Protein AF-0000000080796212 (afdb_homodimer)

Sequence (550 aa):
MKRSKSVVKVLVSLFVFLTLFFVEGYALFGLGGNTFKVGATPVPHAEILEFVKDDFKEKTGVELEIVIFTDYVQPNLALEDGSIDANYFQHEPYLETFKRERKLPDLVSVAKIHVEPMGFYLKKELKDLKKGDLIIVPNDVTNEGRSLLLLQEYGVIKLREREDPLVATIKDIVENPYGLVFKELEAPYLPRTYKEDKNVVGAIINTNYAIEAGLNPLEDAVFFEGAQSPYANVIAVKESRVDDELVKALVEVLTTDKVRKFILENYNGAVVPVFMKRSKSVVKVLVSLFVFLTLFFVEGYALFGLGGNTFKVGATPVPHAEILEFVKDDFKEKTGVELEIVIFTDYVQPNLALEDGSIDANYFQHEPYLETFKRERKLPDLVSVAKIHVEPMGFYLKKELKDLKKGDLIIVPNDVTNEGRSLLLLQEYGVIKLREREDPLVATIKDIVENPYGLVFKELEAPYLPRTYKEDKNVVGAIINTNYAIEAGLNPLEDAVFFEGAQSPYANVIAVKESRVDDELVKALVEVLTTDKVRKFILENYNGAVVPVF

Foldseek 3Di:
DDDDPDDDPPPPCPPPPPPPPPPPPPPPPVCPFAEAEEEEAVPPFVVLCVVLQVVLCVVPVHGYHYHHDLADQVRVVCQQVVVHFKYWYFFPVVVVVNCVVVVPPQKDFQDFWWDFKWFKFFQDDPVPQAAAQEEEFADDQQRQLVQVVQCVVVPQWDFADDPDSSRTHPVRTDGHPRNYHYHHDGQLCFCVCCVPPPSHGMYIHTLRSCVVSPHQRVPRGPTIRFRPDNGTIGMMGGNVCSVPPSVVSSNVSSPDPVSQCVCCVVRNRSMHTDD/DDDDDDDDDDPDDDDDPPPPPPPPPPPPPVCPFAEAEEEEAVPPFVVLCVVLQVVLCVVPVHGYHYHHDLADQVRVVCQQVVVHFKYWYFFPVLVVVNCVVVVPPQKDFQDFWWDFKWFKFFQDDPVPQAAAQEEEFADDQQRQLVQVVQCVVVPQFDFADDPDSSRTHPVRTDGHPRNYHYHHDGQLCFCVCCVPPPSHGMYIHTLRSCVVSPHQRVPRGPTIRFRPDNGTIGMMGGNVCSVPPSVVSSNVSSPDPVSQCVCCVVRNRSMHTDD

Radius of gyration: 37.44 Å; Cα contacts (8 Å, |Δi|>4): 1054; chains: 2; bounding box: 54×220×100 Å

Secondary structure (DSSP, 8-state):
----------------------------------EEEEEE-IIIIIHHHHHHHHHHHHHHS-EEEEEE-SSSSHHHHHHHHTS-SEEEEEEHHHHHHHHHHHT-TTEEEEEEEEE---EEEESS-GGG--TT-EEEEE-SHHHHHHHHHHHHHTTS-EE---SSGGG--GGGEEE-TT--EEEEE-GGGHHHHHHH-TTEEEEEE-HHHHHHTT--HHHHEEEE--TT-S-EEEEEEEGGGTT-HHHHHHHHHHSSHHHHHHHHHHHGGGSEE--/----------------------------------EEEEEE-IIIIIHHHHHHHHHHHHHHS-EEEEEE-SSSSHHHHHHHHTS-SEEEEEEHHHHHHHHHHHT-TTEEEEEEEEE---EEEESS-GGG--TT-EEEEE-SHHHHHHHHHHHHHTTS-EE---SSGGG--GGGEEE-TT--EEEEE-GGGHHHHHHH-TTEEEEEE-HHHHHHTT--HHHHEEEE--TT-S-EEEEEEEGGGTT-HHHHHHHHHHSSHHHHHHHHHHHGGGSEE--

Organism: Petrotoga mobilis (strain DSM 10674 / SJ95) (NCBI:txid403833)

Nearest PDB structures (foldseek):
  4ib2-assembly2_B  TM=9.472E-01  e=1.108E-31  Mediterraneibacter gnavus ATCC 29149
  4qhq-assembly1_A  TM=9.470E-01  e=7.308E-30  Burkholderia cenocepacia J2315
  4ef2-assembly2_B  TM=9.179E-01  e=1.004E-29  Enterococcus faecalis V583
  4yah-assembly1_X  TM=9.329E-01  e=1.565E-29  Escherichia coli K-12
  3k2d-assembly2_B  TM=9.414E-01  e=1.227E-26  Vibrio vulnificus

InterPro domains:
  IPR004872 Lipoprotein NlpA family [PF03180] (37-275)
  IPR004872 Lipoprotein NlpA family [PIRSF002854] (32-274)
  IPR004872 Lipoprotein NlpA family [PTHR30429] (34-275)

Solvent-accessible surface area (backbone atoms only — not comparable to full-atom values): 30297 Å² total; per-residue (Å²): 142,80,79,78,86,78,83,84,78,78,78,77,76,78,76,75,78,72,74,72,73,71,70,69,68,67,66,66,65,64,78,68,66,64,60,48,33,33,27,17,27,65,43,60,42,37,53,55,50,59,70,36,33,63,60,42,23,73,72,67,74,32,47,65,41,78,42,80,39,81,58,87,61,58,51,59,53,34,36,73,74,57,77,24,62,27,30,31,76,44,28,51,66,47,52,55,50,47,22,64,76,67,68,42,81,51,59,38,73,80,42,62,51,28,28,53,40,40,25,35,32,54,79,60,56,71,76,70,60,45,71,63,41,28,30,38,34,31,59,51,57,46,58,23,6,48,47,52,48,53,37,30,59,59,61,56,32,36,65,59,90,53,97,57,58,42,67,39,53,84,84,35,55,75,43,50,86,54,38,64,36,79,44,70,36,60,59,75,48,41,50,58,44,44,74,67,38,84,72,37,44,24,32,40,40,57,34,41,49,29,45,69,68,68,45,48,60,52,60,57,27,51,35,56,48,22,73,79,52,90,48,34,24,26,39,34,32,44,56,91,43,70,81,33,66,67,52,50,47,52,53,53,57,61,66,34,70,68,40,44,50,50,43,37,53,74,42,38,57,46,35,31,49,68,112,136,89,64,89,80,78,71,92,70,89,75,85,81,72,82,78,78,74,71,74,70,71,70,68,69,66,66,64,68,63,79,68,67,64,60,49,33,33,26,17,27,64,43,58,40,38,53,55,49,59,70,37,33,63,62,41,24,70,72,67,74,34,47,66,41,78,41,80,38,82,61,87,62,58,49,58,54,33,37,73,73,58,78,24,60,26,31,32,76,44,28,53,67,48,53,54,50,48,22,63,76,69,68,41,80,52,59,38,73,80,44,62,51,27,28,52,40,41,25,35,33,55,81,60,57,71,76,70,61,43,71,64,41,27,32,37,34,31,60,52,59,46,58,24,5,50,47,52,48,52,38,31,60,60,63,56,31,37,65,59,89,54,96,59,59,42,69,40,52,84,85,34,57,74,42,50,87,54,38,62,35,77,45,70,35,60,61,74,49,42,50,58,44,45,74,67,36,85,73,37,44,25,32,41,38,57,34,42,50,29,46,70,68,69,44,48,60,54,60,58,26,52,36,54,49,21,74,80,53,90,46,34,25,26,38,34,32,44,55,92,43,70,80,33,66,68,52,50,47,50,53,54,57,62,65,34,70,69,42,45,50,51,43,38,51,73,44,39,58,46,33,29,47,69,109

Structure (mmCIF, N/CA/C/O backbone):
data_AF-0000000080796212-model_v1
#
loop_
_entity.id
_entity.type
_entity.pdbx_description
1 polymer Lipoprotein
#
loop_
_atom_site.group_PDB
_atom_site.id
_atom_site.type_symbol
_atom_site.label_atom_id
_atom_site.label_alt_id
_atom_site.label_comp_id
_atom_site.label_asym_id
_atom_site.label_entity_id
_atom_site.label_seq_id
_atom_site.pdbx_PDB_ins_code
_atom_site.Cartn_x
_atom_site.Cartn_y
_atom_site.Cartn_z
_atom_site.occupancy
_atom_site.B_iso_or_equiv
_atom_site.auth_seq_id
_atom_site.auth_comp_id
_atom_site.auth_asym_id
_atom_site.auth_atom_id
_atom_site.pdbx_PDB_model_num
ATOM 1 N N . MET A 1 1 ? -21.266 -115.625 -31.312 1 17.05 1 MET A N 1
ATOM 2 C CA . MET A 1 1 ? -19.828 -115.625 -31.562 1 17.05 1 MET A CA 1
ATOM 3 C C . MET A 1 1 ? -19.266 -114.25 -31.562 1 17.05 1 MET A C 1
ATOM 5 O O . MET A 1 1 ? -19.516 -113.438 -32.469 1 17.05 1 MET A O 1
ATOM 9 N N . LYS A 1 2 ? -19.031 -113.75 -30.281 1 19.7 2 LYS A N 1
ATOM 10 C CA . LYS A 1 2 ? -19.047 -112.562 -29.516 1 19.7 2 LYS A CA 1
ATOM 11 C C . LYS A 1 2 ? -17.859 -111.625 -29.891 1 19.7 2 LYS A C 1
ATOM 13 O O . LYS A 1 2 ? -18 -110.438 -29.969 1 19.7 2 LYS A O 1
ATOM 18 N N . ARG A 1 3 ? -16.594 -112.188 -29.797 1 20.98 3 ARG A N 1
ATOM 19 C CA . ARG A 1 3 ? -15.672 -111.438 -28.938 1 20.98 3 ARG A CA 1
ATOM 20 C C . ARG A 1 3 ? -14.719 -110.562 -29.781 1 20.98 3 ARG A C 1
ATOM 22 O O . ARG A 1 3 ? -13.625 -110.25 -29.328 1 20.98 3 ARG A O 1
ATOM 29 N N . SER A 1 4 ? -15.039 -110.25 -31.031 1 19.39 4 SER A N 1
ATOM 30 C CA . SER A 1 4 ? -13.875 -110.062 -31.891 1 19.39 4 SER A CA 1
ATOM 31 C C . SER A 1 4 ? -12.992 -108.938 -31.375 1 19.39 4 SER A C 1
ATOM 33 O O . SER A 1 4 ? -13.445 -108.062 -30.625 1 19.39 4 SER A O 1
ATOM 35 N N . LYS A 1 5 ? -11.641 -108.875 -31.797 1 25.53 5 LYS A N 1
ATOM 36 C CA . LYS A 1 5 ? -10.219 -108.625 -31.641 1 25.53 5 LYS A CA 1
ATOM 37 C C . LYS A 1 5 ? -9.922 -107.125 -31.922 1 25.53 5 LYS A C 1
ATOM 39 O O . LYS A 1 5 ? -8.781 -106.75 -32.188 1 25.53 5 LYS A O 1
ATOM 44 N N . SER A 1 6 ? -11.195 -106.188 -32.031 1 21.25 6 SER A N 1
ATOM 45 C CA . SER A 1 6 ? -10.992 -105 -32.875 1 21.25 6 SER A CA 1
ATOM 46 C C . SER A 1 6 ? -9.781 -104.188 -32.438 1 21.25 6 SER A C 1
ATOM 48 O O . SER A 1 6 ? -9.305 -104.375 -31.297 1 21.25 6 SER A O 1
ATOM 50 N N . VAL A 1 7 ? -9.602 -102.938 -32.938 1 25.44 7 VAL A N 1
ATOM 51 C CA . VAL A 1 7 ? -8.758 -102 -33.656 1 25.44 7 VAL A CA 1
ATOM 52 C C . VAL A 1 7 ? -7.961 -101.125 -32.656 1 25.44 7 VAL A C 1
ATOM 54 O O . VAL A 1 7 ? -8.516 -100.625 -31.672 1 25.44 7 VAL A O 1
ATOM 57 N N . VAL A 1 8 ? -6.637 -101.312 -32.656 1 27.86 8 VAL A N 1
ATOM 58 C CA . VAL A 1 8 ? -5.355 -100.812 -32.188 1 27.86 8 VAL A CA 1
ATOM 59 C C . VAL A 1 8 ? -5.312 -99.312 -32.312 1 27.86 8 VAL A C 1
ATOM 61 O O . VAL A 1 8 ? -5.348 -98.75 -33.406 1 27.86 8 VAL A O 1
ATOM 64 N N . LYS A 1 9 ? -5.973 -98.562 -31.344 1 27.5 9 LYS A N 1
ATOM 65 C CA . LYS A 1 9 ? -6.109 -97.125 -31.281 1 27.5 9 LYS A CA 1
ATOM 66 C C . LYS A 1 9 ? -4.742 -96.438 -31.219 1 27.5 9 LYS A C 1
ATOM 68 O O . LYS A 1 9 ? -3.98 -96.625 -30.281 1 27.5 9 LYS A O 1
ATOM 73 N N . VAL A 1 10 ? -4.105 -96.312 -32.438 1 23.97 10 VAL A N 1
ATOM 74 C CA . VAL A 1 10 ? -2.834 -95.625 -32.562 1 23.97 10 VAL A CA 1
ATOM 75 C C . VAL A 1 10 ? -2.943 -94.25 -31.938 1 23.97 10 VAL A C 1
ATOM 77 O O . VAL A 1 10 ? -3.846 -93.5 -32.281 1 23.97 10 VAL A O 1
ATOM 80 N N . LEU A 1 11 ? -2.27 -93.938 -30.812 1 25.47 11 LEU A N 1
ATOM 81 C CA . LEU A 1 11 ? -2.127 -92.812 -29.875 1 25.47 11 LEU A CA 1
ATOM 82 C C . LEU A 1 11 ? -1.356 -91.688 -30.5 1 25.47 11 LEU A C 1
ATOM 84 O O . LEU A 1 11 ? -0.138 -91.75 -30.672 1 25.47 11 LEU A O 1
ATOM 88 N N . VAL A 1 12 ? -1.719 -91.25 -31.812 1 23.61 12 VAL A N 1
ATOM 89 C CA . VAL A 1 12 ? -0.829 -90.25 -32.375 1 23.61 12 VAL A CA 1
ATOM 90 C C . VAL A 1 12 ? -0.745 -89.062 -31.422 1 23.61 12 VAL A C 1
ATOM 92 O O . VAL A 1 12 ? -1.771 -88.5 -31.047 1 23.61 12 VAL A O 1
ATOM 95 N N . SER A 1 13 ? 0.325 -88.812 -30.672 1 25.67 13 SER A N 1
ATOM 96 C CA . SER A 1 13 ? 0.827 -87.875 -29.688 1 25.67 13 SER A CA 1
ATOM 97 C C . SER A 1 13 ? 1.018 -86.5 -30.328 1 25.67 13 SER A C 1
ATOM 99 O O . SER A 1 13 ? 1.889 -86.312 -31.172 1 25.67 13 SER A O 1
ATOM 101 N N . LEU A 1 14 ? -0.012 -85.875 -31.016 1 26.05 14 LEU A N 1
ATOM 102 C CA . LEU A 1 14 ? 0.255 -84.562 -31.609 1 26.05 14 LEU A CA 1
ATOM 103 C C . LEU A 1 14 ? 0.761 -83.625 -30.547 1 26.05 14 LEU A C 1
ATOM 105 O O . LEU A 1 14 ? 0.054 -83.312 -29.578 1 26.05 14 LEU A O 1
ATOM 109 N N . PHE A 1 15 ? 2.045 -83.562 -30.234 1 28.12 15 PHE A N 1
ATOM 110 C CA . PHE A 1 15 ? 2.754 -82.625 -29.375 1 28.12 15 PHE A CA 1
ATOM 111 C C . PHE A 1 15 ? 2.605 -81.188 -29.875 1 28.12 15 PHE A C 1
ATOM 113 O O . PHE A 1 15 ? 3.051 -80.875 -30.984 1 28.12 15 PHE A O 1
ATOM 120 N N . VAL A 1 16 ? 1.42 -80.625 -29.781 1 28.95 16 VAL A N 1
ATOM 121 C CA . VAL A 1 16 ? 1.229 -79.188 -30.141 1 28.95 16 VAL A CA 1
ATOM 122 C C . VAL A 1 16 ? 2.236 -78.312 -29.391 1 28.95 16 VAL A C 1
ATOM 124 O O . VAL A 1 16 ? 2.293 -78.375 -28.172 1 28.95 16 VAL A O 1
ATOM 127 N N . PHE A 1 17 ? 3.443 -78.125 -30.031 1 30.16 17 PHE A N 1
ATOM 128 C CA . PHE A 1 17 ? 4.441 -77.125 -29.625 1 30.16 17 PHE A CA 1
ATOM 129 C C . PHE A 1 17 ? 3.791 -75.75 -29.344 1 30.16 17 PHE A C 1
ATOM 131 O O . PHE A 1 17 ? 3.287 -75.125 -30.266 1 30.16 17 PHE A O 1
ATOM 138 N N . LEU A 1 18 ? 3.039 -75.688 -28.281 1 28.91 18 LEU A N 1
ATOM 139 C CA . LEU A 1 18 ? 2.523 -74.375 -27.891 1 28.91 18 LEU A CA 1
ATOM 140 C C . LEU A 1 18 ? 3.654 -73.375 -27.734 1 28.91 18 LEU A C 1
ATOM 142 O O . LEU A 1 18 ? 4.52 -73.5 -26.875 1 28.91 18 LEU A O 1
ATOM 146 N N . THR A 1 19 ? 4.215 -72.938 -28.906 1 31.55 19 THR A N 1
ATOM 147 C CA . THR A 1 19 ? 5.137 -71.812 -28.797 1 31.55 19 THR A CA 1
ATOM 148 C C . THR A 1 19 ? 4.516 -70.688 -27.969 1 31.55 19 THR A C 1
ATOM 150 O O . THR A 1 19 ? 3.449 -70.188 -28.312 1 31.55 19 THR A O 1
ATOM 153 N N . LEU A 1 20 ? 4.656 -70.812 -26.719 1 31.59 20 LEU A N 1
ATOM 154 C CA . LEU A 1 20 ? 4.348 -69.688 -25.844 1 31.59 20 LEU A CA 1
ATOM 155 C C . LEU A 1 20 ? 5.047 -68.438 -26.312 1 31.59 20 LEU A C 1
ATOM 157 O O . LEU A 1 20 ? 6.277 -68.312 -26.281 1 31.59 20 LEU A O 1
ATOM 161 N N . PHE A 1 21 ? 4.531 -67.875 -27.453 1 32.91 21 PHE A N 1
ATOM 162 C CA . PHE A 1 21 ? 5 -66.562 -27.688 1 32.91 21 PHE A CA 1
ATOM 163 C C . PHE A 1 21 ? 4.879 -65.688 -26.422 1 32.91 21 PHE A C 1
ATOM 165 O O . PHE A 1 21 ? 3.771 -65.5 -25.938 1 32.91 21 PHE A O 1
ATOM 172 N N . PHE A 1 22 ? 5.855 -65.875 -25.531 1 33.66 22 PHE A N 1
ATOM 173 C CA . PHE A 1 22 ? 6.016 -64.812 -24.531 1 33.66 22 PHE A CA 1
ATOM 174 C C . PHE A 1 22 ? 5.969 -63.438 -25.188 1 33.66 22 PHE A C 1
ATOM 176 O O . PHE A 1 22 ? 6.875 -63.062 -25.922 1 33.66 22 PHE A O 1
ATOM 183 N N . VAL A 1 23 ? 4.797 -63.031 -25.625 1 33.53 23 VAL A N 1
ATOM 184 C CA . VAL A 1 23 ? 4.723 -61.594 -25.859 1 33.53 23 VAL A CA 1
ATOM 185 C C . VAL A 1 23 ? 5.324 -60.875 -24.656 1 33.53 23 VAL A C 1
ATOM 187 O O . VAL A 1 23 ? 4.773 -60.906 -23.562 1 33.53 23 VAL A O 1
ATOM 190 N N . GLU A 1 24 ? 6.672 -60.906 -24.578 1 32.97 24 GLU A N 1
ATOM 191 C CA . GLU A 1 24 ? 7.176 -59.844 -23.734 1 32.97 24 GLU A CA 1
ATOM 192 C C . GLU A 1 24 ? 6.418 -58.531 -23.969 1 32.97 24 GLU A C 1
ATOM 194 O O . GLU A 1 24 ? 6.461 -58 -25.078 1 32.97 24 GLU A O 1
ATOM 199 N N . GLY A 1 25 ? 5.227 -58.5 -23.594 1 32.5 25 GLY A N 1
ATOM 200 C CA . GLY A 1 25 ? 4.746 -57.125 -23.453 1 32.5 25 GLY A CA 1
ATOM 201 C C . GLY A 1 25 ? 5.816 -56.156 -22.984 1 32.5 25 GLY A C 1
ATOM 202 O O . GLY A 1 25 ? 6.293 -56.25 -21.844 1 32.5 25 GLY A O 1
ATOM 203 N N . TYR A 1 26 ? 6.762 -55.875 -23.859 1 31.41 26 TYR A N 1
ATOM 204 C CA . TYR A 1 26 ? 7.371 -54.594 -23.5 1 31.41 26 TYR A CA 1
ATOM 205 C C . TYR A 1 26 ? 6.324 -53.625 -23.016 1 31.41 26 TYR A C 1
ATOM 207 O O . TYR A 1 26 ? 5.418 -53.219 -23.75 1 31.41 26 TYR A O 1
ATOM 215 N N . ALA A 1 27 ? 5.734 -53.875 -21.922 1 33.66 27 ALA A N 1
ATOM 216 C CA . ALA A 1 27 ? 5.246 -52.625 -21.328 1 33.66 27 ALA A CA 1
ATOM 217 C C . ALA A 1 27 ? 6.113 -51.438 -21.75 1 33.66 27 ALA A C 1
ATOM 219 O O . ALA A 1 27 ? 7.281 -51.344 -21.375 1 33.66 27 ALA A O 1
ATOM 220 N N . LEU A 1 28 ? 6.07 -51.156 -23.031 1 31.19 28 LEU A N 1
ATOM 221 C CA . LEU A 1 28 ? 6.449 -49.75 -23.172 1 31.19 28 LEU A CA 1
ATOM 222 C C . LEU A 1 28 ? 6.105 -48.938 -21.922 1 31.19 28 LEU A C 1
ATOM 224 O O . LEU A 1 28 ? 4.93 -48.75 -21.609 1 31.19 28 LEU A O 1
ATOM 228 N N . PHE A 1 29 ? 6.746 -49.25 -20.844 1 34.06 29 PHE A N 1
ATOM 229 C CA . PHE A 1 29 ? 6.84 -48.062 -19.984 1 34.06 29 PHE A CA 1
ATOM 230 C C . PHE A 1 29 ? 6.719 -46.812 -20.812 1 34.06 29 PHE A C 1
ATOM 232 O O . PHE A 1 29 ? 7.543 -46.531 -21.703 1 34.06 29 PHE A O 1
ATOM 239 N N . GLY A 1 30 ? 5.559 -46.625 -21.547 1 34.62 30 GLY A N 1
ATOM 240 C CA . GLY A 1 30 ? 5.414 -45.25 -22.016 1 34.62 30 GLY A CA 1
ATOM 241 C C . GLY A 1 30 ? 6.438 -44.312 -21.406 1 34.62 30 GLY A C 1
ATOM 242 O O . GLY A 1 30 ? 6.648 -44.312 -20.188 1 34.62 30 GLY A O 1
ATOM 243 N N . LEU A 1 31 ? 7.555 -44.156 -21.969 1 35.09 31 LEU A N 1
ATOM 244 C CA . LEU A 1 31 ? 8.406 -43.031 -21.578 1 35.09 31 LEU A CA 1
ATOM 245 C C . LEU A 1 31 ? 7.57 -41.875 -21.016 1 35.09 31 LEU A C 1
ATOM 247 O O . LEU A 1 31 ? 7.211 -40.969 -21.75 1 35.09 31 LEU A O 1
ATOM 251 N N . GLY A 1 32 ? 6.34 -42 -20.672 1 40.31 32 GLY A N 1
ATOM 252 C CA . GLY A 1 32 ? 5.648 -40.969 -19.938 1 40.31 32 GLY A CA 1
ATOM 253 C C . GLY A 1 32 ? 6.586 -40.062 -19.172 1 40.31 32 GLY A C 1
ATOM 254 O O . GLY A 1 32 ? 7.141 -40.438 -18.141 1 40.31 32 GLY A O 1
ATOM 255 N N . GLY A 1 33 ? 7.5 -39.531 -19.828 1 50.12 33 GLY A N 1
ATOM 256 C CA . GLY A 1 33 ? 8.523 -38.625 -19.297 1 50.12 33 GLY A CA 1
ATOM 257 C C . GLY A 1 33 ? 8.109 -37.938 -18.016 1 50.12 33 GLY A C 1
ATOM 258 O O . GLY A 1 33 ? 6.918 -37.719 -17.781 1 50.12 33 GLY A O 1
ATOM 259 N N . ASN A 1 34 ? 8.758 -38.188 -16.859 1 75.19 34 ASN A N 1
ATOM 260 C CA . ASN A 1 34 ? 8.594 -37.688 -15.484 1 75.19 34 ASN A CA 1
ATOM 261 C C . ASN A 1 34 ? 8.258 -36.188 -15.461 1 75.19 34 ASN A C 1
ATOM 263 O O . ASN A 1 34 ? 9.062 -35.375 -15.883 1 75.19 34 ASN A O 1
ATOM 267 N N . THR A 1 35 ? 6.941 -35.938 -15.703 1 94.25 35 THR A N 1
ATOM 268 C CA . THR A 1 35 ? 6.504 -34.531 -15.594 1 94.25 35 THR A CA 1
ATOM 269 C C . THR A 1 35 ? 6.184 -34.188 -14.148 1 94.25 35 THR A C 1
ATOM 271 O O . THR A 1 35 ? 5.801 -35.062 -13.359 1 94.25 35 THR A O 1
ATOM 274 N N . PHE A 1 36 ? 6.562 -33.094 -13.773 1 98.38 36 PHE A N 1
ATOM 275 C CA . PHE A 1 36 ? 6.176 -32.5 -12.516 1 98.38 36 PHE A CA 1
ATOM 276 C C . PHE A 1 36 ? 5.035 -31.5 -12.719 1 98.38 36 PHE A C 1
ATOM 278 O O . PHE A 1 36 ? 5.199 -30.484 -13.406 1 98.38 36 PHE A O 1
ATOM 285 N N . LYS A 1 37 ? 3.822 -31.797 -12.195 1 98.81 37 LYS A N 1
ATOM 286 C CA . LYS A 1 37 ? 2.607 -31.031 -12.461 1 98.81 37 LYS A CA 1
ATOM 287 C C . LYS A 1 37 ? 2.371 -29.984 -11.375 1 98.81 37 LYS A C 1
ATOM 289 O O . LYS A 1 37 ? 2.275 -30.328 -10.195 1 98.81 37 LYS A O 1
ATOM 294 N N . VAL A 1 38 ? 2.256 -28.734 -11.797 1 98.94 38 VAL A N 1
ATOM 295 C CA . VAL A 1 38 ? 1.952 -27.656 -10.859 1 98.94 38 VAL A CA 1
ATOM 296 C C . VAL A 1 38 ? 0.649 -26.969 -11.266 1 98.94 38 VAL A C 1
ATOM 298 O O . VAL A 1 38 ? 0.53 -26.453 -12.383 1 98.94 38 VAL A O 1
ATOM 301 N N . GLY A 1 39 ? -0.377 -27 -10.406 1 98.94 39 GLY A N 1
ATOM 302 C CA . GLY A 1 39 ? -1.603 -26.25 -10.617 1 98.94 39 GLY A CA 1
ATOM 303 C C . GLY A 1 39 ? -1.448 -24.766 -10.32 1 98.94 39 GLY A C 1
ATOM 304 O O . GLY A 1 39 ? -0.832 -24.391 -9.32 1 98.94 39 GLY A O 1
ATOM 305 N N . ALA A 1 40 ? -1.968 -23.906 -11.164 1 98.94 40 ALA A N 1
ATOM 306 C CA . ALA A 1 40 ? -1.782 -22.469 -10.984 1 98.94 40 ALA A CA 1
ATOM 307 C C . ALA A 1 40 ? -2.934 -21.688 -11.602 1 98.94 40 ALA A C 1
ATOM 309 O O . ALA A 1 40 ? -3.551 -22.141 -12.57 1 98.94 40 ALA A O 1
ATOM 310 N N . THR A 1 41 ? -3.264 -20.547 -10.984 1 98.69 41 THR A N 1
ATOM 311 C CA . THR A 1 41 ? -4.098 -19.578 -11.695 1 98.69 41 THR A CA 1
ATOM 312 C C . THR A 1 41 ? -3.307 -18.891 -12.812 1 98.69 41 THR A C 1
ATOM 314 O O . THR A 1 41 ? -2.076 -18.844 -12.766 1 98.69 41 THR A O 1
ATOM 317 N N . PRO A 1 42 ? -3.959 -18.344 -13.812 1 98 42 PRO A N 1
ATOM 318 C CA . PRO A 1 42 ? -3.287 -17.891 -15.023 1 98 42 PRO A CA 1
ATOM 319 C C . PRO A 1 42 ? -2.297 -16.75 -14.758 1 98 42 PRO A C 1
ATOM 321 O O . PRO A 1 42 ? -1.165 -16.797 -15.25 1 98 42 PRO A O 1
ATOM 324 N N . VAL A 1 43 ? -2.729 -15.703 -13.953 1 97.69 43 VAL A N 1
ATOM 325 C CA . VAL A 1 43 ? -1.927 -14.508 -13.711 1 97.69 43 VAL A CA 1
ATOM 326 C C . VAL A 1 43 ? -1.836 -14.234 -12.211 1 97.69 43 VAL A C 1
ATOM 328 O O . VAL A 1 43 ? -2.852 -14.227 -11.516 1 97.69 43 VAL A O 1
ATOM 331 N N . PRO A 1 44 ? -0.66 -14.086 -11.812 1 98.56 44 PRO A N 1
ATOM 332 C CA . PRO A 1 44 ? 0.644 -14.203 -12.469 1 98.56 44 PRO A CA 1
ATOM 333 C C . PRO A 1 44 ? 1.243 -15.602 -12.352 1 98.56 44 PRO A C 1
ATOM 335 O O . PRO A 1 44 ? 2.322 -15.859 -12.891 1 98.56 44 PRO A O 1
ATOM 338 N N . HIS A 1 45 ? 0.576 -16.469 -11.703 1 98.88 45 HIS A N 1
ATOM 339 C CA . HIS A 1 45 ? 1.17 -17.703 -11.219 1 98.88 45 HIS A CA 1
ATOM 340 C C . HIS A 1 45 ? 1.666 -18.562 -12.375 1 98.88 45 HIS A C 1
ATOM 342 O O . HIS A 1 45 ? 2.844 -18.938 -12.422 1 98.88 45 HIS A O 1
ATOM 348 N N . ALA A 1 46 ? 0.81 -18.844 -13.289 1 98.88 46 ALA A N 1
ATOM 349 C CA . ALA A 1 46 ? 1.201 -19.672 -14.43 1 98.88 46 ALA A CA 1
ATOM 350 C C . ALA A 1 46 ? 2.262 -18.969 -15.273 1 98.88 46 ALA A C 1
ATOM 352 O O . ALA A 1 46 ? 3.156 -19.609 -15.82 1 98.88 46 ALA A O 1
ATOM 353 N N . GLU A 1 47 ? 2.127 -17.625 -15.375 1 98.75 47 GLU A N 1
ATOM 354 C CA . GLU A 1 47 ? 3.115 -16.859 -16.141 1 98.75 47 GLU A CA 1
ATOM 355 C C . GLU A 1 47 ? 4.5 -16.969 -15.5 1 98.75 47 GLU A C 1
ATOM 357 O O . GLU A 1 47 ? 5.5 -17.109 -16.203 1 98.75 47 GLU A O 1
ATOM 362 N N . ILE A 1 48 ? 4.574 -16.922 -14.195 1 98.81 48 ILE A N 1
ATOM 363 C CA . ILE A 1 48 ? 5.844 -17.031 -13.484 1 98.81 48 ILE A CA 1
ATOM 364 C C . ILE A 1 48 ? 6.398 -18.453 -13.656 1 98.81 48 ILE A C 1
ATOM 366 O O . ILE A 1 48 ? 7.598 -18.625 -13.891 1 98.81 48 ILE A O 1
ATOM 370 N N . LEU A 1 49 ? 5.508 -19.438 -13.586 1 98.94 49 LEU A N 1
ATOM 371 C CA . LEU A 1 49 ? 5.934 -20.812 -13.789 1 98.94 49 LEU A CA 1
ATOM 372 C C . LEU A 1 49 ? 6.457 -21.016 -15.211 1 98.94 49 LEU A C 1
ATOM 374 O O . LEU A 1 49 ? 7.457 -21.703 -15.414 1 98.94 49 LEU A O 1
ATOM 378 N N . GLU A 1 50 ? 5.762 -20.453 -16.188 1 98.81 50 GLU A N 1
ATOM 379 C CA . GLU A 1 50 ? 6.219 -20.547 -17.562 1 98.81 50 GLU A CA 1
ATOM 380 C C . GLU A 1 50 ? 7.617 -19.969 -17.734 1 98.81 50 GLU A C 1
ATOM 382 O O . GLU A 1 50 ? 8.445 -20.516 -18.453 1 98.81 50 GLU A O 1
ATOM 387 N N . PHE A 1 51 ? 7.852 -18.938 -17.062 1 98.75 51 PHE A N 1
ATOM 388 C CA . PHE A 1 51 ? 9.125 -18.234 -17.141 1 98.75 51 PHE A CA 1
ATOM 389 C C . PHE A 1 51 ? 10.266 -19.109 -16.656 1 98.75 51 PHE A C 1
ATOM 391 O O . PHE A 1 51 ? 11.391 -19.016 -17.141 1 98.75 51 PHE A O 1
ATOM 398 N N . VAL A 1 52 ? 10.031 -20.016 -15.688 1 98.75 52 VAL A N 1
ATOM 399 C CA . VAL A 1 52 ? 11.117 -20.766 -15.086 1 98.75 52 VAL A CA 1
ATOM 400 C C . VAL A 1 52 ? 11.109 -22.203 -15.617 1 98.75 52 VAL A C 1
ATOM 402 O O . VAL A 1 52 ? 11.859 -23.062 -15.148 1 98.75 52 VAL A O 1
ATOM 405 N N . LYS A 1 53 ? 10.227 -22.5 -16.547 1 98.25 53 LYS A N 1
ATOM 406 C CA . LYS A 1 53 ? 10.016 -23.844 -17.062 1 98.25 53 LYS A CA 1
ATOM 407 C C . LYS A 1 53 ? 11.328 -24.453 -17.562 1 98.25 53 LYS A C 1
ATOM 409 O O . LYS A 1 53 ? 11.664 -25.594 -17.234 1 98.25 53 LYS A O 1
ATOM 414 N N . ASP A 1 54 ? 12.102 -23.75 -18.359 1 98.12 54 ASP A N 1
ATOM 415 C CA . ASP A 1 54 ? 13.352 -24.234 -18.922 1 98.12 54 ASP A CA 1
ATOM 416 C C . ASP A 1 54 ? 14.422 -24.406 -17.844 1 98.12 54 ASP A C 1
ATOM 418 O O . ASP A 1 54 ? 15.195 -25.359 -17.875 1 98.12 54 ASP A O 1
ATOM 422 N N . ASP A 1 55 ? 14.5 -23.438 -16.922 1 98.62 55 ASP A N 1
ATOM 423 C CA . ASP A 1 55 ? 15.438 -23.547 -15.812 1 98.62 55 ASP A CA 1
ATOM 424 C C . ASP A 1 55 ? 15.172 -24.812 -15 1 98.62 55 ASP A C 1
ATOM 426 O O . ASP A 1 55 ? 16.109 -25.5 -14.594 1 98.62 55 ASP A O 1
ATOM 430 N N . PHE A 1 56 ? 13.922 -25.125 -14.758 1 98.62 56 PHE A N 1
ATOM 431 C CA . PHE A 1 56 ? 13.539 -26.312 -14.016 1 98.62 56 PHE A CA 1
ATOM 432 C C . PHE A 1 56 ? 13.961 -27.578 -14.758 1 98.62 56 PHE A C 1
ATOM 434 O O . PHE A 1 56 ? 14.547 -28.484 -14.164 1 98.62 56 PHE A O 1
ATOM 441 N N . LYS A 1 57 ? 13.695 -27.625 -16.031 1 98.19 57 LYS A N 1
ATOM 442 C CA . LYS A 1 57 ? 14.062 -28.781 -16.859 1 98.19 57 LYS A CA 1
ATOM 443 C C . LYS A 1 57 ? 15.578 -28.969 -16.891 1 98.19 57 LYS A C 1
ATOM 445 O O . LYS A 1 57 ? 16.062 -30.094 -16.781 1 98.19 57 LYS A O 1
ATOM 450 N N . GLU A 1 58 ? 16.234 -27.906 -17.031 1 98.12 58 GLU A N 1
ATOM 451 C CA . GLU A 1 58 ? 17.688 -27.969 -17.078 1 98.12 58 GLU A CA 1
ATOM 452 C C . GLU A 1 58 ? 18.25 -28.516 -15.758 1 98.12 58 GLU A C 1
ATOM 454 O O . GLU A 1 58 ? 19.188 -29.312 -15.758 1 98.12 58 GLU A O 1
ATOM 459 N N . LYS A 1 59 ? 17.641 -28.109 -14.711 1 97.62 59 LYS A N 1
ATOM 460 C CA . LYS A 1 59 ? 18.125 -28.469 -13.383 1 97.62 59 LYS A CA 1
ATOM 461 C C . LYS A 1 59 ? 17.766 -29.922 -13.055 1 97.62 59 LYS A C 1
ATOM 463 O O . LYS A 1 59 ? 18.531 -30.609 -12.375 1 97.62 59 LYS A O 1
ATOM 468 N N . THR A 1 60 ? 16.656 -30.422 -13.539 1 97.81 60 THR A N 1
ATOM 469 C CA . THR A 1 60 ? 16.141 -31.672 -12.992 1 97.81 60 THR A CA 1
ATOM 470 C C . THR A 1 60 ? 16.047 -32.75 -14.078 1 97.81 60 THR A C 1
ATOM 472 O O . THR A 1 60 ? 15.922 -33.938 -13.781 1 97.81 60 THR A O 1
ATOM 475 N N . GLY A 1 61 ? 16 -32.312 -15.297 1 97.25 61 GLY A N 1
ATOM 476 C CA . GLY A 1 61 ? 15.734 -33.25 -16.391 1 97.25 61 GLY A CA 1
ATOM 477 C C . GLY A 1 61 ? 14.266 -33.594 -16.547 1 97.25 61 GLY A C 1
ATOM 478 O O . GLY A 1 61 ? 13.906 -34.438 -17.375 1 97.25 61 GLY A O 1
ATOM 479 N N . VAL A 1 62 ? 13.461 -33 -15.773 1 97.75 62 VAL A N 1
ATOM 480 C CA . VAL A 1 62 ? 12.039 -33.281 -15.727 1 97.75 62 VAL A CA 1
ATOM 481 C C . VAL A 1 62 ? 11.242 -32.125 -16.297 1 97.75 62 VAL A C 1
ATOM 483 O O . VAL A 1 62 ? 11.539 -30.953 -16.016 1 97.75 62 VAL A O 1
ATOM 486 N N . GLU A 1 63 ? 10.211 -32.406 -17.094 1 97.69 63 GLU A N 1
ATOM 487 C CA . GLU A 1 63 ? 9.359 -31.359 -17.641 1 97.69 63 GLU A CA 1
ATOM 488 C C . GLU A 1 63 ? 8.391 -30.812 -16.594 1 97.69 63 GLU A C 1
ATOM 490 O O . GLU A 1 63 ? 7.809 -31.594 -15.836 1 97.69 63 GLU A O 1
ATOM 495 N N . LEU A 1 64 ? 8.25 -29.5 -16.594 1 98.5 64 LEU A N 1
ATOM 496 C CA . LEU A 1 64 ? 7.238 -28.859 -15.773 1 98.5 64 LEU A CA 1
ATOM 497 C C . LEU A 1 64 ? 5.926 -28.703 -16.531 1 98.5 64 LEU A C 1
ATOM 499 O O . LEU A 1 64 ? 5.863 -28.016 -17.547 1 98.5 64 LEU A O 1
ATOM 503 N N . GLU A 1 65 ? 4.938 -29.375 -16.062 1 98.62 65 GLU A N 1
ATOM 504 C CA . GLU A 1 65 ? 3.6 -29.234 -16.625 1 98.62 65 GLU A CA 1
ATOM 505 C C . GLU A 1 65 ? 2.738 -28.297 -15.789 1 98.62 65 GLU A C 1
ATOM 507 O O . GLU A 1 65 ? 2.512 -28.547 -14.602 1 98.62 65 GLU A O 1
ATOM 512 N N . ILE A 1 66 ? 2.283 -27.25 -16.359 1 98.81 66 ILE A N 1
ATOM 513 C CA . ILE A 1 66 ? 1.452 -26.266 -15.68 1 98.81 66 ILE A CA 1
ATOM 514 C C . ILE A 1 66 ? -0.022 -26.562 -15.938 1 98.81 66 ILE A C 1
ATOM 516 O O . ILE A 1 66 ? -0.465 -26.562 -17.094 1 98.81 66 ILE A O 1
ATOM 520 N N . VAL A 1 67 ? -0.759 -26.828 -14.914 1 98.81 67 VAL A N 1
ATOM 521 C CA . VAL A 1 67 ? -2.193 -27.078 -15 1 98.81 67 VAL A CA 1
ATOM 522 C C . VAL A 1 67 ? -2.965 -25.844 -14.562 1 98.81 67 VAL A C 1
ATOM 524 O O . VAL A 1 67 ? -2.875 -25.422 -13.406 1 98.81 67 VAL A O 1
ATOM 527 N N . ILE A 1 68 ? -3.748 -25.266 -15.484 1 98.81 68 ILE A N 1
ATOM 528 C CA . ILE A 1 68 ? -4.41 -24 -15.227 1 98.81 68 ILE A CA 1
ATOM 529 C C . ILE A 1 68 ? -5.734 -24.234 -14.516 1 98.81 68 ILE A C 1
ATOM 531 O O . ILE A 1 68 ? -6.523 -25.094 -14.922 1 98.81 68 ILE A O 1
ATOM 535 N N . PHE A 1 69 ? -5.914 -23.562 -13.469 1 98.69 69 PHE A N 1
ATOM 536 C CA . PHE A 1 69 ? -7.188 -23.5 -12.758 1 98.69 69 PHE A CA 1
ATOM 537 C C . PHE A 1 69 ? -7.742 -22.078 -12.758 1 98.69 69 PHE A C 1
ATOM 539 O O . PHE A 1 69 ? -6.992 -21.109 -12.617 1 98.69 69 PHE A O 1
ATOM 546 N N . THR A 1 70 ? -9.055 -21.953 -12.812 1 97.38 70 THR A N 1
ATOM 547 C CA . THR A 1 70 ? -9.656 -20.641 -12.891 1 97.38 70 THR A CA 1
ATOM 548 C C . THR A 1 70 ? -10.516 -20.359 -11.664 1 97.38 70 THR A C 1
ATOM 550 O O . THR A 1 70 ? -11.344 -19.438 -11.672 1 97.38 70 THR A O 1
ATOM 553 N N . ASP A 1 71 ? -10.352 -21.234 -10.703 1 97.56 71 ASP A N 1
ATOM 554 C CA . ASP A 1 71 ? -11.008 -21.016 -9.414 1 97.56 71 ASP A CA 1
ATOM 555 C C . ASP A 1 71 ? -10.055 -21.328 -8.258 1 97.56 71 ASP A C 1
ATOM 557 O O . ASP A 1 71 ? -8.945 -21.812 -8.469 1 97.56 71 ASP A O 1
ATOM 561 N N . TYR A 1 72 ? -10.586 -21.047 -7.059 1 98.56 72 TYR A N 1
ATOM 562 C CA . TYR A 1 72 ? -9.703 -21.156 -5.902 1 98.56 72 TYR A CA 1
ATOM 563 C C . TYR A 1 72 ? -9.938 -22.469 -5.168 1 98.56 72 TYR A C 1
ATOM 565 O O . TYR A 1 72 ? -9.242 -22.781 -4.195 1 98.56 72 TYR A O 1
ATOM 573 N N . VAL A 1 73 ? -10.812 -23.281 -5.598 1 98.25 73 VAL A N 1
ATOM 574 C CA . VAL A 1 73 ? -11.203 -24.453 -4.832 1 98.25 73 VAL A CA 1
ATOM 575 C C . VAL A 1 73 ? -10.508 -25.688 -5.395 1 98.25 73 VAL A C 1
ATOM 577 O O . VAL A 1 73 ? -9.859 -26.438 -4.652 1 98.25 73 VAL A O 1
ATOM 580 N N . GLN A 1 74 ? -10.43 -25.781 -6.664 1 98.62 74 GLN A N 1
ATOM 581 C CA . GLN A 1 74 ? -10.016 -27.016 -7.34 1 98.62 74 GLN A CA 1
ATOM 582 C C . GLN A 1 74 ? -8.523 -27.266 -7.164 1 98.62 74 GLN A C 1
ATOM 584 O O . GLN A 1 74 ? -8.094 -28.422 -7.066 1 98.62 74 GLN A O 1
ATOM 589 N N . PRO A 1 75 ? -7.691 -26.234 -7.117 1 98.81 75 PRO A N 1
ATOM 590 C CA . PRO A 1 75 ? -6.254 -26.516 -7.039 1 98.81 75 PRO A CA 1
ATOM 591 C C . PRO A 1 75 ? -5.871 -27.281 -5.781 1 98.81 75 PRO A C 1
ATOM 593 O O . PRO A 1 75 ? -5.062 -28.219 -5.844 1 98.81 75 PRO A O 1
ATOM 596 N N . ASN A 1 76 ? -6.402 -26.953 -4.664 1 98.88 76 ASN A N 1
ATOM 597 C CA . ASN A 1 76 ? -6.078 -27.688 -3.439 1 98.88 76 ASN A CA 1
ATOM 598 C C . ASN A 1 76 ? -6.656 -29.094 -3.451 1 98.88 76 ASN A C 1
ATOM 600 O O . ASN A 1 76 ? -6.031 -30.031 -2.957 1 98.88 76 ASN A O 1
ATOM 604 N N . LEU A 1 77 ? -7.871 -29.234 -3.99 1 98.75 77 LEU A N 1
ATOM 605 C CA . LEU A 1 77 ? -8.461 -30.562 -4.109 1 98.75 77 LEU A CA 1
ATOM 606 C C . LEU A 1 77 ? -7.625 -31.453 -5.035 1 98.75 77 LEU A C 1
ATOM 608 O O . LEU A 1 77 ? -7.402 -32.625 -4.746 1 98.75 77 LEU A O 1
ATOM 612 N N . ALA A 1 78 ? -7.152 -30.844 -6.137 1 98.69 78 ALA A N 1
ATOM 613 C CA . ALA A 1 78 ? -6.316 -31.562 -7.09 1 98.69 78 ALA A CA 1
ATOM 614 C C . ALA A 1 78 ? -4.996 -31.984 -6.457 1 98.69 78 ALA A C 1
ATOM 616 O O . ALA A 1 78 ? -4.469 -33.062 -6.758 1 98.69 78 ALA A O 1
ATOM 617 N N . LEU A 1 79 ? -4.449 -31.125 -5.621 1 98.81 79 LEU A N 1
ATOM 618 C CA . LEU A 1 79 ? -3.23 -31.469 -4.898 1 98.81 79 LEU A CA 1
ATOM 619 C C . LEU A 1 79 ? -3.473 -32.625 -3.947 1 98.81 79 LEU A C 1
ATOM 621 O O . LEU A 1 79 ? -2.676 -33.562 -3.893 1 98.81 79 LEU A O 1
ATOM 625 N N . GLU A 1 80 ? -4.551 -32.562 -3.217 1 98.19 80 GLU A N 1
ATOM 626 C CA . GLU A 1 80 ? -4.895 -33.594 -2.238 1 98.19 80 GLU A CA 1
ATOM 627 C C . GLU A 1 80 ? -5.09 -34.938 -2.908 1 98.19 80 GLU A C 1
ATOM 629 O O . GLU A 1 80 ? -4.641 -35.969 -2.389 1 98.19 80 GLU A O 1
ATOM 634 N N . ASP A 1 81 ? -5.715 -34.969 -4.074 1 97.5 81 ASP A N 1
ATOM 635 C CA . ASP A 1 81 ? -6.039 -36.25 -4.699 1 97.5 81 ASP A CA 1
ATOM 636 C C . ASP A 1 81 ? -4.883 -36.75 -5.562 1 97.5 81 ASP A C 1
ATOM 638 O O . ASP A 1 81 ? -4.953 -37.844 -6.137 1 97.5 81 ASP A O 1
ATOM 642 N N . GLY A 1 82 ? -3.873 -35.938 -5.695 1 96.88 82 GLY A N 1
ATOM 643 C CA . GLY A 1 82 ? -2.658 -36.375 -6.352 1 96.88 82 GLY A CA 1
ATOM 644 C C . GLY A 1 82 ? -2.656 -36.125 -7.848 1 96.88 82 GLY A C 1
ATOM 645 O O . GLY A 1 82 ? -1.725 -36.531 -8.547 1 96.88 82 GLY A O 1
ATOM 646 N N . SER A 1 83 ? -3.654 -35.406 -8.312 1 97.94 83 SER A N 1
ATOM 647 C CA . SER A 1 83 ? -3.719 -35.062 -9.727 1 97.94 83 SER A CA 1
ATOM 648 C C . SER A 1 83 ? -2.627 -34.062 -10.109 1 97.94 83 SER A C 1
ATOM 650 O O . SER A 1 83 ? -2.285 -33.938 -11.281 1 97.94 83 SER A O 1
ATOM 652 N N . ILE A 1 84 ? -2.133 -33.312 -9.18 1 98.69 84 ILE A N 1
ATOM 653 C CA . ILE A 1 84 ? -0.99 -32.406 -9.352 1 98.69 84 ILE A CA 1
ATOM 654 C C . ILE A 1 84 ? 0.002 -32.625 -8.203 1 98.69 84 ILE A C 1
ATOM 656 O O . ILE A 1 84 ? -0.342 -33.219 -7.18 1 98.69 84 ILE A O 1
ATOM 660 N N . ASP A 1 85 ? 1.227 -32.156 -8.469 1 98.62 85 ASP A N 1
ATOM 661 C CA . ASP A 1 85 ? 2.312 -32.406 -7.523 1 98.62 85 ASP A CA 1
ATOM 662 C C . ASP A 1 85 ? 2.49 -31.219 -6.582 1 98.62 85 ASP A C 1
ATOM 664 O O . ASP A 1 85 ? 2.984 -31.375 -5.461 1 98.62 85 ASP A O 1
ATOM 668 N N . ALA A 1 86 ? 2.191 -30.047 -7.02 1 98.94 86 ALA A N 1
ATOM 669 C CA . ALA A 1 86 ? 2.229 -28.781 -6.285 1 98.94 86 ALA A CA 1
ATOM 670 C C . ALA A 1 86 ? 1.182 -27.812 -6.816 1 98.94 86 ALA A C 1
ATOM 672 O O . ALA A 1 86 ? 0.593 -28.031 -7.875 1 98.94 86 ALA A O 1
ATOM 673 N N . ASN A 1 87 ? 0.877 -26.797 -6.043 1 98.94 87 ASN A N 1
ATOM 674 C CA . ASN A 1 87 ? 0.104 -25.719 -6.629 1 98.94 87 ASN A CA 1
ATOM 675 C C . ASN A 1 87 ? 0.647 -24.359 -6.207 1 98.94 87 ASN A C 1
ATOM 677 O O . ASN A 1 87 ? 1.529 -24.266 -5.352 1 98.94 87 ASN A O 1
ATOM 681 N N . TYR A 1 88 ? 0.302 -23.391 -6.965 1 98.94 88 TYR A N 1
ATOM 682 C CA . TYR A 1 88 ? 0.715 -21.984 -6.883 1 98.94 88 TYR A CA 1
ATOM 683 C C . TYR A 1 88 ? -0.412 -21.062 -7.316 1 98.94 88 TYR A C 1
ATOM 685 O O . TYR A 1 88 ? -0.596 -20.812 -8.516 1 98.94 88 TYR A O 1
ATOM 693 N N . PHE A 1 89 ? -1.255 -20.562 -6.242 1 98.88 89 PHE A N 1
ATOM 694 C CA . PHE A 1 89 ? -2.42 -19.766 -6.621 1 98.88 89 PHE A CA 1
ATOM 695 C C . PHE A 1 89 ? -2.955 -19 -5.422 1 98.88 89 PHE A C 1
ATOM 697 O O . PHE A 1 89 ? -3.805 -18.109 -5.578 1 98.88 89 PHE A O 1
ATOM 704 N N . GLN A 1 90 ? -2.475 -19.281 -4.219 1 98.81 90 GLN A N 1
ATOM 705 C CA . GLN A 1 90 ? -3.15 -18.844 -3.002 1 98.81 90 GLN A CA 1
ATOM 706 C C . GLN A 1 90 ? -2.162 -18.25 -2.008 1 98.81 90 GLN A C 1
ATOM 708 O O . GLN A 1 90 ? -0.974 -18.578 -2.031 1 98.81 90 GLN A O 1
ATOM 713 N N . HIS A 1 91 ? -2.725 -17.391 -1.134 1 98.69 91 HIS A N 1
ATOM 714 C CA . HIS A 1 91 ? -1.911 -16.922 -0.018 1 98.69 91 HIS A CA 1
ATOM 715 C C . HIS A 1 91 ? -2.021 -17.859 1.179 1 98.69 91 HIS A C 1
ATOM 717 O O . HIS A 1 91 ? -2.934 -18.688 1.243 1 98.69 91 HIS A O 1
ATOM 723 N N . GLU A 1 92 ? -1.117 -17.766 2.088 1 97.69 92 GLU A N 1
ATOM 724 C CA . GLU A 1 92 ? -0.966 -18.719 3.178 1 97.69 92 GLU A CA 1
ATOM 725 C C . GLU A 1 92 ? -2.227 -18.781 4.035 1 97.69 92 GLU A C 1
ATOM 727 O O . GLU A 1 92 ? -2.713 -19.875 4.352 1 97.69 92 GLU A O 1
ATOM 732 N N . PRO A 1 93 ? -2.883 -17.672 4.41 1 97.75 93 PRO A N 1
ATOM 733 C CA . PRO A 1 93 ? -4.109 -17.781 5.203 1 97.75 93 PRO A CA 1
ATOM 734 C C . PRO A 1 93 ? -5.211 -18.547 4.48 1 97.75 93 PRO A C 1
ATOM 736 O O . PRO A 1 93 ? -5.977 -19.281 5.117 1 97.75 93 PRO A O 1
ATOM 739 N N . TYR A 1 94 ? -5.328 -18.422 3.15 1 98.5 94 TYR A N 1
ATOM 740 C CA . TYR A 1 94 ? -6.324 -19.203 2.418 1 98.5 94 TYR A CA 1
ATOM 741 C C . TYR A 1 94 ? -6.039 -20.703 2.533 1 98.5 94 TYR A C 1
ATOM 743 O O . TYR A 1 94 ? -6.949 -21.484 2.797 1 98.5 94 TYR A O 1
ATOM 751 N N . LEU A 1 95 ? -4.777 -21.031 2.365 1 98.75 95 LEU A N 1
ATOM 752 C CA . LEU A 1 95 ? -4.395 -22.438 2.475 1 98.75 95 LEU A CA 1
ATOM 753 C C . LEU A 1 95 ? -4.777 -23 3.84 1 98.75 95 LEU A C 1
ATOM 755 O O . LEU A 1 95 ? -5.395 -24.062 3.926 1 98.75 95 LEU A O 1
ATOM 759 N N . GLU A 1 96 ? -4.453 -22.266 4.859 1 97.69 96 GLU A N 1
ATOM 760 C CA . GLU A 1 96 ? -4.715 -22.734 6.219 1 97.69 96 GLU A CA 1
ATOM 761 C C . GLU A 1 96 ? -6.215 -22.875 6.477 1 97.69 96 GLU A C 1
ATOM 763 O O . GLU A 1 96 ? -6.66 -23.844 7.086 1 97.69 96 GLU A O 1
ATOM 768 N N . THR A 1 97 ? -6.949 -21.906 6.02 1 97.69 97 THR A N 1
ATOM 769 C CA . THR A 1 97 ? -8.398 -21.938 6.199 1 97.69 97 THR A CA 1
ATOM 770 C C . THR A 1 97 ? -9.008 -23.094 5.398 1 97.69 97 THR A C 1
ATOM 772 O O . THR A 1 97 ? 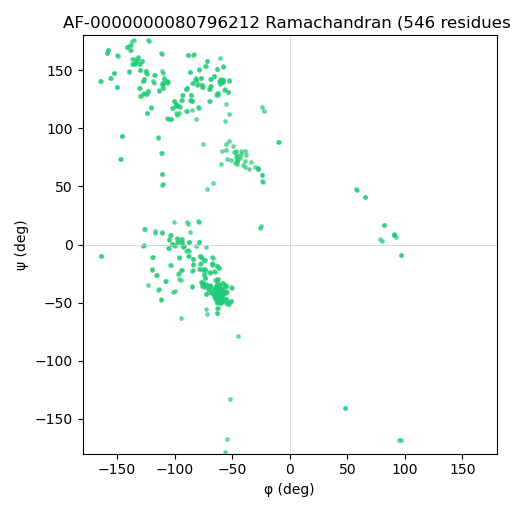-9.891 -23.797 5.895 1 97.69 97 THR A O 1
ATOM 775 N N . PHE A 1 98 ? -8.539 -23.234 4.172 1 97.94 98 PHE A N 1
ATOM 776 C CA . PHE A 1 98 ? -9.031 -24.312 3.322 1 97.94 98 PHE A CA 1
ATOM 777 C C . PHE A 1 98 ? -8.789 -25.672 3.971 1 97.94 98 PHE A C 1
ATOM 779 O O . PHE A 1 98 ? -9.688 -26.516 4.004 1 97.94 98 PHE A O 1
ATOM 786 N N . LYS A 1 99 ? -7.617 -25.859 4.488 1 98.12 99 LYS A N 1
ATOM 787 C CA . LYS A 1 99 ? -7.254 -27.109 5.168 1 98.12 99 LYS A CA 1
ATOM 788 C C . LYS A 1 99 ? -8.203 -27.406 6.32 1 98.12 99 LYS A C 1
ATOM 790 O O . LYS A 1 99 ? -8.672 -28.531 6.473 1 98.12 99 LYS A O 1
ATOM 795 N N . ARG A 1 100 ? -8.398 -26.406 7.078 1 96.62 100 ARG A N 1
ATOM 796 C CA . ARG A 1 100 ? -9.258 -26.562 8.242 1 96.62 100 ARG A CA 1
ATOM 797 C C . ARG A 1 100 ? -10.695 -26.859 7.824 1 96.62 100 ARG A C 1
ATOM 799 O O . ARG A 1 100 ? -11.305 -27.812 8.328 1 96.62 100 ARG A O 1
ATOM 806 N N . GLU A 1 101 ? -11.211 -26.109 6.863 1 96.19 101 GLU A N 1
ATOM 807 C CA . GLU A 1 101 ? -12.609 -26.219 6.453 1 96.19 101 GLU A CA 1
ATOM 808 C C . GLU A 1 101 ? -12.867 -27.547 5.73 1 96.19 101 GLU A C 1
ATOM 810 O O . GLU A 1 101 ? -13.953 -28.109 5.844 1 96.19 101 GLU A O 1
ATOM 815 N N . ARG A 1 102 ? -11.867 -27.969 4.988 1 97.06 102 ARG A N 1
ATOM 816 C CA . ARG A 1 102 ? -12.055 -29.156 4.164 1 97.06 102 ARG A CA 1
ATOM 817 C C . ARG A 1 102 ? -11.406 -30.391 4.805 1 97.06 102 ARG A C 1
ATOM 819 O O . ARG A 1 102 ? -11.406 -31.469 4.227 1 97.06 102 ARG A O 1
ATOM 826 N N . LYS A 1 103 ? -10.781 -30.203 6.004 1 96.5 103 LYS A N 1
ATOM 827 C CA . LYS A 1 103 ? -10.125 -31.281 6.75 1 96.5 103 LYS A CA 1
ATOM 828 C C . LYS A 1 103 ? -9.031 -31.938 5.914 1 96.5 103 LYS A C 1
ATOM 830 O O . LYS A 1 103 ? -9.008 -33.156 5.77 1 96.5 103 LYS A O 1
ATOM 835 N N . LEU A 1 104 ? -8.234 -31.109 5.32 1 97.5 104 LEU A N 1
ATOM 836 C CA . LEU A 1 104 ? -7.074 -31.531 4.539 1 97.5 104 LEU A CA 1
ATOM 837 C C . LEU A 1 104 ? -5.773 -31.141 5.238 1 97.5 104 LEU A C 1
ATOM 839 O O . LEU A 1 104 ? -5.039 -30.281 4.758 1 97.5 104 LEU A O 1
ATOM 843 N N . PRO A 1 105 ? -5.367 -31.875 6.211 1 93.62 105 PRO A N 1
ATOM 844 C CA . PRO A 1 105 ? -4.234 -31.453 7.039 1 93.62 105 PRO A CA 1
ATOM 845 C C . PRO A 1 105 ? -2.889 -31.672 6.352 1 93.62 105 PRO A C 1
ATOM 847 O O . PRO A 1 105 ? -1.876 -31.109 6.777 1 93.62 105 PRO A O 1
ATOM 850 N N . ASP A 1 106 ? -2.84 -32.375 5.246 1 96.81 106 ASP A N 1
ATOM 851 C CA . ASP A 1 106 ? -1.562 -32.812 4.707 1 96.81 106 ASP A CA 1
ATOM 852 C C . ASP A 1 106 ? -1.033 -31.844 3.656 1 96.81 106 ASP A C 1
ATOM 854 O O . ASP A 1 106 ? -0.012 -32.125 3.018 1 96.81 106 ASP A O 1
ATOM 858 N N . LEU A 1 107 ? -1.688 -30.766 3.449 1 98.69 107 LEU A N 1
ATOM 859 C CA . LEU A 1 107 ? -1.177 -29.734 2.557 1 98.69 107 LEU A CA 1
ATOM 860 C C . LEU A 1 107 ? -0.32 -28.734 3.32 1 98.69 107 LEU A C 1
ATOM 862 O O . LEU A 1 107 ? -0.668 -28.328 4.434 1 98.69 107 LEU A O 1
ATOM 866 N N . VAL A 1 108 ? 0.861 -28.391 2.785 1 98.69 108 VAL A N 1
ATOM 867 C CA . VAL A 1 108 ? 1.756 -27.484 3.486 1 98.69 108 VAL A CA 1
ATOM 868 C C . VAL A 1 108 ? 2.387 -26.516 2.492 1 98.69 108 VAL A C 1
ATOM 870 O O . VAL A 1 108 ? 2.512 -26.812 1.306 1 98.69 108 VAL A O 1
ATOM 873 N N . SER A 1 109 ? 2.67 -25.328 2.924 1 98.62 109 SER A N 1
ATOM 874 C CA . SER A 1 109 ? 3.445 -24.359 2.164 1 98.62 109 SER A CA 1
ATOM 875 C C . SER A 1 109 ? 4.941 -24.641 2.26 1 98.62 109 SER A C 1
ATOM 877 O O . SER A 1 109 ? 5.449 -24.953 3.338 1 98.62 109 SER A O 1
ATOM 879 N N . VAL A 1 110 ? 5.676 -24.531 1.138 1 98.81 110 VAL A N 1
ATOM 880 C CA . VAL A 1 110 ? 7.102 -24.844 1.181 1 98.81 110 VAL A CA 1
ATOM 881 C C . VAL A 1 110 ? 7.902 -23.594 0.792 1 98.81 110 VAL A C 1
ATOM 883 O O . VAL A 1 110 ? 9.125 -23.562 0.956 1 98.81 110 VAL A O 1
ATOM 886 N N . ALA A 1 111 ? 7.227 -22.562 0.295 1 98.62 111 ALA A N 1
ATOM 887 C CA . ALA A 1 111 ? 7.902 -21.312 -0.077 1 98.62 111 ALA A CA 1
ATOM 888 C C . ALA A 1 111 ? 6.906 -20.172 -0.245 1 98.62 111 ALA A C 1
ATOM 890 O O . ALA A 1 111 ? 5.797 -20.375 -0.746 1 98.62 111 ALA A O 1
ATOM 891 N N . LYS A 1 112 ? 7.262 -19.016 0.185 1 97.94 112 LYS A N 1
ATOM 892 C CA . LYS A 1 112 ? 6.574 -17.781 -0.13 1 97.94 112 LYS A CA 1
ATOM 893 C C . LYS A 1 112 ? 7.199 -17.094 -1.343 1 97.94 112 LYS A C 1
ATOM 895 O O . LYS A 1 112 ? 8.414 -16.875 -1.379 1 97.94 112 LYS A O 1
ATOM 900 N N . ILE A 1 113 ? 6.359 -16.734 -2.318 1 98.38 113 ILE A N 1
ATOM 901 C CA . ILE A 1 113 ? 6.934 -16.281 -3.58 1 98.38 113 ILE A CA 1
ATOM 902 C C . ILE A 1 113 ? 6.652 -14.797 -3.771 1 98.38 113 ILE A C 1
ATOM 904 O O . ILE A 1 113 ? 7.551 -14.023 -4.113 1 98.38 113 ILE A O 1
ATOM 908 N N . HIS A 1 114 ? 5.434 -14.375 -3.562 1 97.38 114 HIS A N 1
ATOM 909 C CA . HIS A 1 114 ? 5.07 -12.977 -3.783 1 97.38 114 HIS A CA 1
ATOM 910 C C . HIS A 1 114 ? 3.812 -12.602 -3.008 1 97.38 114 HIS A C 1
ATOM 912 O O . HIS A 1 114 ? 3.105 -13.477 -2.508 1 97.38 114 HIS A O 1
ATOM 918 N N . VAL A 1 115 ? 3.615 -11.289 -2.92 1 95.5 115 VAL A N 1
ATOM 919 C CA . VAL A 1 115 ? 2.373 -10.711 -2.418 1 95.5 115 VAL A CA 1
ATOM 920 C C . VAL A 1 115 ? 1.607 -10.055 -3.566 1 95.5 115 VAL A C 1
ATOM 922 O O . VAL A 1 115 ? 2.213 -9.531 -4.508 1 95.5 115 VAL A O 1
ATOM 925 N N . GLU A 1 116 ? 0.308 -10.172 -3.516 1 96.19 116 GLU A N 1
ATOM 926 C CA . GLU A 1 116 ? -0.621 -9.461 -4.391 1 96.19 116 GLU A CA 1
ATOM 927 C C . GLU A 1 116 ? -1.487 -8.484 -3.602 1 96.19 116 GLU A C 1
ATOM 929 O O . GLU A 1 116 ? -2.572 -8.844 -3.141 1 96.19 116 GLU A O 1
ATOM 934 N N . PRO A 1 117 ? -1.001 -7.211 -3.494 1 93.94 117 PRO A N 1
ATOM 935 C CA . PRO A 1 117 ? -1.859 -6.27 -2.773 1 93.94 117 PRO A CA 1
ATOM 936 C C . PRO A 1 117 ? -3.26 -6.168 -3.373 1 93.94 117 PRO A C 1
ATOM 938 O O . PRO A 1 117 ? -3.406 -6.082 -4.594 1 93.94 117 PRO A O 1
ATOM 941 N N . MET A 1 118 ? -4.266 -6.211 -2.533 1 95.44 118 MET A N 1
ATOM 942 C CA . MET A 1 118 ? -5.656 -6.195 -2.979 1 95.44 118 MET A CA 1
ATOM 943 C C . MET A 1 118 ? -6.156 -4.766 -3.154 1 95.44 118 MET A C 1
ATOM 945 O O . MET A 1 118 ? -5.715 -3.857 -2.447 1 95.44 118 MET A O 1
ATOM 949 N N . GLY A 1 119 ? -7.094 -4.602 -4.145 1 95 119 GLY A N 1
ATOM 950 C CA . GLY A 1 119 ? -7.562 -3.262 -4.465 1 95 119 GLY A CA 1
ATOM 951 C C . GLY A 1 119 ? -9.07 -3.117 -4.363 1 95 119 GLY A C 1
ATOM 952 O O . GLY A 1 119 ? -9.805 -4.074 -4.605 1 95 119 GLY A O 1
ATOM 953 N N . PHE A 1 120 ? -9.531 -1.91 -3.963 1 97.62 120 PHE A N 1
ATOM 954 C CA . PHE A 1 120 ? -10.922 -1.471 -4.035 1 97.62 120 PHE A CA 1
ATOM 955 C C . PHE A 1 120 ? -11.156 -0.609 -5.27 1 97.62 120 PHE A C 1
ATOM 957 O O . PHE A 1 120 ? -10.492 0.417 -5.449 1 97.62 120 PHE A O 1
ATOM 964 N N . TYR A 1 121 ? -12.078 -1.049 -6.129 1 97.94 121 TYR A N 1
ATOM 965 C CA . TYR A 1 121 ? -12.375 -0.391 -7.395 1 97.94 121 TYR A CA 1
ATOM 966 C C . TYR A 1 121 ? -13.75 0.27 -7.359 1 97.94 121 TYR A C 1
ATOM 968 O O . TYR A 1 121 ? -14.727 -0.335 -6.906 1 97.94 121 TYR A O 1
ATOM 976 N N . LEU A 1 122 ? -13.812 1.477 -7.828 1 97.62 122 LEU A N 1
ATOM 977 C CA . LEU A 1 122 ? -15.062 2.23 -7.871 1 97.62 122 LEU A CA 1
ATOM 978 C C . LEU A 1 122 ? -15.328 2.762 -9.273 1 97.62 122 LEU A C 1
ATOM 980 O O . LEU A 1 122 ? -14.406 3.209 -9.961 1 97.62 122 LEU A O 1
ATOM 984 N N . LYS A 1 123 ? -16.578 2.732 -9.695 1 97.31 123 LYS A N 1
ATOM 985 C CA . LYS A 1 123 ? -17.016 3.299 -10.969 1 97.31 123 LYS A CA 1
ATOM 986 C C . LYS A 1 123 ? -17.281 4.797 -10.844 1 97.31 123 LYS A C 1
ATOM 988 O O . LYS A 1 123 ? -17.469 5.484 -11.852 1 97.31 123 LYS A O 1
ATOM 993 N N . LYS A 1 124 ? -17.344 5.301 -9.68 1 95.19 124 LYS A N 1
ATOM 994 C CA . LYS A 1 124 ? -17.547 6.719 -9.383 1 95.19 124 LYS A CA 1
ATOM 995 C C . LYS A 1 124 ? -16.641 7.18 -8.242 1 95.19 124 LYS A C 1
ATOM 997 O O . LYS A 1 124 ? -15.977 6.363 -7.605 1 95.19 124 LYS A O 1
ATOM 1002 N N . GLU A 1 125 ? -16.641 8.469 -8.031 1 93.06 125 GLU A N 1
ATOM 1003 C CA . GLU A 1 125 ? -15.828 9.016 -6.941 1 93.06 125 GLU A CA 1
ATOM 1004 C C . GLU A 1 125 ? -16.453 8.711 -5.582 1 93.06 125 GLU A C 1
ATOM 1006 O O . GLU A 1 125 ? -17.672 8.555 -5.473 1 93.06 125 GLU A O 1
ATOM 1011 N N . LEU A 1 126 ? -15.594 8.656 -4.602 1 92.44 126 LEU A N 1
ATOM 1012 C CA . LEU A 1 126 ? -16.047 8.383 -3.242 1 92.44 126 LEU A CA 1
ATOM 1013 C C . LEU A 1 126 ? -17.125 9.375 -2.82 1 92.44 126 LEU A C 1
ATOM 1015 O O . LEU A 1 126 ? -18.125 8.984 -2.211 1 92.44 126 LEU A O 1
ATOM 1019 N N . LYS A 1 127 ? -16.938 10.664 -3.184 1 91.56 127 LYS A N 1
ATOM 1020 C CA . LYS A 1 127 ? -17.859 11.719 -2.771 1 91.56 127 LYS A CA 1
ATOM 1021 C C . LYS A 1 127 ? -19.219 11.547 -3.434 1 91.56 127 LYS A C 1
ATOM 1023 O O . LYS A 1 127 ? -20.203 12.141 -2.998 1 91.56 127 LYS A O 1
ATOM 1028 N N . ASP A 1 128 ? -19.25 10.734 -4.484 1 95.94 128 ASP A N 1
ATOM 1029 C CA . ASP A 1 128 ? -20.484 10.539 -5.238 1 95.94 128 ASP A CA 1
ATOM 1030 C C . ASP A 1 128 ? -21.203 9.266 -4.789 1 95.94 128 ASP A C 1
ATOM 1032 O O . ASP A 1 128 ? -22.266 8.93 -5.316 1 95.94 128 ASP A O 1
ATOM 1036 N N . LEU A 1 129 ? -20.625 8.594 -3.797 1 95.31 129 LEU A N 1
ATOM 1037 C CA . LEU A 1 129 ? -21.297 7.422 -3.256 1 95.31 129 LEU A CA 1
ATOM 1038 C C . LEU A 1 129 ? -22.609 7.809 -2.57 1 95.31 129 LEU A C 1
ATOM 1040 O O . LEU A 1 129 ? -22.688 8.875 -1.956 1 95.31 129 LEU A O 1
ATOM 1044 N N . LYS A 1 130 ? -23.594 6.906 -2.695 1 95.69 130 LYS A N 1
ATOM 1045 C CA . LYS A 1 130 ? -24.906 7.117 -2.115 1 95.69 130 LYS A CA 1
ATOM 1046 C C . LYS A 1 130 ? -25.359 5.898 -1.313 1 95.69 130 LYS A C 1
ATOM 1048 O O . LYS A 1 130 ? -24.875 4.789 -1.546 1 95.69 130 LYS A O 1
ATOM 1053 N N . LYS A 1 131 ? -26.25 6.238 -0.372 1 97.19 131 LYS A N 1
ATOM 1054 C CA . LYS A 1 131 ? -26.859 5.133 0.365 1 97.19 131 LYS A CA 1
ATOM 1055 C C . LYS A 1 131 ? -27.469 4.109 -0.584 1 97.19 131 LYS A C 1
ATOM 1057 O O . LYS A 1 131 ? -28.172 4.473 -1.528 1 97.19 131 LYS A O 1
ATOM 1062 N N . GLY A 1 132 ? -27.141 2.854 -0.334 1 98.19 132 GLY A N 1
ATOM 1063 C CA . GLY A 1 132 ? -27.703 1.786 -1.146 1 98.19 132 GLY A CA 1
ATOM 1064 C C . GLY A 1 132 ? -26.781 1.351 -2.275 1 98.19 132 GLY A C 1
ATOM 1065 O O . GLY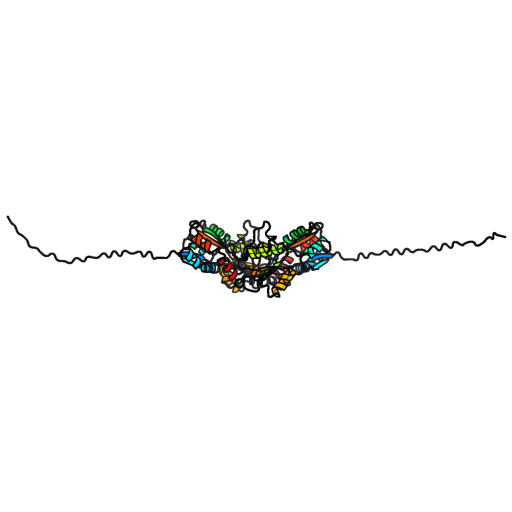 A 1 132 ? -27.047 0.343 -2.936 1 98.19 132 GLY A O 1
ATOM 1066 N N . ASP A 1 133 ? -25.703 2.076 -2.52 1 98.5 133 ASP A N 1
ATOM 1067 C CA . ASP A 1 133 ? -24.75 1.673 -3.545 1 98.5 133 ASP A CA 1
ATOM 1068 C C . ASP A 1 133 ? -24.188 0.282 -3.256 1 98.5 133 ASP A C 1
ATOM 1070 O O . ASP A 1 133 ? -23.859 -0.033 -2.111 1 98.5 133 ASP A O 1
ATOM 1074 N N . LEU A 1 134 ? -24.031 -0.517 -4.301 1 98.88 134 LEU A N 1
ATOM 1075 C CA . LEU A 1 134 ? -23.688 -1.93 -4.164 1 98.88 134 LEU A CA 1
ATOM 1076 C C . LEU A 1 134 ? -22.203 -2.162 -4.418 1 98.88 134 LEU A C 1
ATOM 1078 O O . LEU A 1 134 ? -21.688 -1.79 -5.477 1 98.88 134 LEU A O 1
ATOM 1082 N N . ILE A 1 135 ? -21.594 -2.752 -3.436 1 98.94 135 ILE A N 1
ATOM 1083 C CA . ILE A 1 135 ? -20.188 -3.174 -3.51 1 98.94 135 ILE A CA 1
ATOM 1084 C C . ILE A 1 135 ? -20.109 -4.699 -3.469 1 98.94 135 ILE A C 1
ATOM 1086 O O . ILE A 1 135 ? -20.75 -5.336 -2.625 1 98.94 135 ILE A O 1
ATOM 1090 N N . ILE A 1 136 ? -19.328 -5.285 -4.391 1 98.94 136 ILE A N 1
ATOM 1091 C CA . ILE A 1 136 ? -19.188 -6.738 -4.379 1 98.94 136 ILE A CA 1
ATOM 1092 C C . ILE A 1 136 ? -17.812 -7.125 -3.852 1 98.94 136 ILE A C 1
ATOM 1094 O O . ILE A 1 136 ? -16.828 -6.426 -4.098 1 98.94 136 ILE A O 1
ATOM 1098 N N . VAL A 1 137 ? -17.781 -8.227 -3.033 1 98.88 137 VAL A N 1
ATOM 1099 C CA . VAL A 1 137 ? -16.562 -8.711 -2.377 1 98.88 137 VAL A CA 1
ATOM 1100 C C . VAL A 1 137 ? -16.453 -10.219 -2.557 1 98.88 137 VAL A C 1
ATOM 1102 O O . VAL A 1 137 ? -17.438 -10.891 -2.857 1 98.88 137 VAL A O 1
ATOM 1105 N N . PRO A 1 138 ? -15.234 -10.789 -2.447 1 98.75 138 PRO A N 1
ATOM 1106 C CA . PRO A 1 138 ? -15.094 -12.242 -2.508 1 98.75 138 PRO A CA 1
ATOM 1107 C C . PRO A 1 138 ? -15.914 -12.961 -1.437 1 98.75 138 PRO A C 1
ATOM 1109 O O . PRO A 1 138 ? -16.125 -12.414 -0.35 1 98.75 138 PRO A O 1
ATOM 1112 N N . ASN A 1 139 ? -16.281 -14.195 -1.737 1 98.38 139 ASN A N 1
ATOM 1113 C CA . ASN A 1 139 ? -17.188 -14.875 -0.808 1 98.38 139 ASN A CA 1
ATOM 1114 C C . ASN A 1 139 ? -16.438 -15.93 0.015 1 98.38 139 ASN A C 1
ATOM 1116 O O . ASN A 1 139 ? -17.062 -16.641 0.817 1 98.38 139 ASN A O 1
ATOM 1120 N N . ASP A 1 140 ? -15.133 -16.109 -0.263 1 97.81 140 ASP A N 1
ATOM 1121 C CA . ASP A 1 140 ? -14.422 -17.047 0.601 1 97.81 140 ASP A CA 1
ATOM 1122 C C . ASP A 1 140 ? -13.938 -16.359 1.876 1 97.81 140 ASP A C 1
ATOM 1124 O O . ASP A 1 140 ? -13.773 -15.141 1.901 1 97.81 140 ASP A O 1
ATOM 1128 N N . VAL A 1 141 ? -13.586 -17.062 2.873 1 97.38 141 VAL A N 1
ATOM 1129 C CA . VAL A 1 141 ? -13.414 -16.578 4.242 1 97.38 141 VAL A CA 1
ATOM 1130 C C . VAL A 1 141 ? -12.305 -15.547 4.297 1 97.38 141 VAL A C 1
ATOM 1132 O O . VAL A 1 141 ? -12.539 -14.391 4.656 1 97.38 141 VAL A O 1
ATOM 1135 N N . THR A 1 142 ? -11.086 -15.875 3.91 1 97.94 142 THR A N 1
ATOM 1136 C CA . THR A 1 142 ? -9.922 -15.031 4.152 1 97.94 142 THR A CA 1
ATOM 1137 C C . THR A 1 142 ? -9.922 -13.828 3.207 1 97.94 142 THR A C 1
ATOM 1139 O O . THR A 1 142 ? -9.539 -12.727 3.598 1 97.94 142 THR A O 1
ATOM 1142 N N . ASN A 1 143 ? -10.375 -14.031 1.967 1 98.38 143 ASN A N 1
ATOM 1143 C CA . ASN A 1 143 ? -10.398 -12.914 1.028 1 98.38 143 ASN A CA 1
ATOM 1144 C C . ASN A 1 143 ? -11.539 -11.953 1.327 1 98.38 143 ASN A C 1
ATOM 1146 O O . ASN A 1 143 ? -11.414 -10.742 1.119 1 98.38 143 ASN A O 1
ATOM 1150 N N . GLU A 1 144 ? -12.688 -12.453 1.822 1 98.44 144 GLU A N 1
ATOM 1151 C CA . GLU A 1 144 ? -13.711 -11.531 2.309 1 98.44 144 GLU A CA 1
ATOM 1152 C C . GLU A 1 144 ? -13.203 -10.719 3.496 1 98.44 144 GLU A C 1
ATOM 1154 O O . GLU A 1 144 ? -13.328 -9.492 3.516 1 98.44 144 GLU A O 1
ATOM 1159 N N . GLY A 1 145 ? -12.656 -11.438 4.445 1 97.69 145 GLY A N 1
ATOM 1160 C CA . GLY A 1 145 ? -12.094 -10.758 5.602 1 97.69 145 GLY A CA 1
ATOM 1161 C C . GLY A 1 145 ? -11.102 -9.68 5.234 1 97.69 145 GLY A C 1
ATOM 1162 O O . GLY A 1 145 ? -11.211 -8.539 5.699 1 97.69 145 GLY A O 1
ATOM 1163 N N . ARG A 1 146 ? -10.164 -10.062 4.418 1 96.56 146 ARG A N 1
ATOM 1164 C CA . ARG A 1 146 ? -9.125 -9.141 3.973 1 96.56 146 ARG A CA 1
ATOM 1165 C C . ARG A 1 146 ? -9.727 -7.953 3.232 1 96.56 146 ARG A C 1
ATOM 1167 O O . ARG A 1 146 ? -9.242 -6.824 3.355 1 96.56 146 ARG A O 1
ATOM 1174 N N . SER A 1 147 ? -10.758 -8.172 2.465 1 97.75 147 SER A N 1
ATOM 1175 C CA . SER A 1 147 ? -11.461 -7.125 1.734 1 97.75 147 SER A CA 1
ATOM 1176 C C . SER A 1 147 ? -12.07 -6.102 2.688 1 97.75 147 SER A C 1
ATOM 1178 O O . SER A 1 147 ? -11.891 -4.895 2.512 1 97.75 147 SER A O 1
ATOM 1180 N N . LEU A 1 148 ? -12.734 -6.605 3.668 1 98.19 148 LEU A N 1
ATOM 1181 C CA . LEU A 1 148 ? -13.422 -5.734 4.617 1 98.19 148 LEU A CA 1
ATOM 1182 C C . LEU A 1 148 ? -12.422 -4.984 5.492 1 98.19 148 LEU A C 1
ATOM 1184 O O . LEU A 1 148 ? -12.641 -3.824 5.844 1 98.19 148 LEU A O 1
ATOM 1188 N N . LEU A 1 149 ? -11.344 -5.668 5.812 1 95.69 149 LEU A N 1
ATOM 1189 C CA . LEU A 1 149 ? -10.281 -5.012 6.57 1 95.69 149 LEU A CA 1
ATOM 1190 C C . LEU A 1 149 ? -9.68 -3.855 5.777 1 95.69 149 LEU A C 1
ATOM 1192 O O . LEU A 1 149 ? -9.344 -2.816 6.348 1 95.69 149 LEU A O 1
ATOM 1196 N N . LEU A 1 150 ? -9.523 -4.062 4.465 1 94.69 150 LEU A N 1
ATOM 1197 C CA . LEU A 1 150 ? -9.039 -2.984 3.605 1 94.69 150 LEU A CA 1
ATOM 1198 C C . LEU A 1 150 ? -9.953 -1.767 3.699 1 94.69 150 LEU A C 1
ATOM 1200 O O . LEU A 1 150 ? -9.477 -0.641 3.869 1 94.69 150 LEU A O 1
ATOM 1204 N N . LEU A 1 151 ? -11.25 -1.929 3.617 1 95.88 151 LEU A N 1
ATOM 1205 C CA . LEU A 1 151 ? -12.211 -0.832 3.695 1 95.88 151 LEU A CA 1
ATOM 1206 C C . LEU A 1 151 ? -12.156 -0.163 5.066 1 95.88 151 LEU A C 1
ATOM 1208 O O . LEU A 1 151 ? -12.281 1.06 5.168 1 95.88 151 LEU A O 1
ATOM 1212 N N . GLN A 1 152 ? -11.992 -0.968 6.078 1 94.19 152 GLN A N 1
ATOM 1213 C CA . GLN A 1 152 ? -11.883 -0.41 7.422 1 94.19 152 GLN A CA 1
ATOM 1214 C C . GLN A 1 152 ? -10.625 0.441 7.562 1 94.19 152 GLN A C 1
ATOM 1216 O O . GLN A 1 152 ? -10.656 1.507 8.18 1 94.19 152 GLN A O 1
ATOM 1221 N N . GLU A 1 153 ? -9.586 -0.107 7.035 1 90.44 153 GLU A N 1
ATOM 1222 C CA . GLU A 1 153 ? -8.312 0.603 7.113 1 90.44 153 GLU A CA 1
ATOM 1223 C C . GLU A 1 153 ? -8.43 2.008 6.531 1 90.44 153 GLU A C 1
ATOM 1225 O O . GLU A 1 153 ? -7.801 2.945 7.027 1 90.44 153 GLU A O 1
ATOM 1230 N N . TYR A 1 154 ? -9.18 2.135 5.547 1 90.69 154 TYR A N 1
ATOM 1231 C CA . TYR A 1 154 ? -9.344 3.43 4.891 1 90.69 154 TYR A CA 1
ATOM 1232 C C . TYR A 1 154 ? -10.555 4.172 5.449 1 90.69 154 TYR A C 1
ATOM 1234 O O . TYR A 1 154 ? -10.93 5.227 4.934 1 90.69 154 TYR A O 1
ATOM 1242 N N . GLY A 1 155 ? -11.25 3.645 6.414 1 88.5 155 GLY A N 1
ATOM 1243 C CA . GLY A 1 155 ? -12.297 4.332 7.148 1 88.5 155 GLY A CA 1
ATOM 1244 C C . GLY A 1 155 ? -13.633 4.332 6.43 1 88.5 155 GLY A C 1
ATOM 1245 O O . GLY A 1 155 ? -14.508 5.145 6.727 1 88.5 155 GLY A O 1
ATOM 1246 N N . VAL A 1 156 ? -13.773 3.488 5.496 1 92.75 156 VAL A N 1
ATOM 1247 C CA . VAL A 1 156 ? -15.023 3.398 4.746 1 92.75 156 VAL A CA 1
ATOM 1248 C C . VAL A 1 156 ? -16.078 2.689 5.59 1 92.75 156 VAL A C 1
ATOM 1250 O O . VAL A 1 156 ? -17.266 3.02 5.512 1 92.75 156 VAL A O 1
ATOM 1253 N N . ILE A 1 157 ? -15.578 1.753 6.328 1 95.75 157 ILE A N 1
ATOM 1254 C CA . ILE A 1 157 ? -16.438 1.034 7.266 1 95.75 157 ILE A CA 1
ATOM 1255 C C . ILE A 1 157 ? -15.664 0.757 8.555 1 95.75 157 ILE A C 1
ATOM 1257 O O . ILE A 1 157 ? -14.469 1.033 8.641 1 95.75 157 ILE A O 1
ATOM 1261 N N . LYS A 1 158 ? -16.422 0.294 9.531 1 95.5 158 LYS A N 1
ATOM 1262 C CA . LYS A 1 158 ? -15.828 -0.261 10.742 1 95.5 158 LYS A CA 1
ATOM 1263 C C . LYS A 1 158 ? -16.375 -1.659 11.031 1 95.5 158 LYS A C 1
ATOM 1265 O O . LYS A 1 158 ? -17.562 -1.915 10.859 1 95.5 158 LYS A O 1
ATOM 1270 N N . LEU A 1 159 ? -15.516 -2.49 11.5 1 98 159 LEU A N 1
ATOM 1271 C CA . LEU A 1 159 ? -15.875 -3.877 11.773 1 98 159 LEU A CA 1
ATOM 1272 C C . LEU A 1 159 ? -15.898 -4.148 13.273 1 98 159 LEU A C 1
ATOM 1274 O O . LEU A 1 159 ? -15.141 -3.535 14.031 1 98 159 LEU A O 1
ATOM 1278 N N . ARG A 1 160 ? -16.781 -5.027 13.57 1 97.31 160 ARG A N 1
ATOM 1279 C CA . ARG A 1 160 ? -16.703 -5.59 14.914 1 97.31 160 ARG A CA 1
ATOM 1280 C C . ARG A 1 160 ? -15.359 -6.277 15.148 1 97.31 160 ARG A C 1
ATOM 1282 O O . ARG A 1 160 ? -14.844 -6.969 14.258 1 97.31 160 ARG A O 1
ATOM 1289 N N . GLU A 1 161 ? -14.875 -6.121 16.344 1 94.31 161 GLU A N 1
ATOM 1290 C CA . GLU A 1 161 ? -13.602 -6.766 16.672 1 94.31 161 GLU A CA 1
ATOM 1291 C C . GLU A 1 161 ? -13.75 -8.281 16.734 1 94.31 161 GLU A C 1
ATOM 1293 O O . GLU A 1 161 ? -14.75 -8.789 17.25 1 94.31 161 GLU A O 1
ATOM 1298 N N . ARG A 1 162 ? -12.781 -8.945 16.141 1 93.44 162 ARG A N 1
ATOM 1299 C CA . ARG A 1 162 ? -12.672 -10.398 16.203 1 93.44 162 ARG A CA 1
ATOM 1300 C C . ARG A 1 162 ? -11.273 -10.828 16.609 1 93.44 162 ARG A C 1
ATOM 1302 O O . ARG A 1 162 ? -10.305 -10.094 16.406 1 93.44 162 ARG A O 1
ATOM 1309 N N . GLU A 1 163 ? -11.234 -11.953 17.266 1 91.69 163 GLU A N 1
ATOM 1310 C CA . GLU A 1 163 ? -9.922 -12.523 17.562 1 91.69 163 GLU A CA 1
ATOM 1311 C C . GLU A 1 163 ? -9.086 -12.688 16.297 1 91.69 163 GLU A C 1
ATOM 1313 O O . GLU A 1 163 ? -7.918 -12.297 16.266 1 91.69 163 GLU A O 1
ATOM 1318 N N . ASP A 1 164 ? -9.688 -13.297 15.281 1 93.56 164 ASP A N 1
ATOM 1319 C CA . ASP A 1 164 ? -9.086 -13.359 13.953 1 93.56 164 ASP A CA 1
ATOM 1320 C C . ASP A 1 164 ? -9.805 -12.414 12.984 1 93.56 164 ASP A C 1
ATOM 1322 O O . ASP A 1 164 ? -10.898 -12.711 12.516 1 93.56 164 ASP A O 1
ATOM 1326 N N . PRO A 1 165 ? -9.156 -11.359 12.625 1 94.06 165 PRO A N 1
ATOM 1327 C CA . PRO A 1 165 ? -9.82 -10.375 11.766 1 94.06 165 PRO A CA 1
ATOM 1328 C C . PRO A 1 165 ? -10.109 -10.914 10.367 1 94.06 165 PRO A C 1
ATOM 1330 O O . PRO A 1 165 ? -10.984 -10.398 9.672 1 94.06 165 PRO A O 1
ATOM 1333 N N . LEU A 1 166 ? -9.453 -11.984 10.008 1 95.88 166 LEU A N 1
ATOM 1334 C CA . LEU A 1 166 ? -9.578 -12.492 8.641 1 95.88 166 LEU A CA 1
ATOM 1335 C C . LEU A 1 166 ? -10.883 -13.25 8.461 1 95.88 166 LEU A C 1
ATOM 1337 O O . LEU A 1 166 ? -11.273 -13.562 7.332 1 95.88 166 LEU A O 1
ATOM 1341 N N . VAL A 1 167 ? -11.586 -13.523 9.523 1 96.5 167 VAL A N 1
ATOM 1342 C CA . VAL A 1 167 ? -12.828 -14.266 9.383 1 96.5 167 VAL A CA 1
ATOM 1343 C C . VAL A 1 167 ? -14.016 -13.305 9.367 1 96.5 167 VAL A C 1
ATOM 1345 O O . VAL A 1 167 ? -15.172 -13.727 9.406 1 96.5 167 VAL A O 1
ATOM 1348 N N . ALA A 1 168 ? -13.734 -11.977 9.367 1 97.38 168 ALA A N 1
ATOM 1349 C CA . ALA A 1 168 ? -14.797 -10.977 9.305 1 97.38 168 ALA A CA 1
ATOM 1350 C C . ALA A 1 168 ? -15.664 -11.164 8.062 1 97.38 168 ALA A C 1
ATOM 1352 O O . ALA A 1 168 ? -15.148 -11.469 6.984 1 97.38 168 ALA A O 1
ATOM 1353 N N . THR A 1 169 ? -17 -10.961 8.211 1 98.06 169 THR A N 1
ATOM 1354 C CA . THR A 1 169 ? -17.969 -10.977 7.117 1 98.06 169 THR A CA 1
ATOM 1355 C C . THR A 1 169 ? -18.734 -9.664 7.051 1 98.06 169 THR A C 1
ATOM 1357 O O . THR A 1 169 ? -18.547 -8.789 7.902 1 98.06 169 THR A O 1
ATOM 1360 N N . ILE A 1 170 ? -19.562 -9.531 6.059 1 98.44 170 ILE A N 1
ATOM 1361 C CA . ILE A 1 170 ? -20.359 -8.32 5.887 1 98.44 170 ILE A CA 1
ATOM 1362 C C . ILE A 1 170 ? -21.281 -8.133 7.086 1 98.44 170 ILE A C 1
ATOM 1364 O O . ILE A 1 170 ? -21.703 -7.02 7.379 1 98.44 170 ILE A O 1
ATOM 1368 N N . LYS A 1 171 ? -21.562 -9.188 7.848 1 97.88 171 LYS A N 1
ATOM 1369 C CA . LYS A 1 171 ? -22.406 -9.109 9.031 1 97.88 171 LYS A CA 1
ATOM 1370 C C . LYS A 1 171 ? -21.672 -8.43 10.188 1 97.88 171 LYS A C 1
ATOM 1372 O O . LYS A 1 171 ? -22.297 -8.055 11.188 1 97.88 171 LYS A O 1
ATOM 1377 N N . ASP A 1 172 ? -20.422 -8.281 10.055 1 98.38 172 ASP A N 1
ATOM 1378 C CA . ASP A 1 172 ? -19.609 -7.715 11.133 1 98.38 172 ASP A CA 1
ATOM 1379 C C . ASP A 1 172 ? -19.469 -6.203 10.977 1 98.38 172 ASP A C 1
ATOM 1381 O O . ASP A 1 172 ? -18.797 -5.551 11.781 1 98.38 172 ASP A O 1
ATOM 1385 N N . ILE A 1 173 ? -20.016 -5.633 9.953 1 98.25 173 ILE A N 1
ATOM 1386 C CA . ILE A 1 173 ? -19.953 -4.191 9.742 1 98.25 173 ILE A CA 1
ATOM 1387 C C . ILE A 1 173 ? -20.812 -3.477 10.781 1 98.25 173 ILE A C 1
ATOM 1389 O O . ILE A 1 173 ? -22.031 -3.684 10.844 1 98.25 173 ILE A O 1
ATOM 1393 N N . VAL A 1 174 ? -20.172 -2.541 11.547 1 97.69 174 VAL A N 1
ATOM 1394 C CA . VAL A 1 174 ? -20.891 -1.886 12.641 1 97.69 174 VAL A CA 1
ATOM 1395 C C . VAL A 1 174 ? -21.031 -0.393 12.344 1 97.69 174 VAL A C 1
ATOM 1397 O O . VAL A 1 174 ? -21.875 0.286 12.93 1 97.69 174 VAL A O 1
ATOM 1400 N N . GLU A 1 175 ? -20.141 0.152 11.578 1 95.81 175 GLU A N 1
ATOM 1401 C CA . GLU A 1 175 ? -20.266 1.507 11.047 1 95.81 175 GLU A CA 1
ATOM 1402 C C . GLU A 1 175 ? -20.188 1.517 9.523 1 95.81 175 GLU A C 1
ATOM 1404 O O . GLU A 1 175 ? -19.359 0.829 8.938 1 95.81 175 GLU A O 1
ATOM 1409 N N . ASN A 1 176 ? -21.031 2.156 8.898 1 95.94 176 ASN A N 1
ATOM 1410 C CA . ASN A 1 176 ? -21.172 2.262 7.449 1 95.94 176 ASN A CA 1
ATOM 1411 C C . ASN A 1 176 ? -21.703 3.635 7.039 1 95.94 176 ASN A C 1
ATOM 1413 O O . ASN A 1 176 ? -22.828 3.76 6.57 1 95.94 176 ASN A O 1
ATOM 1417 N N . PRO A 1 177 ? -20.828 4.598 7.152 1 92.69 177 PRO A N 1
ATOM 1418 C CA . PRO A 1 177 ? -21.281 5.98 6.977 1 92.69 177 PRO A CA 1
ATOM 1419 C C . PRO A 1 177 ? -21.781 6.262 5.559 1 92.69 177 PRO A C 1
ATOM 1421 O O . PRO A 1 177 ? -22.594 7.156 5.355 1 92.69 177 PRO A O 1
ATOM 1424 N N . TYR A 1 178 ? -21.359 5.516 4.59 1 93.56 178 TYR A N 1
ATOM 1425 C CA . TYR A 1 178 ? -21.812 5.734 3.219 1 93.56 178 TYR A CA 1
ATOM 1426 C C . TYR A 1 178 ? -23.094 4.961 2.936 1 93.56 178 TYR A C 1
ATOM 1428 O O . TYR A 1 178 ? -23.688 5.105 1.866 1 93.56 178 TYR A O 1
ATOM 1436 N N . GLY A 1 179 ? -23.453 4.094 3.879 1 96.69 179 GLY A N 1
ATOM 1437 C CA . GLY A 1 179 ? -24.656 3.295 3.699 1 96.69 179 GLY A CA 1
ATOM 1438 C C . GLY A 1 179 ? -24.562 2.324 2.537 1 96.69 179 GLY A C 1
ATOM 1439 O O . GLY A 1 179 ? -25.531 2.125 1.807 1 96.69 179 GLY A O 1
ATOM 1440 N N . LEU A 1 180 ? -23.469 1.731 2.412 1 98.25 180 LEU A N 1
ATOM 1441 C CA . LEU A 1 180 ? -23.219 0.831 1.294 1 98.25 180 LEU A CA 1
ATOM 1442 C C . LEU A 1 180 ? -23.875 -0.527 1.524 1 98.25 180 LEU A C 1
ATOM 1444 O O . LEU A 1 180 ? -24.062 -0.942 2.67 1 98.25 180 LEU A O 1
ATOM 1448 N N . VAL A 1 181 ? -24.219 -1.149 0.411 1 98.75 181 VAL A N 1
ATOM 1449 C CA . VAL A 1 181 ? -24.672 -2.533 0.423 1 98.75 181 VAL A CA 1
ATOM 1450 C C . VAL A 1 181 ? -23.594 -3.445 -0.136 1 98.75 181 VAL A C 1
ATOM 1452 O O . VAL A 1 181 ? -22.938 -3.105 -1.123 1 98.75 181 VAL A O 1
ATOM 1455 N N . PHE A 1 182 ? -23.453 -4.594 0.526 1 98.88 182 PHE A N 1
ATOM 1456 C CA . PHE A 1 182 ? -22.391 -5.512 0.123 1 98.88 182 PHE A CA 1
ATOM 1457 C C . PHE A 1 182 ? -22.969 -6.84 -0.343 1 98.88 182 PHE A C 1
ATOM 1459 O O . PHE A 1 182 ? -23.938 -7.344 0.248 1 98.88 182 PHE A O 1
ATOM 1466 N N . LYS A 1 183 ? -22.391 -7.367 -1.4 1 98.81 183 LYS A N 1
ATOM 1467 C CA . LYS A 1 183 ? -22.75 -8.688 -1.922 1 98.81 183 LYS A CA 1
ATOM 1468 C C . LYS A 1 183 ? -21.5 -9.547 -2.141 1 98.81 183 LYS A C 1
ATOM 1470 O O . LYS A 1 183 ? -20.484 -9.07 -2.65 1 98.81 183 LYS A O 1
ATOM 1475 N N . GLU A 1 184 ? -21.609 -10.781 -1.696 1 98.75 184 GLU A N 1
ATOM 1476 C CA . GLU A 1 184 ? -20.516 -11.734 -1.843 1 98.75 184 GLU A CA 1
ATOM 1477 C C . GLU A 1 184 ? -20.609 -12.492 -3.164 1 98.75 184 GLU A C 1
ATOM 1479 O O . GLU A 1 184 ? -21.703 -12.914 -3.564 1 98.75 184 GLU A O 1
ATOM 1484 N N . LEU A 1 185 ? -19.484 -12.609 -3.857 1 98.75 185 LEU A N 1
ATOM 1485 C CA . LEU A 1 185 ? -19.391 -13.383 -5.094 1 98.75 185 LEU A CA 1
ATOM 1486 C C . LEU A 1 185 ? -18.125 -14.227 -5.113 1 98.75 185 LEU A C 1
ATOM 1488 O O . LEU A 1 185 ? -17.156 -13.906 -4.422 1 98.75 185 LEU A O 1
ATOM 1492 N N . GLU A 1 186 ? -18.188 -15.32 -5.914 1 98.31 186 GLU A N 1
ATOM 1493 C CA . GLU A 1 186 ? -16.938 -16.031 -6.172 1 98.31 186 GLU A CA 1
ATOM 1494 C C . GLU A 1 186 ? -15.922 -15.133 -6.871 1 98.31 186 GLU A C 1
ATOM 1496 O O . GLU A 1 186 ? -16.266 -14.383 -7.781 1 98.31 186 GLU A O 1
ATOM 1501 N N . ALA A 1 187 ? -14.688 -15.242 -6.492 1 98.38 187 ALA A N 1
ATOM 1502 C CA . ALA A 1 187 ? -13.625 -14.312 -6.871 1 98.38 187 ALA A CA 1
ATOM 1503 C C . ALA A 1 187 ? -13.516 -14.203 -8.391 1 98.38 187 ALA A C 1
ATOM 1505 O O . ALA A 1 187 ? -13.398 -13.102 -8.93 1 98.38 187 ALA A O 1
ATOM 1506 N N . PRO A 1 188 ? -13.609 -15.32 -9.156 1 98.12 188 PRO A N 1
ATOM 1507 C CA . PRO A 1 188 ? -13.414 -15.203 -10.602 1 98.12 188 PRO A CA 1
ATOM 1508 C C . PRO A 1 188 ? -14.469 -14.32 -11.273 1 98.12 188 PRO A C 1
ATOM 1510 O O . PRO A 1 188 ? -14.25 -13.82 -12.375 1 98.12 188 PRO A O 1
ATOM 1513 N N . TYR A 1 189 ? -15.555 -14.094 -10.617 1 98.31 189 TYR A N 1
ATOM 1514 C CA . TYR A 1 189 ? -16.656 -13.375 -11.234 1 98.31 189 TYR A CA 1
ATOM 1515 C C . TYR A 1 189 ? -16.609 -11.891 -10.875 1 98.31 189 TYR A C 1
ATOM 1517 O O . TYR A 1 189 ? -17.344 -11.086 -11.453 1 98.31 189 TYR A O 1
ATOM 1525 N N . LEU A 1 190 ? -15.828 -11.523 -9.977 1 98.81 190 LEU A N 1
ATOM 1526 C CA . LEU A 1 190 ? -15.836 -10.156 -9.453 1 98.81 190 LEU A CA 1
ATOM 1527 C C . LEU A 1 190 ? -15.469 -9.156 -10.547 1 98.81 190 LEU A C 1
ATOM 1529 O O . LEU A 1 190 ? -16.172 -8.164 -10.742 1 98.81 190 LEU A O 1
ATOM 1533 N N . PRO A 1 191 ? -14.391 -9.414 -11.367 1 98.69 191 PRO A N 1
ATOM 1534 C CA . PRO A 1 191 ? -14.016 -8.383 -12.336 1 98.69 191 PRO A CA 1
ATOM 1535 C C . PRO A 1 191 ? -15.094 -8.148 -13.398 1 98.69 191 PRO A C 1
ATOM 1537 O O . PRO A 1 191 ? -15.445 -7.004 -13.68 1 98.69 191 PRO A O 1
ATOM 1540 N N . ARG A 1 192 ? -15.602 -9.211 -13.93 1 98.12 192 ARG A N 1
ATOM 1541 C CA . ARG A 1 192 ? -16.609 -9.062 -14.977 1 98.12 192 ARG A CA 1
ATOM 1542 C C . ARG A 1 192 ? -17.875 -8.414 -14.43 1 98.12 192 ARG A C 1
ATOM 1544 O O . ARG A 1 192 ? -18.469 -7.551 -15.07 1 98.12 192 ARG A O 1
ATOM 1551 N N . THR A 1 193 ? -18.328 -8.883 -13.25 1 98.75 193 THR A N 1
ATOM 1552 C CA . THR A 1 193 ? -19.516 -8.297 -12.633 1 98.75 193 THR A CA 1
ATOM 1553 C C . THR A 1 193 ? -19.297 -6.809 -12.367 1 98.75 193 THR A C 1
ATOM 1555 O O . THR A 1 193 ? -20.188 -6 -12.633 1 98.75 193 THR A O 1
ATOM 1558 N N . TYR A 1 194 ? -18.172 -6.418 -11.891 1 98.75 194 TYR A N 1
ATOM 1559 C CA . TYR A 1 194 ? -17.828 -5.02 -11.664 1 98.75 194 TYR A CA 1
ATOM 1560 C C . TYR A 1 194 ? -17.906 -4.219 -12.961 1 98.75 194 TYR A C 1
ATOM 1562 O O . TYR A 1 194 ? -18.516 -3.145 -13 1 98.75 194 TYR A O 1
ATOM 1570 N N . LYS A 1 195 ? -17.391 -4.781 -13.984 1 98.06 195 LYS A N 1
ATOM 1571 C CA . LYS A 1 195 ? -17.297 -4.059 -15.25 1 98.06 195 LYS A CA 1
ATOM 1572 C C . LYS A 1 195 ? -18.656 -3.973 -15.938 1 98.06 195 LYS A C 1
ATOM 1574 O O . LYS A 1 195 ? -19.016 -2.932 -16.484 1 98.06 195 LYS A O 1
ATOM 1579 N N . GLU A 1 196 ? -19.469 -5.023 -15.805 1 97.94 196 GLU A N 1
ATOM 1580 C CA . GLU A 1 196 ? -20.609 -5.168 -16.719 1 97.94 196 GLU A CA 1
ATOM 1581 C C . GLU A 1 196 ? -21.922 -4.891 -15.992 1 97.94 196 GLU A C 1
ATOM 1583 O O . GLU A 1 196 ? -22.906 -4.492 -16.625 1 97.94 196 GLU A O 1
ATOM 1588 N N . ASP A 1 197 ? -21.984 -5.195 -14.711 1 98.44 197 ASP A N 1
ATOM 1589 C CA . ASP A 1 197 ? -23.234 -5 -13.984 1 98.44 197 ASP A CA 1
ATOM 1590 C C . ASP A 1 197 ? -23.422 -3.531 -13.609 1 98.44 197 ASP A C 1
ATOM 1592 O O . ASP A 1 197 ? -22.688 -3.002 -12.766 1 98.44 197 ASP A O 1
ATOM 1596 N N . LYS A 1 198 ? -24.422 -2.881 -14.078 1 97.62 198 LYS A N 1
ATOM 1597 C CA . LYS A 1 198 ? -24.641 -1.45 -13.891 1 97.62 198 LYS A CA 1
ATOM 1598 C C . LYS A 1 198 ? -25.078 -1.142 -12.461 1 97.62 198 LYS A C 1
ATOM 1600 O O . LYS A 1 198 ? -24.969 0.001 -12.008 1 97.62 198 LYS A O 1
ATOM 1605 N N . ASN A 1 199 ? -25.578 -2.135 -11.836 1 98.12 199 ASN A N 1
ATOM 1606 C CA . ASN A 1 199 ? -26.016 -1.931 -10.461 1 98.12 199 ASN A CA 1
ATOM 1607 C C . ASN A 1 199 ? -24.844 -1.948 -9.484 1 98.12 199 ASN A C 1
ATOM 1609 O O . ASN A 1 199 ? -24.984 -1.522 -8.336 1 98.12 199 ASN A O 1
ATOM 1613 N N . VAL A 1 200 ? -23.781 -2.5 -9.844 1 98.75 200 VAL A N 1
ATOM 1614 C CA . VAL A 1 200 ? -22.578 -2.572 -9.023 1 98.75 200 VAL A CA 1
ATOM 1615 C C . VAL A 1 200 ? -21.734 -1.316 -9.227 1 98.75 200 VAL A C 1
ATOM 1617 O O . VAL A 1 200 ? -21.359 -0.99 -10.359 1 98.75 200 VAL A O 1
ATOM 1620 N N . VAL A 1 201 ? -21.422 -0.599 -8.109 1 98.56 201 VAL A N 1
ATOM 1621 C CA . VAL A 1 201 ? -20.688 0.653 -8.266 1 98.56 201 VAL A CA 1
ATOM 1622 C C . VAL A 1 201 ? -19.219 0.446 -7.879 1 98.56 201 VAL A C 1
ATOM 1624 O O . VAL A 1 201 ? -18.375 1.292 -8.164 1 98.56 201 VAL A O 1
ATOM 1627 N N . GLY A 1 202 ? -18.984 -0.67 -7.148 1 98.69 202 GLY A N 1
ATOM 1628 C CA . GLY A 1 202 ? -17.609 -0.948 -6.742 1 98.69 202 GLY A CA 1
ATOM 1629 C C . GLY A 1 202 ? -17.375 -2.41 -6.414 1 98.69 202 GLY A C 1
ATOM 1630 O O . GLY A 1 202 ? -18.312 -3.195 -6.328 1 98.69 202 GLY A O 1
ATOM 1631 N N . ALA A 1 203 ? -16.078 -2.773 -6.289 1 98.88 203 ALA A N 1
ATOM 1632 C CA . ALA A 1 203 ? -15.688 -4.148 -5.992 1 98.88 203 ALA A CA 1
ATOM 1633 C C . ALA A 1 203 ? -14.312 -4.195 -5.332 1 98.88 203 ALA A C 1
ATOM 1635 O O . ALA A 1 203 ? -13.445 -3.369 -5.629 1 98.88 203 ALA A O 1
ATOM 1636 N N . ILE A 1 204 ? -14.164 -5.102 -4.406 1 98.75 204 ILE A N 1
ATOM 1637 C CA . ILE A 1 204 ? -12.82 -5.516 -3.992 1 98.75 204 ILE A CA 1
ATOM 1638 C C . ILE A 1 204 ? -12.438 -6.805 -4.711 1 98.75 204 ILE A C 1
ATOM 1640 O O . ILE A 1 204 ? -13.141 -7.812 -4.605 1 98.75 204 ILE A O 1
ATOM 1644 N N . ILE A 1 205 ? -11.367 -6.699 -5.473 1 98.69 205 ILE A N 1
ATOM 1645 C CA . ILE A 1 205 ? -11.016 -7.77 -6.398 1 98.69 205 ILE A CA 1
ATOM 1646 C C . ILE A 1 205 ? -9.594 -8.25 -6.121 1 98.69 205 ILE A C 1
ATOM 1648 O O . ILE A 1 205 ? -8.68 -7.434 -5.988 1 98.69 205 ILE A O 1
ATOM 1652 N N . ASN A 1 206 ? -9.461 -9.539 -5.98 1 98.31 206 ASN A N 1
ATOM 1653 C CA . ASN A 1 206 ? -8.125 -10.109 -5.934 1 98.31 206 ASN A CA 1
ATOM 1654 C C . ASN A 1 206 ? -7.285 -9.672 -7.133 1 98.31 206 ASN A C 1
ATOM 1656 O O . ASN A 1 206 ? -7.777 -9.633 -8.258 1 98.31 206 ASN A O 1
ATOM 1660 N N . THR A 1 207 ? -6.02 -9.414 -6.859 1 97.5 207 THR A N 1
ATOM 1661 C CA . THR A 1 207 ? -5.172 -8.789 -7.871 1 97.5 207 THR A CA 1
ATOM 1662 C C . THR A 1 207 ? -4.988 -9.719 -9.07 1 97.5 207 THR A C 1
ATOM 1664 O O . THR A 1 207 ? -4.961 -9.266 -10.219 1 97.5 207 THR A O 1
ATOM 1667 N N . ASN A 1 208 ? -4.855 -11.07 -8.836 1 98.25 208 ASN A N 1
ATOM 1668 C CA . ASN A 1 208 ? -4.68 -11.984 -9.961 1 98.25 208 ASN A CA 1
ATOM 1669 C C . ASN A 1 208 ? -5.863 -11.914 -10.922 1 98.25 208 ASN A C 1
ATOM 1671 O O . ASN A 1 208 ? -5.68 -11.891 -12.141 1 98.25 208 ASN A O 1
ATOM 1675 N N . TYR A 1 209 ? -7.059 -11.828 -10.398 1 98.38 209 TYR A N 1
ATOM 1676 C CA . TYR A 1 209 ? -8.242 -11.75 -11.25 1 98.38 209 TYR A CA 1
ATOM 1677 C C . TYR A 1 209 ? -8.391 -10.352 -11.844 1 98.38 209 TYR A C 1
ATOM 1679 O O . TYR A 1 209 ? -8.875 -10.203 -12.969 1 98.38 209 TYR A O 1
ATOM 1687 N N . ALA A 1 210 ? -7.984 -9.32 -11.102 1 98.19 210 ALA A N 1
ATOM 1688 C CA . ALA A 1 210 ? -8 -7.965 -11.648 1 98.19 210 ALA A CA 1
ATOM 1689 C C . ALA A 1 210 ? -7.113 -7.859 -12.883 1 98.19 210 ALA A C 1
ATOM 1691 O O . ALA A 1 210 ? -7.562 -7.406 -13.938 1 98.19 210 ALA A O 1
ATOM 1692 N N . ILE A 1 211 ? -5.879 -8.328 -12.781 1 97.31 211 ILE A N 1
ATOM 1693 C CA . ILE A 1 211 ? -4.934 -8.25 -13.891 1 97.31 211 ILE A CA 1
ATOM 1694 C C . ILE A 1 211 ? -5.438 -9.086 -15.062 1 97.31 211 ILE A C 1
ATOM 1696 O O . ILE A 1 211 ? -5.402 -8.648 -16.219 1 97.31 211 ILE A O 1
ATOM 1700 N N . GLU A 1 212 ? -5.883 -10.266 -14.758 1 96.12 212 GLU A N 1
ATOM 1701 C CA . GLU A 1 212 ? -6.395 -11.148 -15.797 1 96.12 212 GLU A CA 1
ATOM 1702 C C . GLU A 1 212 ? -7.523 -10.484 -16.578 1 96.12 212 GLU A C 1
ATOM 1704 O O . GLU A 1 212 ? -7.652 -10.695 -17.797 1 96.12 212 GLU A O 1
ATOM 1709 N N . ALA A 1 213 ? -8.297 -9.703 -15.891 1 97.31 213 ALA A N 1
ATOM 1710 C CA . ALA A 1 213 ? -9.461 -9.062 -16.5 1 97.31 213 ALA A CA 1
ATOM 1711 C C . ALA A 1 213 ? -9.078 -7.73 -17.141 1 97.31 213 ALA A C 1
ATOM 1713 O O . ALA A 1 213 ? -9.945 -6.984 -17.609 1 97.31 213 ALA A O 1
ATOM 1714 N N . GLY A 1 214 ? -7.812 -7.387 -17.094 1 95.69 214 GLY A N 1
ATOM 1715 C CA . GLY A 1 214 ? -7.336 -6.188 -17.766 1 95.69 214 GLY A CA 1
ATOM 1716 C C . GLY A 1 214 ? -7.367 -4.957 -16.875 1 95.69 214 GLY A C 1
ATOM 1717 O O . GLY A 1 214 ? -7.207 -3.834 -17.359 1 95.69 214 GLY A O 1
ATOM 1718 N N . LEU A 1 215 ? -7.641 -5.113 -15.617 1 95.56 215 LEU A N 1
ATOM 1719 C CA . LEU A 1 215 ? -7.527 -4.008 -14.672 1 95.56 215 LEU A CA 1
ATOM 1720 C C . LEU A 1 215 ? -6.082 -3.82 -14.227 1 95.56 215 LEU A C 1
ATOM 1722 O O . LEU A 1 215 ? -5.344 -4.793 -14.07 1 95.56 215 LEU A O 1
ATOM 1726 N N . ASN A 1 216 ? -5.703 -2.582 -14.055 1 92.38 216 ASN A N 1
ATOM 1727 C CA . ASN A 1 216 ? -4.426 -2.236 -13.438 1 92.38 216 ASN A CA 1
ATOM 1728 C C . ASN A 1 216 ? -4.605 -1.779 -11.992 1 92.38 216 ASN A C 1
ATOM 1730 O O . ASN A 1 216 ? -5.043 -0.655 -11.742 1 92.38 216 ASN A O 1
ATOM 1734 N N . PRO A 1 217 ? -4.223 -2.564 -11.055 1 91.12 217 PRO A N 1
ATOM 1735 C CA . PRO A 1 217 ? -4.461 -2.227 -9.656 1 91.12 217 PRO A CA 1
ATOM 1736 C C . PRO A 1 217 ? -3.828 -0.897 -9.25 1 91.12 217 PRO A C 1
ATOM 1738 O O . PRO A 1 217 ? -4.395 -0.163 -8.438 1 91.12 217 PRO A O 1
ATOM 1741 N N . LEU A 1 218 ? -2.725 -0.528 -9.797 1 86.88 218 LEU A N 1
ATOM 1742 C CA . LEU A 1 218 ? -1.99 0.674 -9.422 1 86.88 218 LEU A CA 1
ATOM 1743 C C . LEU A 1 218 ? -2.645 1.92 -10.008 1 86.88 218 LEU A C 1
ATOM 1745 O O . LEU A 1 218 ? -2.363 3.039 -9.57 1 86.88 218 LEU A O 1
ATOM 1749 N N . GLU A 1 219 ? -3.49 1.744 -10.953 1 87.56 219 GLU A N 1
ATOM 1750 C CA . GLU A 1 219 ? -4.102 2.879 -11.641 1 87.56 219 GLU A CA 1
ATOM 1751 C C . GLU A 1 219 ? -5.605 2.941 -11.367 1 87.56 219 GLU A C 1
ATOM 1753 O O . GLU A 1 219 ? -6.168 4.027 -11.219 1 87.56 219 GLU A O 1
ATOM 1758 N N . ASP A 1 220 ? -6.152 1.725 -11.344 1 93.69 220 ASP A N 1
ATOM 1759 C CA . ASP A 1 220 ? -7.609 1.671 -11.383 1 93.69 220 ASP A CA 1
ATOM 1760 C C . ASP A 1 220 ? -8.195 1.596 -9.977 1 93.69 220 ASP A C 1
ATOM 1762 O O . ASP A 1 220 ? -9.383 1.879 -9.781 1 93.69 220 ASP A O 1
ATOM 1766 N N . ALA A 1 221 ? -7.445 1.156 -8.977 1 93.38 221 ALA A N 1
ATOM 1767 C CA . ALA A 1 221 ? -7.973 1.005 -7.617 1 93.38 221 ALA A CA 1
ATOM 1768 C C . ALA A 1 221 ? -7.977 2.34 -6.879 1 93.38 221 ALA A C 1
ATOM 1770 O O . ALA A 1 221 ? -7.043 3.133 -7.012 1 93.38 221 ALA A O 1
ATOM 1771 N N . VAL A 1 222 ? -9.023 2.564 -6.094 1 93.38 222 VAL A N 1
ATOM 1772 C CA . VAL A 1 222 ? -9.117 3.77 -5.277 1 93.38 222 VAL A CA 1
ATOM 1773 C C . VAL A 1 222 ? -8.375 3.559 -3.959 1 93.38 222 VAL A C 1
ATOM 1775 O O . VAL A 1 222 ? -7.836 4.508 -3.385 1 93.38 222 VAL A O 1
ATOM 1778 N N . PHE A 1 223 ? -8.461 2.365 -3.473 1 90.56 223 PHE A N 1
ATOM 1779 C CA . PHE A 1 223 ? -7.676 1.917 -2.326 1 90.56 223 PHE A CA 1
ATOM 1780 C C . PHE A 1 223 ? -6.875 0.668 -2.672 1 90.56 223 PHE A C 1
ATOM 1782 O O . PHE A 1 223 ? -7.312 -0.156 -3.477 1 90.56 223 PHE A O 1
ATOM 1789 N N . PHE A 1 224 ? -5.723 0.585 -1.998 1 88.31 224 PHE A N 1
ATOM 1790 C CA . PHE A 1 224 ? -4.809 -0.514 -2.279 1 88.31 224 PHE A CA 1
ATOM 1791 C C . PHE A 1 224 ? -4.008 -0.883 -1.037 1 88.31 224 PHE A C 1
ATOM 1793 O O . PHE A 1 224 ? -3.58 -0.006 -0.283 1 88.31 224 PHE A O 1
ATOM 1800 N N . GLU A 1 225 ? -3.801 -2.178 -0.651 1 85.81 225 GLU A N 1
ATOM 1801 C CA . GLU A 1 225 ? -3.111 -2.666 0.539 1 85.81 225 GLU A CA 1
ATOM 1802 C C . GLU A 1 225 ? -1.646 -2.242 0.542 1 85.81 225 GLU A C 1
ATOM 1804 O O . GLU A 1 225 ? -1.121 -1.812 1.571 1 85.81 225 GLU A O 1
ATOM 1809 N N . GLY A 1 226 ? -0.862 -2.291 -0.305 1 76.62 226 GLY A N 1
ATOM 1810 C CA . GLY A 1 226 ? 0.564 -2.041 -0.43 1 76.62 226 GLY A CA 1
ATOM 1811 C C . GLY A 1 226 ? 1.406 -3.293 -0.279 1 76.62 226 GLY A C 1
ATOM 1812 O O . GLY A 1 226 ? 0.873 -4.402 -0.209 1 76.62 226 GLY A O 1
ATOM 1813 N N . ALA A 1 227 ? 2.732 -3.131 -0.143 1 75.88 227 ALA A N 1
ATOM 1814 C CA . ALA A 1 227 ? 3.699 -4.219 -0.255 1 75.88 227 ALA A CA 1
ATOM 1815 C C . ALA A 1 227 ? 3.838 -4.969 1.068 1 75.88 227 ALA A C 1
ATOM 1817 O O . ALA A 1 227 ? 4.336 -6.098 1.102 1 75.88 227 ALA A O 1
ATOM 1818 N N . GLN A 1 228 ? 3.404 -4.383 2.125 1 76.25 228 GLN A N 1
ATOM 1819 C CA . GLN A 1 228 ? 3.617 -5 3.43 1 76.25 228 GLN A CA 1
ATOM 1820 C C . GLN A 1 228 ? 2.475 -5.949 3.781 1 76.25 228 GLN A C 1
ATOM 1822 O O . GLN A 1 228 ? 2.352 -6.383 4.926 1 76.25 228 GLN A O 1
ATOM 1827 N N . SER A 1 229 ? 1.785 -6.309 2.846 1 80.06 229 SER A N 1
ATOM 1828 C CA . SER A 1 229 ? 0.675 -7.238 3.033 1 80.06 229 SER A CA 1
ATOM 1829 C C . SER A 1 229 ? 1.164 -8.586 3.549 1 80.06 229 SER A C 1
ATOM 1831 O O . SER A 1 229 ? 2.141 -9.141 3.033 1 80.06 229 SER A O 1
ATOM 1833 N N . PRO A 1 230 ? 0.581 -9.133 4.582 1 86.19 230 PRO A N 1
ATOM 1834 C CA . PRO A 1 230 ? 0.985 -10.43 5.133 1 86.19 230 PRO A CA 1
ATOM 1835 C C . PRO A 1 230 ? 0.432 -11.602 4.328 1 86.19 230 PRO A C 1
ATOM 1837 O O . PRO A 1 230 ? 0.434 -12.742 4.812 1 86.19 230 PRO A O 1
ATOM 1840 N N . TYR A 1 231 ? 0.047 -11.414 3.131 1 94.5 231 TYR A N 1
ATOM 1841 C CA . TYR A 1 231 ? -0.66 -12.422 2.346 1 94.5 231 TYR A CA 1
ATOM 1842 C C . TYR A 1 231 ? 0.215 -12.938 1.211 1 94.5 231 TYR A C 1
ATOM 1844 O O . TYR A 1 231 ? -0.192 -12.922 0.047 1 94.5 231 TYR A O 1
ATOM 1852 N N . ALA A 1 232 ? 1.32 -13.516 1.59 1 96.69 232 ALA A N 1
ATOM 1853 C CA . ALA A 1 232 ? 2.213 -14.07 0.574 1 96.69 232 ALA A CA 1
ATOM 1854 C C . ALA A 1 232 ? 1.599 -15.305 -0.086 1 96.69 232 ALA A C 1
ATOM 1856 O O . ALA A 1 232 ? 1.012 -16.141 0.592 1 96.69 232 ALA A O 1
ATOM 1857 N N . ASN A 1 233 ? 1.7 -15.281 -1.396 1 98.69 233 ASN A N 1
ATOM 1858 C CA . ASN A 1 233 ? 1.336 -16.484 -2.139 1 98.69 233 ASN A CA 1
ATOM 1859 C C . ASN A 1 233 ? 2.43 -17.547 -2.061 1 98.69 233 ASN A C 1
ATOM 1861 O O . ASN A 1 233 ? 3.617 -17.234 -2.131 1 98.69 233 ASN A O 1
ATOM 1865 N N . VAL A 1 234 ? 1.978 -18.812 -1.994 1 98.88 234 VAL A N 1
ATOM 1866 C CA . VAL A 1 234 ? 2.914 -19.859 -1.6 1 98.88 234 VAL A CA 1
ATOM 1867 C C . VAL A 1 234 ? 2.883 -20.984 -2.623 1 98.88 234 VAL A C 1
ATOM 1869 O O . VAL A 1 234 ? 1.933 -21.109 -3.4 1 98.88 234 VAL A O 1
ATOM 1872 N N . ILE A 1 235 ? 3.953 -21.734 -2.639 1 98.94 235 ILE A N 1
ATOM 1873 C CA . ILE A 1 235 ? 3.939 -23.062 -3.225 1 98.94 235 ILE A CA 1
ATOM 1874 C C . ILE A 1 235 ? 3.432 -24.078 -2.197 1 98.94 235 ILE A C 1
ATOM 1876 O O . ILE A 1 235 ? 3.971 -24.172 -1.093 1 98.94 235 ILE A O 1
ATOM 1880 N N . ALA A 1 236 ? 2.393 -24.781 -2.564 1 98.94 236 ALA A N 1
ATOM 1881 C CA . ALA A 1 236 ? 1.835 -25.781 -1.664 1 98.94 236 ALA A CA 1
ATOM 1882 C C . ALA A 1 236 ? 2.076 -27.188 -2.199 1 98.94 236 ALA A C 1
ATOM 1884 O O . ALA A 1 236 ? 1.973 -27.438 -3.404 1 98.94 236 ALA A O 1
ATOM 1885 N N . VAL A 1 237 ? 2.408 -28.094 -1.339 1 98.88 237 VAL A N 1
ATOM 1886 C CA . VAL A 1 237 ? 2.594 -29.5 -1.653 1 98.88 237 VAL A CA 1
ATOM 1887 C C . VAL A 1 237 ? 1.97 -30.359 -0.557 1 98.88 237 VAL A C 1
ATOM 1889 O O . VAL A 1 237 ? 1.539 -29.844 0.477 1 98.88 237 VAL A O 1
ATOM 1892 N N . LYS A 1 238 ? 1.855 -31.641 -0.887 1 98.5 238 LYS A N 1
ATOM 1893 C CA . LYS A 1 238 ? 1.548 -32.594 0.192 1 98.5 238 LYS A CA 1
ATOM 1894 C C . LYS A 1 238 ? 2.727 -32.719 1.15 1 98.5 238 LYS A C 1
ATOM 1896 O O . LYS A 1 238 ? 3.883 -32.719 0.724 1 98.5 238 LYS A O 1
ATOM 1901 N N . GLU A 1 239 ? 2.41 -32.844 2.398 1 98 239 GLU A N 1
ATOM 1902 C CA . GLU A 1 239 ? 3.424 -32.938 3.445 1 98 239 GLU A CA 1
ATOM 1903 C C . GLU A 1 239 ? 4.461 -34 3.115 1 98 239 GLU A C 1
ATOM 1905 O O . GLU A 1 239 ? 5.648 -33.844 3.391 1 98 239 GLU A O 1
ATOM 1910 N N . SER A 1 240 ? 4.059 -35.062 2.52 1 97.69 240 SER A N 1
ATOM 1911 C CA . SER A 1 240 ? 4.934 -36.188 2.191 1 97.69 240 SER A CA 1
ATOM 1912 C C . SER A 1 240 ? 5.953 -35.812 1.128 1 97.69 240 SER A C 1
ATOM 1914 O O . SER A 1 240 ? 6.926 -36.531 0.9 1 97.69 240 SER A O 1
ATOM 1916 N N . ARG A 1 241 ? 5.758 -34.656 0.517 1 97.75 241 ARG A N 1
ATOM 1917 C CA . ARG A 1 241 ? 6.617 -34.281 -0.6 1 97.75 241 ARG A CA 1
ATOM 1918 C C . ARG A 1 241 ? 7.527 -33.125 -0.221 1 97.75 241 ARG A C 1
ATOM 1920 O O . ARG A 1 241 ? 8.203 -32.531 -1.081 1 97.75 241 ARG A O 1
ATOM 1927 N N . VAL A 1 242 ? 7.637 -32.719 1.006 1 98.06 242 VAL A N 1
ATOM 1928 C CA . VAL A 1 242 ? 8.398 -31.531 1.447 1 98.06 242 VAL A CA 1
ATOM 1929 C C . VAL A 1 242 ? 9.875 -31.734 1.137 1 98.06 242 VAL A C 1
ATOM 1931 O O . VAL A 1 242 ? 10.578 -30.781 0.789 1 98.06 242 VAL A O 1
ATOM 1934 N N . ASP A 1 243 ? 10.344 -33 1.132 1 97.31 243 ASP A N 1
ATOM 1935 C CA . ASP A 1 243 ? 11.758 -33.281 0.906 1 97.31 243 ASP A CA 1
ATOM 1936 C C . ASP A 1 243 ? 11.992 -33.812 -0.509 1 97.31 243 ASP A C 1
ATOM 1938 O O . ASP A 1 243 ? 13.086 -34.281 -0.831 1 97.31 243 ASP A O 1
ATOM 1942 N N . ASP A 1 244 ? 10.977 -33.75 -1.259 1 97.38 244 ASP A N 1
ATOM 1943 C CA . ASP A 1 244 ? 11.078 -34.156 -2.656 1 97.38 244 ASP A CA 1
ATOM 1944 C C . ASP A 1 244 ? 12.039 -33.25 -3.422 1 97.38 244 ASP A C 1
ATOM 1946 O O . ASP A 1 244 ? 11.93 -32.031 -3.365 1 97.38 244 ASP A O 1
ATOM 1950 N N . GLU A 1 245 ? 12.977 -33.875 -4.117 1 98.06 245 GLU A N 1
ATOM 1951 C CA . GLU A 1 245 ? 14.023 -33.125 -4.816 1 98.06 245 GLU A CA 1
ATOM 1952 C C . GLU A 1 245 ? 13.43 -32.219 -5.898 1 98.06 245 GLU A C 1
ATOM 1954 O O . GLU A 1 245 ? 13.953 -31.141 -6.172 1 98.06 245 GLU A O 1
ATOM 1959 N N . LEU A 1 246 ? 12.359 -32.656 -6.52 1 98.38 246 LEU A N 1
ATOM 1960 C CA . LEU A 1 246 ? 11.711 -31.828 -7.547 1 98.38 246 LEU A CA 1
ATOM 1961 C C . LEU A 1 246 ? 11.039 -30.609 -6.93 1 98.38 246 LEU A C 1
ATOM 1963 O O . LEU A 1 246 ? 11.023 -29.531 -7.527 1 98.38 246 LEU A O 1
ATOM 1967 N N . VAL A 1 247 ? 10.461 -30.781 -5.742 1 98.75 247 VAL A N 1
ATOM 1968 C CA . VAL A 1 247 ? 9.883 -29.656 -5.012 1 98.75 247 VAL A CA 1
ATOM 1969 C C . VAL A 1 247 ? 10.969 -28.656 -4.648 1 98.75 247 VAL A C 1
ATOM 1971 O O . VAL A 1 247 ? 10.812 -27.453 -4.871 1 98.75 247 VAL A O 1
ATOM 1974 N N . LYS A 1 248 ? 12.047 -29.141 -4.125 1 98.69 248 LYS A N 1
ATOM 1975 C CA . LYS A 1 248 ? 13.172 -28.281 -3.771 1 98.69 248 LYS A CA 1
ATOM 1976 C C . LYS A 1 248 ? 13.695 -27.531 -4.992 1 98.69 248 LYS A C 1
ATOM 1978 O O . LYS A 1 248 ? 13.977 -26.328 -4.914 1 98.69 248 LYS A O 1
ATOM 1983 N N . ALA A 1 249 ? 13.805 -28.219 -6.098 1 98.69 249 ALA A N 1
ATOM 1984 C CA . ALA A 1 249 ? 14.266 -27.609 -7.34 1 98.69 249 ALA A CA 1
ATOM 1985 C C . ALA A 1 249 ? 13.305 -26.516 -7.797 1 98.69 249 ALA A C 1
ATOM 1987 O O . ALA A 1 249 ? 13.742 -25.453 -8.25 1 98.69 249 ALA A O 1
ATOM 1988 N N . LEU A 1 250 ? 11.992 -26.75 -7.691 1 98.88 250 LEU A N 1
ATOM 1989 C CA . LEU A 1 250 ? 11 -25.734 -8.055 1 98.88 250 LEU A CA 1
ATOM 1990 C C . LEU A 1 250 ? 11.188 -24.469 -7.234 1 98.88 250 LEU A C 1
ATOM 1992 O O . LEU A 1 250 ? 11.234 -23.359 -7.785 1 98.88 250 LEU A O 1
ATOM 1996 N N . VAL A 1 251 ? 11.305 -24.656 -5.938 1 98.88 251 VAL A N 1
ATOM 1997 C CA . VAL A 1 251 ? 11.477 -23.516 -5.043 1 98.88 251 VAL A CA 1
ATOM 1998 C C . VAL A 1 251 ? 12.758 -22.766 -5.402 1 98.88 251 VAL A C 1
ATOM 2000 O O . VAL A 1 251 ? 12.773 -21.531 -5.461 1 98.88 251 VAL A O 1
ATOM 2003 N N . GLU A 1 252 ? 13.789 -23.484 -5.707 1 98.69 252 GLU A N 1
ATOM 2004 C CA . GLU A 1 252 ? 15.078 -22.875 -6.02 1 98.69 252 GLU A CA 1
ATOM 2005 C C . GLU A 1 252 ? 15 -22.031 -7.289 1 98.69 252 GLU A C 1
ATOM 2007 O O . GLU A 1 252 ? 15.492 -20.906 -7.328 1 98.69 252 GLU A O 1
ATOM 2012 N N . VAL A 1 253 ? 14.344 -22.531 -8.312 1 98.75 253 VAL A N 1
ATOM 2013 C CA . VAL A 1 253 ? 14.32 -21.797 -9.57 1 98.75 253 VAL A CA 1
ATOM 2014 C C . VAL A 1 253 ? 13.359 -20.609 -9.461 1 98.75 253 VAL A C 1
ATOM 2016 O O . VAL A 1 253 ? 13.508 -19.625 -10.18 1 98.75 253 VAL A O 1
ATOM 2019 N N . LEU A 1 254 ? 12.414 -20.641 -8.539 1 98.81 254 LEU A N 1
ATOM 2020 C CA . LEU A 1 254 ? 11.422 -19.594 -8.391 1 98.81 254 LEU A CA 1
ATOM 2021 C C . LEU A 1 254 ? 11.969 -18.438 -7.543 1 98.81 254 LEU A C 1
ATOM 2023 O O . LEU A 1 254 ? 11.414 -17.344 -7.551 1 98.81 254 LEU A O 1
ATOM 2027 N N . THR A 1 255 ? 12.953 -18.703 -6.754 1 97.69 255 THR A N 1
ATOM 2028 C CA . THR A 1 255 ? 13.422 -17.703 -5.797 1 97.69 255 THR A CA 1
ATOM 2029 C C . THR A 1 255 ? 14.805 -17.188 -6.191 1 97.69 255 THR A C 1
ATOM 2031 O O . THR A 1 255 ? 15.711 -17.141 -5.359 1 97.69 255 THR A O 1
ATOM 2034 N N . THR A 1 256 ? 14.898 -16.766 -7.48 1 96.19 256 THR A N 1
ATOM 2035 C CA . THR A 1 256 ? 16.125 -16.203 -8.031 1 96.19 256 THR A CA 1
ATOM 2036 C C . THR A 1 256 ? 15.945 -14.711 -8.32 1 96.19 256 THR A C 1
ATOM 2038 O O . THR A 1 256 ? 14.82 -14.227 -8.414 1 96.19 256 THR A O 1
ATOM 2041 N N . ASP A 1 257 ? 17.047 -14.047 -8.508 1 92.31 257 ASP A N 1
ATOM 2042 C CA . ASP A 1 257 ? 17.031 -12.641 -8.906 1 92.31 257 ASP A CA 1
ATOM 2043 C C . ASP A 1 257 ? 16.375 -12.477 -10.273 1 92.31 257 ASP A C 1
ATOM 2045 O O . ASP A 1 257 ? 15.711 -11.461 -10.531 1 92.31 257 ASP A O 1
ATOM 2049 N N . LYS A 1 258 ? 16.625 -13.469 -11.039 1 94.62 258 LYS A N 1
ATOM 2050 C CA . LYS A 1 258 ? 16.016 -13.469 -12.375 1 94.62 258 LYS A CA 1
ATOM 2051 C C . LYS A 1 258 ? 14.5 -13.422 -12.289 1 94.62 258 LYS A C 1
ATOM 2053 O O . LYS A 1 258 ? 13.852 -12.656 -13.016 1 94.62 258 LYS A O 1
ATOM 2058 N N . VAL A 1 259 ? 13.945 -14.18 -11.406 1 97.38 259 VAL A N 1
ATOM 2059 C CA . VAL A 1 259 ? 12.492 -14.234 -11.234 1 97.38 259 VAL A CA 1
ATOM 2060 C C . VAL A 1 259 ? 12 -12.953 -10.57 1 97.38 259 VAL A C 1
ATOM 2062 O O . VAL A 1 259 ? 10.961 -12.406 -10.945 1 97.38 259 VAL A O 1
ATOM 2065 N N . ARG A 1 260 ? 12.695 -12.5 -9.594 1 95.25 260 ARG A N 1
ATOM 2066 C CA . ARG A 1 260 ? 12.367 -11.219 -8.977 1 95.25 260 ARG A CA 1
ATOM 2067 C C . ARG A 1 260 ? 12.234 -10.117 -10.023 1 95.25 260 ARG A C 1
ATOM 2069 O O . ARG A 1 260 ? 11.242 -9.383 -10.039 1 95.25 260 ARG A O 1
ATOM 2076 N N . LYS A 1 261 ? 13.203 -10 -10.93 1 93 261 LYS A N 1
ATOM 2077 C CA . LYS A 1 261 ? 13.203 -8.984 -11.977 1 93 261 LYS A CA 1
ATOM 2078 C C . LYS A 1 261 ? 12.016 -9.18 -12.93 1 93 261 LYS A C 1
ATOM 2080 O O . LYS A 1 261 ? 11.367 -8.211 -13.312 1 93 261 LYS A O 1
ATOM 2085 N N . PHE A 1 262 ? 11.828 -10.422 -13.273 1 97 262 PHE A N 1
ATOM 2086 C CA . PHE A 1 262 ? 10.703 -10.719 -14.148 1 97 262 PHE A CA 1
ATOM 2087 C C . PHE A 1 262 ? 9.398 -10.203 -13.547 1 97 262 PHE A C 1
ATOM 2089 O O . PHE A 1 262 ? 8.609 -9.547 -14.234 1 97 262 PHE A O 1
ATOM 2096 N N . ILE A 1 263 ? 9.156 -10.508 -12.195 1 97.12 263 ILE A N 1
ATOM 2097 C CA . ILE A 1 263 ? 7.926 -10.109 -11.523 1 97.12 263 ILE A CA 1
ATOM 2098 C C . ILE A 1 263 ? 7.809 -8.586 -11.516 1 97.12 263 ILE A C 1
ATOM 2100 O O . ILE A 1 263 ? 6.777 -8.031 -11.906 1 97.12 263 ILE A O 1
ATOM 2104 N N . LEU A 1 264 ? 8.82 -7.934 -11.148 1 93.06 264 LEU A N 1
ATOM 2105 C CA . LEU A 1 264 ? 8.781 -6.48 -11.023 1 93.06 264 LEU A CA 1
ATOM 2106 C C . LEU A 1 264 ? 8.586 -5.82 -12.383 1 93.06 264 LEU A C 1
ATOM 2108 O O . LEU A 1 264 ? 7.77 -4.906 -12.516 1 93.06 264 LEU A O 1
ATOM 2112 N N . GLU A 1 265 ? 9.266 -6.309 -13.398 1 93.38 265 GLU A N 1
ATOM 2113 C CA . GLU A 1 265 ? 9.242 -5.68 -14.711 1 93.38 265 GLU A CA 1
ATOM 2114 C C . GLU A 1 265 ? 7.918 -5.941 -15.43 1 93.38 265 GLU A C 1
ATOM 2116 O O . GLU A 1 265 ? 7.504 -5.164 -16.297 1 93.38 265 GLU A O 1
ATOM 2121 N N . ASN A 1 266 ? 7.281 -7.012 -15.078 1 94.69 266 ASN A N 1
ATOM 2122 C CA . ASN A 1 266 ? 6.062 -7.359 -15.797 1 94.69 266 ASN A CA 1
ATOM 2123 C C . ASN A 1 266 ? 4.816 -6.875 -15.062 1 94.69 266 ASN A C 1
ATOM 2125 O O . ASN A 1 266 ? 3.775 -6.641 -15.68 1 94.69 266 ASN A O 1
ATOM 2129 N N . TYR A 1 267 ? 4.918 -6.711 -13.703 1 93.56 267 TYR A N 1
ATOM 2130 C CA . TYR A 1 267 ? 3.701 -6.422 -12.953 1 93.56 267 TYR A CA 1
ATOM 2131 C C . TYR A 1 267 ? 3.873 -5.172 -12.094 1 93.56 267 TYR A C 1
ATOM 2133 O O . TYR A 1 267 ? 2.945 -4.754 -11.398 1 93.56 267 TYR A O 1
ATOM 2141 N N . ASN A 1 268 ? 5 -4.566 -12.117 1 87.69 268 ASN A N 1
ATOM 2142 C CA . ASN A 1 268 ? 5.266 -3.402 -11.281 1 87.69 268 ASN A CA 1
ATOM 2143 C C . ASN A 1 268 ? 4.844 -3.648 -9.828 1 87.69 268 ASN A C 1
ATOM 2145 O O . ASN A 1 268 ? 5.098 -4.723 -9.281 1 87.69 268 ASN A O 1
ATOM 2149 N N . GLY A 1 269 ? 4.316 -2.742 -9.188 1 88.06 269 GLY A N 1
ATOM 2150 C CA . GLY A 1 269 ? 3.965 -2.871 -7.785 1 88.06 269 GLY A CA 1
ATOM 2151 C C . GLY A 1 269 ? 2.68 -3.646 -7.562 1 88.06 269 GLY A C 1
ATOM 2152 O O . GLY A 1 269 ? 2.295 -3.902 -6.418 1 88.06 269 GLY A O 1
ATOM 2153 N N . ALA A 1 270 ? 2.041 -4.164 -8.625 1 91.81 270 ALA A N 1
ATOM 2154 C CA . ALA A 1 270 ? 0.83 -4.961 -8.477 1 91.81 270 ALA A CA 1
ATOM 2155 C C . ALA A 1 270 ? 1.154 -6.352 -7.93 1 91.81 270 ALA A C 1
ATOM 2157 O O . ALA A 1 270 ? 0.287 -7.023 -7.367 1 91.81 270 ALA A O 1
ATOM 2158 N N . VAL A 1 271 ? 2.311 -6.875 -8.195 1 94.94 271 VAL A N 1
ATOM 2159 C CA . VAL A 1 271 ? 2.852 -8.117 -7.648 1 94.94 271 VAL A CA 1
ATOM 2160 C C . VAL A 1 271 ? 4.227 -7.855 -7.043 1 94.94 271 VAL A C 1
ATOM 2162 O O . VAL A 1 271 ? 5.105 -7.285 -7.699 1 94.94 271 VAL A O 1
ATOM 2165 N N . VAL A 1 272 ? 4.402 -8.32 -5.797 1 93.5 272 VAL A N 1
ATOM 2166 C CA . VAL A 1 272 ? 5.621 -7.973 -5.07 1 93.5 272 VAL A CA 1
ATOM 2167 C C . VAL A 1 272 ? 6.336 -9.242 -4.621 1 93.5 272 VAL A C 1
ATOM 2169 O O . VAL A 1 272 ? 5.832 -9.977 -3.77 1 93.5 272 VAL A O 1
ATOM 2172 N N . PRO A 1 273 ? 7.516 -9.469 -5.195 1 94.94 273 PRO A N 1
ATOM 2173 C CA . PRO A 1 273 ? 8.258 -10.633 -4.727 1 94.94 273 PRO A CA 1
ATOM 21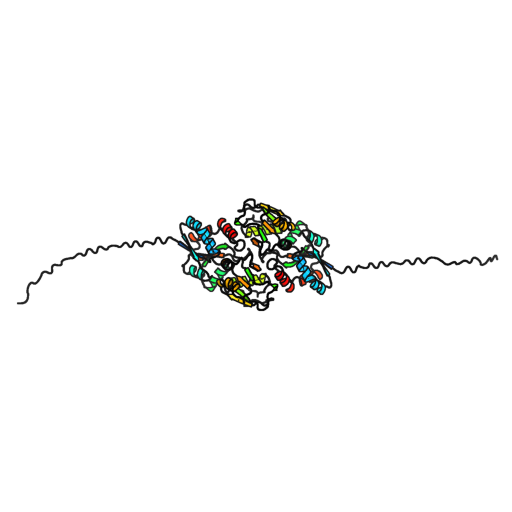74 C C . PRO A 1 273 ? 8.656 -10.531 -3.254 1 94.94 273 PRO A C 1
ATOM 2176 O O . PRO A 1 273 ? 8.922 -9.438 -2.758 1 94.94 273 PRO A O 1
ATOM 2179 N N . VAL A 1 274 ? 8.789 -11.734 -2.551 1 93.12 274 VAL A N 1
ATOM 2180 C CA . VAL A 1 274 ? 9.039 -11.648 -1.116 1 93.12 274 VAL A CA 1
ATOM 2181 C C . VAL A 1 274 ? 10.289 -12.461 -0.761 1 93.12 274 VAL A C 1
ATOM 2183 O O . VAL A 1 274 ? 10.5 -12.805 0.405 1 93.12 274 VAL A O 1
ATOM 2186 N N . PHE A 1 275 ? 11.055 -12.844 -1.722 1 90.81 275 PHE A N 1
ATOM 2187 C CA . PHE A 1 275 ? 12.289 -13.578 -1.483 1 90.81 275 PHE A CA 1
ATOM 2188 C C . PHE A 1 275 ? 13.508 -12.727 -1.846 1 90.81 275 PHE A C 1
ATOM 2190 O O . PHE A 1 275 ? 13.383 -11.742 -2.58 1 90.81 275 PHE A O 1
ATOM 2197 N N . MET B 1 1 ? 5 104.625 66.312 1 25.11 1 MET B N 1
ATOM 2198 C CA . MET B 1 1 ? 3.666 104.125 66.062 1 25.11 1 MET B CA 1
ATOM 2199 C C . MET B 1 1 ? 3.297 104.125 64.625 1 25.11 1 MET B C 1
ATOM 2201 O O . MET B 1 1 ? 2.117 104.125 64.25 1 25.11 1 MET B O 1
ATOM 2205 N N . LYS B 1 2 ? 4.359 103.938 63.719 1 22.8 2 LYS B N 1
ATOM 2206 C CA . LYS B 1 2 ? 4.598 104.125 62.312 1 22.8 2 LYS B CA 1
ATOM 2207 C C . LYS B 1 2 ? 3.928 103.062 61.5 1 22.8 2 LYS B C 1
ATOM 2209 O O . LYS B 1 2 ? 4.367 101.875 61.5 1 22.8 2 LYS B O 1
ATOM 2214 N N . ARG B 1 3 ? 2.584 103.188 61.094 1 20.83 3 ARG B N 1
ATOM 2215 C CA . ARG B 1 3 ? 1.453 102.375 60.594 1 20.83 3 ARG B CA 1
ATOM 2216 C C . ARG B 1 3 ? 1.578 102.125 59.094 1 20.83 3 ARG B C 1
ATOM 2218 O O . ARG B 1 3 ? 0.648 101.625 58.469 1 20.83 3 ARG B O 1
ATOM 2225 N N . SER B 1 4 ? 2.559 102.625 58.469 1 20.39 4 SER B N 1
ATOM 2226 C CA . SER B 1 4 ? 2.168 102.688 57.062 1 20.39 4 SER B CA 1
ATOM 2227 C C . SER B 1 4 ? 1.738 101.375 56.5 1 20.39 4 SER B C 1
ATOM 2229 O O . SER B 1 4 ? 2.42 100.375 56.719 1 20.39 4 SER B O 1
ATOM 2231 N N . LYS B 1 5 ? 0.412 101.375 56 1 21.75 5 LYS B N 1
ATOM 2232 C CA . LYS B 1 5 ? -0.758 100.688 55.438 1 21.75 5 LYS B CA 1
ATOM 2233 C C . LYS B 1 5 ? -0.375 99.875 54.25 1 21.75 5 LYS B C 1
ATOM 2235 O O . LYS B 1 5 ? 0.74 99.938 53.719 1 21.75 5 LYS B O 1
ATOM 2240 N N . SER B 1 6 ? -1.03 99.875 53.094 1 20.75 6 SER B N 1
ATOM 2241 C CA . SER B 1 6 ? -2.084 99.125 52.438 1 20.75 6 SER B CA 1
ATOM 2242 C C . SER B 1 6 ? -1.614 98.562 51.094 1 20.75 6 SER B C 1
ATOM 2244 O O . SER B 1 6 ? -2.18 97.562 50.594 1 20.75 6 SER B O 1
ATOM 2246 N N . VAL B 1 7 ? -0.737 99.25 50.312 1 20.53 7 VAL B N 1
ATOM 2247 C CA . VAL B 1 7 ? -1.301 99.375 48.969 1 20.53 7 VAL B CA 1
ATOM 2248 C C . VAL B 1 7 ? -1.273 98.062 48.25 1 20.53 7 VAL B C 1
ATOM 2250 O O . VAL B 1 7 ? -2.25 97.625 47.625 1 20.53 7 VAL B O 1
ATOM 2253 N N . VAL B 1 8 ? -0.115 97.438 48.031 1 23.67 8 VAL B N 1
ATOM 2254 C CA . VAL B 1 8 ? 0.144 97.188 46.625 1 23.67 8 VAL B CA 1
ATOM 2255 C C . VAL B 1 8 ? -0.595 95.938 46.156 1 23.67 8 VAL B C 1
ATOM 2257 O O . VAL B 1 8 ? -0.412 94.812 46.75 1 23.67 8 VAL B O 1
ATOM 2260 N N . LYS B 1 9 ? -1.648 96.188 45.344 1 23.03 9 LYS B N 1
ATOM 2261 C CA . LYS B 1 9 ? -2.754 95.5 44.688 1 23.03 9 LYS B CA 1
ATOM 2262 C C . LYS B 1 9 ? -2.283 94.188 44.031 1 23.03 9 LYS B C 1
ATOM 2264 O O . LYS B 1 9 ? -2.889 93.125 44.25 1 23.03 9 LYS B O 1
ATOM 2269 N N . VAL B 1 10 ? -1.612 94.25 42.781 1 24.5 10 VAL B N 1
ATOM 2270 C CA . VAL B 1 10 ? -2.301 93.812 41.594 1 24.5 10 VAL B CA 1
ATOM 2271 C C . VAL B 1 10 ? -2.127 92.312 41.469 1 24.5 10 VAL B C 1
ATOM 2273 O O . VAL B 1 10 ? -1.002 91.75 41.5 1 24.5 10 VAL B O 1
ATOM 2276 N N . LEU B 1 11 ? -3.152 91.375 41.531 1 24.09 11 LEU B N 1
ATOM 2277 C CA . LEU B 1 11 ? -3.59 90 41.625 1 24.09 11 LEU B CA 1
ATOM 2278 C C . LEU B 1 11 ? -3.346 89.25 40.312 1 24.09 11 LEU B C 1
ATOM 2280 O O . LEU B 1 11 ? -3.637 88.062 40.219 1 24.09 11 LEU B O 1
ATOM 2284 N N . VAL B 1 12 ? -2.795 89.938 39.156 1 23.2 12 VAL B N 1
ATOM 2285 C CA . VAL B 1 12 ? -3.459 89.438 38 1 23.2 12 VAL B 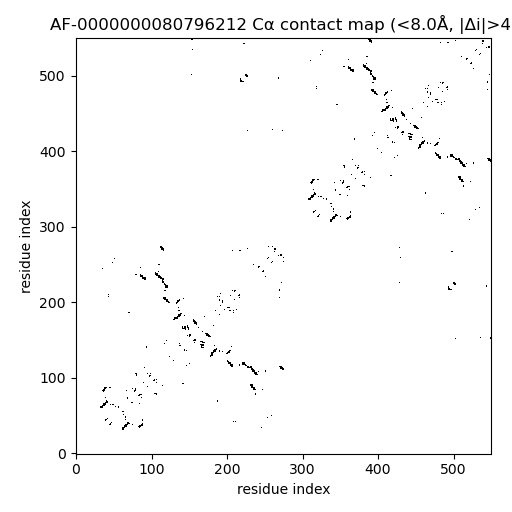CA 1
ATOM 2286 C C . VAL B 1 12 ? -3.273 87.875 37.969 1 23.2 12 VAL B C 1
ATOM 2288 O O . VAL B 1 12 ? -2.346 87.375 38.562 1 23.2 12 VAL B O 1
ATOM 2291 N N . SER B 1 13 ? -3.85 87.188 36.844 1 23.58 13 SER B N 1
ATOM 2292 C CA . SER B 1 13 ? -4.746 86.188 36.25 1 23.58 13 SER B CA 1
ATOM 2293 C C . SER B 1 13 ? -4.012 84.875 35.969 1 23.58 13 SER B C 1
ATOM 2295 O O . SER B 1 13 ? -4.488 83.812 36.344 1 23.58 13 SER B O 1
ATOM 2297 N N . LEU B 1 14 ? -2.967 84.812 35.062 1 26.52 14 LEU B N 1
ATOM 2298 C CA . LEU B 1 14 ? -3.252 83.938 33.906 1 26.52 14 LEU B CA 1
ATOM 2299 C C . LEU B 1 14 ? -2.828 82.5 34.156 1 26.52 14 LEU B C 1
ATOM 2301 O O . LEU B 1 14 ? -3.133 81.625 33.344 1 26.52 14 LEU B O 1
ATOM 2305 N N . PHE B 1 15 ? -2.199 82.062 35.156 1 27.48 15 PHE B N 1
ATOM 2306 C CA . PHE B 1 15 ? -1.353 81 34.719 1 27.48 15 PHE B CA 1
ATOM 2307 C C . PHE B 1 15 ? -2.191 79.875 34.125 1 27.48 15 PHE B C 1
ATOM 2309 O O . PHE B 1 15 ? -3.307 79.625 34.562 1 27.48 15 PHE B O 1
ATOM 2316 N N . VAL B 1 16 ? -1.768 79.25 32.969 1 29.2 16 VAL B N 1
ATOM 2317 C CA . VAL B 1 16 ? -1.938 78.25 31.922 1 29.2 16 VAL B CA 1
ATOM 2318 C C . VAL B 1 16 ? -2.07 76.875 32.562 1 29.2 16 VAL B C 1
ATOM 2320 O O . VAL B 1 16 ? -1.149 76.375 33.25 1 29.2 16 VAL B O 1
ATOM 2323 N N . PHE B 1 17 ? -3.312 76.562 33.031 1 27.72 17 PHE B N 1
ATOM 2324 C CA . PHE B 1 17 ? -3.598 75.188 33.469 1 27.72 17 PHE B CA 1
ATOM 2325 C C . PHE B 1 17 ? -3.127 74.188 32.469 1 27.72 17 PHE B C 1
ATOM 2327 O O . PHE B 1 17 ? -3.668 74.062 31.344 1 27.72 17 PHE B O 1
ATOM 2334 N N . LEU B 1 18 ? -1.808 74 32.312 1 29.67 18 LEU B N 1
ATOM 2335 C CA . LEU B 1 18 ? -1.328 72.875 31.516 1 29.67 18 LEU B CA 1
ATOM 2336 C C . LEU B 1 18 ? -2.096 71.562 31.859 1 29.67 18 LEU B C 1
ATOM 2338 O O . LEU B 1 18 ? -2.018 71.062 32.969 1 29.67 18 LEU B O 1
ATOM 2342 N N . THR B 1 19 ? -3.332 71.5 31.328 1 29.72 19 THR B N 1
ATOM 2343 C CA . THR B 1 19 ? -4.059 70.25 31.406 1 29.72 19 THR B CA 1
ATOM 2344 C C . THR B 1 19 ? -3.172 69.062 30.984 1 29.72 19 THR B C 1
ATOM 2346 O O . THR B 1 19 ? -2.662 69.062 29.859 1 29.72 19 THR B O 1
ATOM 2349 N N . LEU B 1 20 ? -2.365 68.625 31.875 1 31.73 20 LEU B N 1
ATOM 2350 C CA . LEU B 1 20 ? -1.717 67.375 31.641 1 31.73 20 LEU B CA 1
ATOM 2351 C C . LEU B 1 20 ? -2.721 66.312 31.141 1 31.73 20 LEU B C 1
ATOM 2353 O O . LEU B 1 20 ? -3.625 65.938 31.875 1 31.73 20 LEU B O 1
ATOM 2357 N N . PHE B 1 21 ? -3.109 66.5 29.844 1 31.19 21 PHE B N 1
ATOM 2358 C CA . PHE B 1 21 ? -3.811 65.375 29.281 1 31.19 21 PHE B CA 1
ATOM 2359 C C . PHE B 1 21 ? -3.064 64.062 29.594 1 31.19 21 PHE B C 1
ATOM 2361 O O . PHE B 1 21 ? -1.924 63.906 29.156 1 31.19 21 PHE B O 1
ATOM 2368 N N . PHE B 1 22 ? -3.199 63.562 30.781 1 33.75 22 PHE B N 1
ATOM 2369 C CA . PHE B 1 22 ? -2.869 62.156 30.938 1 33.75 22 PHE B CA 1
ATOM 2370 C C . PHE B 1 22 ? -3.443 61.344 29.781 1 33.75 22 PHE B C 1
ATOM 2372 O O . PHE B 1 22 ? -4.66 61.188 29.672 1 33.75 22 PHE B O 1
ATOM 2379 N N . VAL B 1 23 ? -2.793 61.469 28.625 1 32.84 23 VAL B N 1
ATOM 2380 C CA . VAL B 1 23 ? -3.098 60.406 27.672 1 32.84 23 VAL B CA 1
ATOM 2381 C C . VAL B 1 23 ? -3.049 59.062 28.375 1 32.84 23 VAL B C 1
ATOM 2383 O O . VAL B 1 23 ? -1.981 58.625 28.812 1 32.84 23 VAL B O 1
ATOM 2386 N N . GLU B 1 24 ? -4.047 58.812 29.219 1 33.34 24 GLU B N 1
ATOM 2387 C CA . GLU B 1 24 ? -4.176 57.375 29.453 1 33.34 24 GLU B CA 1
ATOM 2388 C C . GLU B 1 24 ? -3.916 56.562 28.172 1 33.34 24 GLU B C 1
ATOM 2390 O O . GLU B 1 24 ? -4.621 56.75 27.172 1 33.34 24 GLU B O 1
ATOM 2395 N N . GLY B 1 25 ? -2.684 56.438 27.844 1 32.47 25 GLY B N 1
ATOM 2396 C CA . GLY B 1 25 ? -2.463 55.344 26.922 1 32.47 25 GLY B CA 1
ATOM 2397 C C . GLY B 1 25 ? -3.367 54.156 27.172 1 32.47 25 GLY B C 1
ATOM 2398 O O . GLY B 1 25 ? -3.209 53.469 28.172 1 32.47 25 GLY B O 1
ATOM 2399 N N . TYR B 1 26 ? -4.672 54.344 26.984 1 31.59 26 TYR B N 1
ATOM 2400 C CA . TYR B 1 26 ? -5.289 53.062 26.75 1 31.59 26 TYR B CA 1
ATOM 2401 C C . TYR B 1 26 ? -4.391 52.188 25.891 1 31.59 26 TYR B C 1
ATOM 2403 O O . TYR B 1 26 ? -4.082 52.5 24.75 1 31.59 26 TYR B O 1
ATOM 2411 N N . ALA B 1 27 ? -3.33 51.719 26.422 1 33.56 27 ALA B N 1
ATOM 2412 C CA . ALA B 1 27 ? -2.926 50.5 25.734 1 33.56 27 ALA B CA 1
ATOM 2413 C C . ALA B 1 27 ? -4.137 49.75 25.172 1 33.56 27 ALA B C 1
ATOM 2415 O O . ALA B 1 27 ? -4.973 49.25 25.938 1 33.56 27 ALA B O 1
ATOM 2416 N N . LEU B 1 28 ? -4.777 50.344 24.219 1 31.31 28 LEU B N 1
ATOM 2417 C CA . LEU B 1 28 ? -5.504 49.375 23.422 1 31.31 28 LEU B CA 1
ATOM 2418 C C . LEU B 1 28 ? -4.809 48 23.469 1 31.31 28 LEU B C 1
ATOM 2420 O O . LEU B 1 28 ? -3.695 47.875 22.953 1 31.31 28 LEU B O 1
ATOM 2424 N N . PHE B 1 29 ? -4.777 47.406 24.609 1 34.34 29 PHE B N 1
ATOM 2425 C CA . PHE B 1 29 ? -4.727 45.969 24.406 1 34.34 29 PHE B CA 1
ATOM 2426 C C . PHE B 1 29 ? -5.309 45.594 23.062 1 34.34 29 PHE B C 1
ATOM 2428 O O . PHE B 1 29 ? -6.488 45.812 22.797 1 34.34 29 PHE B O 1
ATOM 2435 N N . GLY B 1 30 ? -4.715 46.125 21.953 1 34.41 30 GLY B N 1
ATOM 2436 C CA . GLY B 1 30 ? -5.098 45.5 20.703 1 34.41 30 GLY B CA 1
ATOM 2437 C C . GLY B 1 30 ? -5.887 44.219 20.891 1 34.41 30 GLY B C 1
ATOM 2438 O O . GLY B 1 30 ? -5.496 43.344 21.672 1 34.41 30 GLY B O 1
ATOM 2439 N N . LEU B 1 31 ? -7.145 44.281 21 1 34.75 31 LEU B N 1
ATOM 2440 C CA . LEU B 1 31 ? -7.941 43.062 20.859 1 34.75 31 LEU B CA 1
ATOM 2441 C C . LEU B 1 31 ? -7.219 42.031 20.016 1 34.75 31 LEU B C 1
ATOM 2443 O O . LEU B 1 31 ? -7.434 41.938 18.797 1 34.75 31 LEU B O 1
ATOM 2447 N N . GLY B 1 32 ? -5.977 42.062 19.734 1 40.25 32 GLY B N 1
ATOM 2448 C CA . GLY B 1 32 ? -5.254 40.969 19.125 1 40.25 32 GLY B CA 1
ATOM 2449 C C . GLY B 1 32 ? -5.918 39.625 19.375 1 40.25 32 GLY B C 1
ATOM 2450 O O . GLY B 1 32 ? -5.867 39.062 20.484 1 40.25 32 GLY B O 1
ATOM 2451 N N . GLY B 1 33 ? -7.109 39.5 19.047 1 50.06 33 GLY B N 1
ATOM 2452 C CA . GLY B 1 33 ? -7.965 38.312 19.188 1 50.06 33 GLY B CA 1
ATOM 2453 C C . GLY B 1 33 ? -7.195 37.031 19.25 1 50.06 33 GLY B C 1
ATOM 2454 O O . GLY B 1 33 ? -6.09 36.906 18.719 1 50.06 33 GLY B O 1
ATOM 2455 N N . ASN B 1 34 ? -7.25 36.219 20.359 1 75.12 34 ASN B N 1
ATOM 2456 C CA . ASN B 1 34 ? -6.625 34.969 20.734 1 75.12 34 ASN B CA 1
ATOM 2457 C C . ASN B 1 34 ? -6.609 33.969 19.578 1 75.12 34 ASN B C 1
ATOM 2459 O O . ASN B 1 34 ? -7.664 33.531 19.094 1 75.12 34 ASN B O 1
ATOM 2463 N N . THR B 1 35 ? -5.609 34.188 18.672 1 94.25 35 THR B N 1
ATOM 2464 C CA . THR B 1 35 ? -5.453 33.219 17.594 1 94.25 35 THR B CA 1
ATOM 2465 C C . THR B 1 35 ? -4.613 32.031 18.031 1 94.25 35 THR B C 1
ATOM 2467 O O . THR B 1 35 ? -3.768 32.156 18.922 1 94.25 35 THR B O 1
ATOM 2470 N N . PHE B 1 36 ? -5 30.953 17.656 1 98.38 36 PHE B N 1
ATOM 2471 C CA . PHE B 1 36 ? -4.234 29.719 17.797 1 98.38 36 PHE B CA 1
ATOM 2472 C C . PHE B 1 36 ? -3.506 29.391 16.5 1 98.38 36 PHE B C 1
ATOM 2474 O O . PHE B 1 36 ? -4.141 29.125 15.469 1 98.38 36 PHE B O 1
ATOM 2481 N N . LYS B 1 37 ? -2.152 29.484 16.484 1 98.81 37 LYS B N 1
ATOM 2482 C CA . LYS B 1 37 ? -1.342 29.359 15.273 1 98.81 37 LYS B CA 1
ATOM 2483 C C . LYS B 1 37 ? -0.865 27.922 15.07 1 98.81 37 LYS B C 1
ATOM 2485 O O . LYS B 1 37 ? -0.208 27.359 15.945 1 98.81 37 LYS B O 1
ATOM 2490 N N . VAL B 1 38 ? -1.184 27.375 13.898 1 98.94 38 VAL B N 1
ATOM 2491 C CA . VAL B 1 38 ? -0.721 26.031 13.562 1 98.94 38 VAL B CA 1
ATOM 2492 C C . VAL B 1 38 ? 0.123 26.078 12.289 1 98.94 38 VAL B C 1
ATOM 2494 O O . VAL B 1 38 ? -0.349 26.531 11.242 1 98.94 38 VAL B O 1
ATOM 2497 N N . GLY B 1 39 ? 1.414 25.703 12.375 1 98.94 39 GLY B N 1
ATOM 2498 C CA . GLY B 1 39 ? 2.264 25.562 11.203 1 98.94 39 GLY B CA 1
ATOM 2499 C C . GLY B 1 39 ? 1.972 24.297 10.414 1 98.94 39 GLY B C 1
ATOM 2500 O O . GLY B 1 39 ? 1.79 23.219 10.992 1 98.94 39 GLY B O 1
ATOM 2501 N N . ALA B 1 40 ? 1.899 24.391 9.102 1 98.94 40 ALA B N 1
ATOM 2502 C CA . ALA B 1 40 ? 1.537 23.234 8.289 1 98.94 40 ALA B CA 1
ATOM 2503 C C . ALA B 1 40 ? 2.135 23.344 6.887 1 98.94 40 ALA B C 1
ATOM 2505 O O . ALA B 1 40 ? 2.354 24.438 6.379 1 98.94 40 ALA B O 1
ATOM 2506 N N . THR B 1 41 ? 2.471 22.172 6.309 1 98.69 41 THR B N 1
ATOM 2507 C CA . THR B 1 41 ? 2.719 22.156 4.871 1 98.69 41 THR B CA 1
ATOM 2508 C C . THR B 1 41 ? 1.414 22.312 4.094 1 98.69 41 THR B C 1
ATOM 2510 O O . THR B 1 41 ? 0.337 22 4.613 1 98.69 41 THR B O 1
ATOM 2513 N N . PRO B 1 42 ? 1.459 22.75 2.857 1 98.06 42 PRO B N 1
ATOM 2514 C CA . PRO B 1 42 ? 0.256 23.156 2.123 1 98.06 42 PRO B CA 1
ATOM 2515 C C . PRO B 1 42 ? -0.721 22 1.917 1 98.06 42 PRO B C 1
ATOM 2517 O O . PRO B 1 42 ? -1.924 22.156 2.143 1 98.06 42 PRO B O 1
ATOM 2520 N N . VAL B 1 43 ? -0.195 20.781 1.47 1 97.75 43 VAL B N 1
ATOM 2521 C CA . VAL B 1 43 ? -1.03 19.641 1.123 1 97.75 43 VAL B CA 1
ATOM 2522 C C . VAL B 1 43 ? -0.513 18.391 1.83 1 97.75 43 VAL B C 1
ATOM 2524 O O . VAL B 1 43 ? 0.683 18.094 1.784 1 97.75 43 VAL B O 1
ATOM 2527 N N . PRO B 1 44 ? -1.406 17.797 2.471 1 98.56 44 PRO B N 1
ATOM 2528 C CA . PRO B 1 44 ? -2.818 18.078 2.736 1 98.56 44 PRO B CA 1
ATOM 2529 C C . PRO B 1 44 ? -3.031 18.844 4.035 1 98.56 44 PRO B C 1
ATOM 2531 O O . PRO B 1 44 ? -4.164 19.203 4.371 1 98.56 44 PRO B O 1
ATOM 2534 N N . HIS B 1 45 ? -2 19.125 4.723 1 98.88 45 HIS B N 1
ATOM 2535 C CA . HIS B 1 45 ? -2.08 19.531 6.121 1 98.88 45 HIS B CA 1
ATOM 2536 C C . HIS B 1 45 ? -2.852 20.844 6.266 1 98.88 45 HIS B C 1
ATOM 2538 O O . HIS B 1 45 ? -3.844 20.906 6.996 1 98.88 45 HIS B O 1
ATOM 2544 N N . ALA B 1 46 ? -2.434 21.828 5.566 1 98.88 46 ALA B N 1
ATOM 2545 C CA . ALA B 1 46 ? -3.113 23.125 5.648 1 98.88 46 ALA B CA 1
ATOM 2546 C C . ALA B 1 46 ? -4.543 23.031 5.133 1 98.88 46 ALA B C 1
ATOM 2548 O O . ALA B 1 46 ? -5.445 23.688 5.652 1 98.88 46 ALA B O 1
ATOM 2549 N N . GLU B 1 47 ? -4.734 22.188 4.078 1 98.75 47 GLU B N 1
ATOM 2550 C CA . GLU B 1 47 ? -6.078 22 3.541 1 98.75 47 GLU B CA 1
ATOM 2551 C C . GLU B 1 47 ? -7.004 21.375 4.578 1 98.75 47 GLU B C 1
ATOM 2553 O O . GLU B 1 47 ? -8.164 21.766 4.699 1 98.75 47 GLU B O 1
ATOM 2558 N N . ILE B 1 48 ? -6.516 20.422 5.32 1 98.81 48 ILE B N 1
ATOM 2559 C CA . ILE B 1 48 ? -7.305 19.766 6.355 1 98.81 48 ILE B CA 1
ATOM 2560 C C . ILE B 1 48 ? -7.598 20.75 7.48 1 98.81 48 ILE B C 1
ATOM 2562 O O . ILE B 1 48 ? -8.719 20.812 7.988 1 98.81 48 ILE B O 1
ATOM 2566 N N . LEU B 1 49 ? -6.594 21.562 7.828 1 98.94 49 LEU B N 1
ATOM 2567 C CA . LEU B 1 49 ? -6.797 22.578 8.852 1 98.94 49 LEU B CA 1
ATOM 2568 C C . LEU B 1 49 ? -7.832 23.609 8.398 1 98.94 49 LEU B C 1
ATOM 2570 O O . LEU B 1 49 ? -8.672 24.047 9.188 1 98.94 49 LEU B O 1
ATOM 2574 N N . GLU B 1 50 ? -7.738 24.016 7.145 1 98.81 50 GLU B N 1
ATOM 2575 C CA . GLU B 1 50 ? -8.719 24.969 6.605 1 98.81 50 GLU B CA 1
ATOM 2576 C C . GLU B 1 50 ? -10.133 24.406 6.707 1 98.81 50 GLU B C 1
ATOM 2578 O O . GLU B 1 50 ? -11.07 25.125 7.031 1 98.81 50 GLU B O 1
ATOM 2583 N N . PHE B 1 51 ? -10.242 23.172 6.488 1 98.69 51 PHE B N 1
ATOM 2584 C CA . PHE B 1 51 ? -11.547 22.516 6.492 1 98.69 51 PHE B CA 1
ATOM 2585 C C . PHE B 1 51 ? -12.172 22.562 7.879 1 98.69 51 PHE B C 1
ATOM 2587 O O . PHE B 1 51 ? -13.398 22.641 8.016 1 98.69 51 PHE B O 1
ATOM 2594 N N . VAL B 1 52 ? -11.383 22.562 8.953 1 98.75 52 VAL B N 1
ATOM 2595 C CA . VAL B 1 52 ? -11.938 22.469 10.297 1 98.75 52 VAL B CA 1
ATOM 2596 C C . VAL B 1 52 ? -11.883 23.828 10.977 1 98.75 52 VAL B C 1
ATOM 2598 O O . VAL B 1 52 ? -12.18 23.953 12.172 1 98.75 52 VAL B O 1
ATOM 2601 N N . LYS B 1 53 ? -11.453 24.859 10.266 1 98.25 53 LYS B N 1
ATOM 2602 C CA . LYS B 1 53 ? -11.234 26.188 10.828 1 98.25 53 LYS B CA 1
ATOM 2603 C C . LYS B 1 53 ? -12.484 26.703 11.516 1 98.25 53 LYS B C 1
ATOM 2605 O O . LYS B 1 53 ? -12.422 27.203 12.648 1 98.25 53 LYS B O 1
ATOM 2610 N N . ASP B 1 54 ? -13.641 26.609 10.922 1 98.12 54 ASP B N 1
ATOM 2611 C CA . ASP B 1 54 ? -14.898 27.125 11.477 1 98.12 54 ASP B CA 1
ATOM 2612 C C . ASP B 1 54 ? -15.344 26.281 12.664 1 98.12 54 ASP B C 1
ATOM 2614 O O . ASP B 1 54 ? -15.859 26.812 13.648 1 98.12 54 ASP B O 1
ATOM 2618 N N . ASP B 1 55 ? -15.195 24.938 12.547 1 98.62 55 ASP B N 1
ATOM 2619 C CA . ASP B 1 55 ? -15.531 24.078 13.672 1 98.62 55 ASP B CA 1
ATOM 2620 C C . ASP B 1 55 ? -14.711 24.438 14.906 1 98.62 55 ASP B C 1
ATOM 2622 O O . ASP B 1 55 ? -15.227 24.453 16.031 1 98.62 55 ASP B O 1
ATOM 2626 N N . PHE B 1 56 ? -13.445 24.734 14.727 1 98.62 56 PHE B N 1
ATOM 2627 C CA . PHE B 1 56 ? -12.562 25.109 15.828 1 98.62 56 PHE B CA 1
ATOM 2628 C C . PHE B 1 56 ? -13.016 26.422 16.453 1 98.62 56 PHE B C 1
ATOM 2630 O O . PHE B 1 56 ? -13.102 26.531 17.672 1 98.62 56 PHE B O 1
ATOM 2637 N N . LYS B 1 57 ? -13.312 27.391 15.633 1 98.19 57 LYS B N 1
ATOM 2638 C CA . LYS B 1 57 ? -13.781 28.688 16.109 1 98.19 57 LYS B CA 1
ATOM 2639 C C . LYS B 1 57 ? -15.094 28.562 16.875 1 98.19 57 LYS B C 1
ATOM 2641 O O . LYS B 1 57 ? -15.258 29.172 17.938 1 98.19 57 LYS B O 1
ATOM 2646 N N . GLU B 1 58 ? -15.922 27.797 16.344 1 98.12 58 GLU B N 1
ATOM 2647 C CA . GLU B 1 58 ? -17.219 27.594 17 1 98.12 58 GLU B CA 1
ATOM 2648 C C . GLU B 1 58 ? -17.047 26.938 18.375 1 98.12 58 GLU B C 1
ATOM 2650 O O . GLU B 1 58 ? -17.719 27.312 19.328 1 98.12 58 GLU B O 1
ATOM 2655 N N . LYS B 1 59 ? -16.125 26.062 18.438 1 97.56 59 LYS B N 1
ATOM 2656 C CA . LYS B 1 59 ? -15.922 25.297 19.656 1 97.56 59 LYS B CA 1
ATOM 2657 C C . LYS B 1 59 ? -15.195 26.141 20.703 1 97.56 59 LYS B C 1
ATOM 2659 O O . LYS B 1 59 ? -15.445 26 21.906 1 97.56 59 LYS B O 1
ATOM 2664 N N . THR B 1 60 ? -14.328 27.031 20.297 1 97.75 60 THR B N 1
ATOM 2665 C CA . THR B 1 60 ? -13.391 27.625 21.25 1 97.75 60 THR B CA 1
ATOM 2666 C C . THR B 1 60 ? -13.578 29.125 21.328 1 97.75 60 THR B C 1
ATOM 2668 O O . THR B 1 60 ? -13.109 29.766 22.281 1 97.75 60 THR B O 1
ATOM 2671 N N . GLY B 1 61 ? -14.141 29.703 20.312 1 97.19 61 GLY B N 1
ATOM 2672 C CA . GLY B 1 61 ? -14.203 31.156 20.203 1 97.19 61 GLY B CA 1
ATOM 2673 C C . GLY B 1 61 ? -12.906 31.781 19.734 1 97.19 61 GLY B C 1
ATOM 2674 O O . GLY B 1 61 ? -12.789 33 19.656 1 97.19 61 GLY B O 1
ATOM 2675 N N . VAL B 1 62 ? -11.969 30.969 19.406 1 97.75 62 VAL B N 1
ATOM 2676 C CA . VAL B 1 62 ? -10.633 31.406 19.031 1 97.75 62 VAL B CA 1
ATOM 2677 C C . VAL B 1 62 ? -10.398 31.141 17.547 1 97.75 62 VAL B C 1
ATOM 2679 O O . VAL B 1 62 ? -10.766 30.078 17.031 1 97.75 62 VAL B O 1
ATOM 2682 N N . GLU B 1 63 ? -9.789 32.094 16.844 1 97.69 63 GLU B N 1
ATOM 2683 C CA . GLU B 1 63 ? -9.477 31.906 15.438 1 97.69 63 GLU B CA 1
ATOM 2684 C C . GLU B 1 63 ? -8.273 31 15.242 1 97.69 63 GLU B C 1
ATOM 2686 O O . GLU B 1 63 ? -7.277 31.109 15.969 1 97.69 63 GLU B O 1
ATOM 2691 N N . LEU B 1 64 ? -8.398 30.109 14.266 1 98.44 64 LEU B N 1
ATOM 2692 C CA . LEU B 1 64 ? -7.273 29.281 13.844 1 98.44 64 LEU B CA 1
ATOM 2693 C C . LEU B 1 64 ? -6.469 29.953 12.742 1 98.44 64 LEU B C 1
ATOM 2695 O O . LEU B 1 64 ? -6.988 30.188 11.648 1 98.44 64 LEU B O 1
ATOM 2699 N N . GLU B 1 65 ? -5.262 30.281 13.062 1 98.62 65 GLU B N 1
ATOM 2700 C CA . GLU B 1 65 ? -4.355 30.828 12.062 1 98.62 65 GLU B CA 1
ATOM 2701 C C . GLU B 1 65 ? -3.412 29.75 11.523 1 98.62 65 GLU B C 1
ATOM 2703 O O . GLU B 1 65 ? -2.652 29.156 12.281 1 98.62 65 GLU B O 1
ATOM 2708 N N . ILE B 1 66 ? -3.455 29.516 10.266 1 98.81 66 ILE B N 1
ATOM 2709 C CA . ILE B 1 66 ? -2.613 28.516 9.617 1 98.81 66 ILE B CA 1
ATOM 2710 C C . ILE B 1 66 ? -1.369 29.188 9.039 1 98.81 66 ILE B C 1
ATOM 2712 O O . ILE B 1 66 ? -1.472 30.078 8.188 1 98.81 66 ILE B O 1
ATOM 2716 N N . VAL B 1 67 ? -0.224 28.797 9.5 1 98.81 67 VAL B N 1
ATOM 2717 C CA . VAL B 1 67 ? 1.053 29.297 9.008 1 98.81 67 VAL B CA 1
ATOM 2718 C C . VAL B 1 67 ? 1.683 28.281 8.062 1 98.81 67 VAL B C 1
ATOM 2720 O O . VAL B 1 67 ? 2.023 27.172 8.477 1 98.81 67 VAL B O 1
ATOM 2723 N N . ILE B 1 68 ? 1.869 28.672 6.797 1 98.81 68 ILE B N 1
ATOM 2724 C CA . ILE B 1 68 ? 2.318 27.734 5.77 1 98.81 68 ILE B CA 1
ATOM 2725 C C . ILE B 1 68 ? 3.842 27.656 5.781 1 98.81 68 ILE B C 1
ATOM 2727 O O . ILE B 1 68 ? 4.527 28.672 5.801 1 98.81 68 ILE B O 1
ATOM 2731 N N . PHE B 1 69 ? 4.324 26.5 5.836 1 98.62 69 PHE B N 1
ATOM 2732 C CA . PHE B 1 69 ? 5.742 26.203 5.656 1 98.62 69 PHE B CA 1
ATOM 2733 C C . PHE B 1 69 ? 5.961 25.312 4.434 1 98.62 69 PHE B C 1
ATOM 2735 O O . PHE B 1 69 ? 5.172 24.406 4.168 1 98.62 69 PHE B O 1
ATOM 2742 N N . THR B 1 70 ? 7.07 25.516 3.76 1 97.38 70 THR B N 1
ATOM 2743 C CA . THR B 1 70 ? 7.309 24.766 2.531 1 97.38 70 THR B CA 1
ATOM 2744 C C . THR B 1 70 ? 8.539 23.875 2.674 1 97.38 70 THR B C 1
ATOM 2746 O O . THR B 1 70 ? 9.07 23.375 1.68 1 97.38 70 THR B O 1
ATOM 2749 N N . ASP B 1 71 ? 8.992 23.812 3.908 1 97.56 71 ASP B N 1
ATOM 2750 C CA . ASP B 1 71 ? 10.07 22.875 4.215 1 97.56 71 ASP B CA 1
ATOM 2751 C C . ASP B 1 71 ? 9.797 22.109 5.504 1 97.56 71 ASP B C 1
ATOM 2753 O O . ASP B 1 71 ? 8.812 22.391 6.199 1 97.56 71 ASP B O 1
ATOM 2757 N N . TYR B 1 72 ? 10.727 21.172 5.773 1 98.56 72 TYR B N 1
ATOM 2758 C CA . TYR B 1 72 ? 10.469 20.281 6.898 1 98.56 72 TYR B CA 1
ATOM 2759 C C . TYR B 1 72 ? 11.234 20.734 8.133 1 98.56 72 TYR B C 1
ATOM 2761 O O . TYR B 1 72 ? 11.102 20.141 9.211 1 98.56 72 TYR B O 1
ATOM 2769 N N . VAL B 1 73 ? 11.984 21.75 8.055 1 98.31 73 VAL B N 1
ATOM 2770 C CA . VAL B 1 73 ? 12.883 22.109 9.156 1 98.31 73 VAL B CA 1
ATOM 2771 C C . VAL B 1 73 ? 12.258 23.234 9.992 1 98.31 73 VAL B C 1
ATOM 2773 O O . VAL B 1 73 ? 12.148 23.109 11.211 1 98.31 73 VAL B O 1
ATOM 2776 N N . GLN B 1 74 ? 11.656 24.156 9.359 1 98.56 74 GLN B N 1
ATOM 2777 C CA . GLN B 1 74 ? 11.242 25.406 10 1 98.56 74 GLN B CA 1
ATOM 2778 C C . GLN B 1 74 ? 10.047 25.172 10.922 1 98.56 74 GLN B C 1
ATOM 2780 O O . GLN B 1 74 ? 9.922 25.828 11.961 1 98.56 74 GLN B O 1
ATOM 2785 N N . PRO B 1 75 ? 9.125 24.266 10.5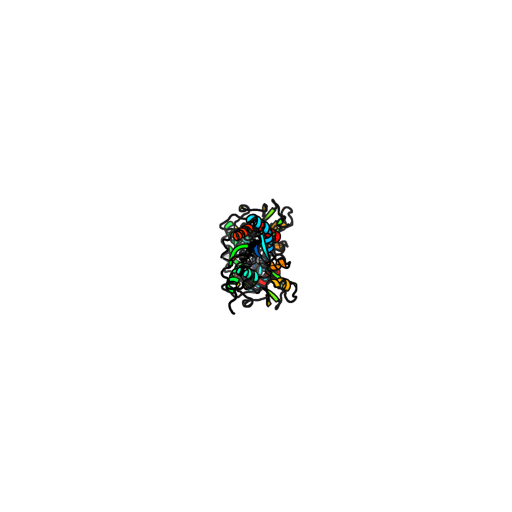94 1 98.81 75 PRO B N 1
ATOM 2786 C CA . PRO B 1 75 ? 7.949 24.141 11.445 1 98.81 75 PRO B CA 1
ATOM 2787 C C . PRO B 1 75 ? 8.297 23.719 12.875 1 98.81 75 PRO B C 1
ATOM 2789 O O . PRO B 1 75 ? 7.734 24.266 13.836 1 98.81 75 PRO B O 1
ATOM 2792 N N . ASN B 1 76 ? 9.195 22.828 13.055 1 98.88 76 ASN B N 1
ATOM 2793 C CA . ASN B 1 76 ? 9.57 22.422 14.406 1 98.88 76 ASN B CA 1
ATOM 2794 C C . ASN B 1 76 ? 10.344 23.516 15.133 1 98.88 76 ASN B C 1
ATOM 2796 O O . ASN B 1 76 ? 10.18 23.703 16.344 1 98.88 76 ASN B O 1
ATOM 2800 N N . LEU B 1 77 ? 11.211 24.219 14.398 1 98.69 77 LEU B N 1
ATOM 2801 C CA . LEU B 1 77 ? 11.93 25.328 15 1 98.69 77 LEU B CA 1
ATOM 2802 C C . LEU B 1 77 ? 10.961 26.438 15.43 1 98.69 77 LEU B C 1
ATOM 2804 O O . LEU B 1 77 ? 11.117 27 16.516 1 98.69 77 LEU B O 1
ATOM 2808 N N . ALA B 1 78 ? 9.953 26.672 14.586 1 98.69 78 ALA B N 1
ATOM 2809 C CA . ALA B 1 78 ? 8.945 27.688 14.898 1 98.69 78 ALA B CA 1
ATOM 2810 C C . ALA B 1 78 ? 8.133 27.281 16.125 1 98.69 78 ALA B C 1
ATOM 2812 O O . ALA B 1 78 ? 7.738 28.141 16.922 1 98.69 78 ALA B O 1
ATOM 2813 N N . LEU B 1 79 ? 7.844 26.016 16.25 1 98.81 79 LEU B N 1
ATOM 2814 C CA . LEU B 1 79 ? 7.141 25.516 17.422 1 98.81 79 LEU B CA 1
ATOM 2815 C C . LEU B 1 79 ? 7.984 25.719 18.672 1 98.81 79 LEU B C 1
ATOM 2817 O O . LEU B 1 79 ? 7.48 26.188 19.703 1 98.81 79 LEU B O 1
ATOM 2821 N N . GLU B 1 80 ? 9.234 25.359 18.594 1 98.12 80 GLU B N 1
ATOM 2822 C CA . GLU B 1 80 ? 10.156 25.469 19.734 1 98.12 80 GLU B CA 1
ATOM 2823 C C . GLU B 1 80 ? 10.297 26.906 20.203 1 98.12 80 GLU B C 1
ATOM 2825 O O . GLU B 1 80 ? 10.328 27.172 21.406 1 98.12 80 GLU B O 1
ATOM 2830 N N . ASP B 1 81 ? 10.359 27.859 19.266 1 97.44 81 ASP B N 1
ATOM 2831 C CA . ASP B 1 81 ? 10.617 29.234 19.656 1 97.44 81 ASP B CA 1
ATOM 2832 C C . ASP B 1 81 ? 9.32 29.969 19.984 1 97.44 81 ASP B C 1
ATOM 2834 O O . ASP B 1 81 ? 9.344 31.141 20.391 1 97.44 81 ASP B O 1
ATOM 2838 N N . GLY B 1 82 ? 8.219 29.297 19.766 1 96.81 82 GLY B N 1
ATOM 2839 C CA . GLY B 1 82 ? 6.949 29.844 20.234 1 96.81 82 GLY B CA 1
ATOM 2840 C C . GLY B 1 82 ? 6.254 30.688 19.188 1 96.81 82 GLY B C 1
ATOM 2841 O O . GLY B 1 82 ? 5.203 31.281 19.469 1 96.81 82 GLY B O 1
ATOM 2842 N N . SER B 1 83 ? 6.793 30.703 17.984 1 97.94 83 SER B N 1
ATOM 2843 C CA . SER B 1 83 ? 6.176 31.453 16.906 1 97.94 83 SER B CA 1
ATOM 2844 C C . SER B 1 83 ? 4.859 30.828 16.469 1 97.94 83 SER B C 1
ATOM 2846 O O . SER B 1 83 ? 4.027 31.484 15.844 1 97.94 83 SER B O 1
ATOM 2848 N N . ILE B 1 84 ? 4.688 29.547 16.703 1 98.69 84 ILE B N 1
ATOM 2849 C CA . ILE B 1 84 ? 3.436 28.828 16.484 1 98.69 84 ILE B CA 1
ATOM 2850 C C . ILE B 1 84 ? 3.094 28 17.703 1 98.69 84 ILE B C 1
ATOM 2852 O O . ILE B 1 84 ? 3.949 27.766 18.562 1 98.69 84 ILE B O 1
ATOM 2856 N N . ASP B 1 85 ? 1.812 27.641 17.766 1 98.62 85 ASP B N 1
ATOM 2857 C CA . ASP B 1 85 ? 1.309 26.938 18.938 1 98.62 85 ASP B CA 1
ATOM 2858 C C . ASP B 1 85 ? 1.33 25.438 18.734 1 98.62 85 ASP B C 1
ATOM 2860 O O . ASP B 1 85 ? 1.408 24.672 19.703 1 98.62 85 ASP B O 1
ATOM 2864 N N . ALA B 1 86 ? 1.176 24.969 17.547 1 98.94 86 ALA B N 1
ATOM 2865 C CA . ALA B 1 86 ? 1.218 23.578 17.109 1 98.94 86 ALA B CA 1
ATOM 2866 C C . ALA B 1 86 ? 1.728 23.469 15.672 1 98.94 86 ALA B C 1
ATOM 2868 O O . ALA B 1 86 ? 1.838 24.484 14.969 1 98.94 86 ALA B O 1
ATOM 2869 N N . ASN B 1 87 ? 2.148 22.297 15.289 1 98.94 87 ASN B N 1
ATOM 2870 C CA . ASN B 1 87 ? 2.373 22.094 13.859 1 98.94 87 ASN B CA 1
ATOM 2871 C C . ASN B 1 87 ? 1.812 20.766 13.391 1 98.94 87 ASN B C 1
ATOM 2873 O O . ASN B 1 87 ? 1.384 19.938 14.203 1 98.94 87 ASN B O 1
ATOM 2877 N N . TYR B 1 88 ? 1.598 20.672 12.141 1 98.94 88 TYR B N 1
ATOM 2878 C CA . TYR B 1 88 ? 1.003 19.578 11.398 1 98.94 88 TYR B CA 1
ATOM 2879 C C . TYR B 1 88 ? 1.634 19.453 10.016 1 98.94 88 TYR B C 1
ATOM 2881 O O . TYR B 1 88 ? 1.23 20.141 9.078 1 98.94 88 TYR B O 1
ATOM 2889 N N . PHE B 1 89 ? 2.748 18.516 9.922 1 98.88 89 PHE B N 1
ATOM 2890 C CA . PHE B 1 89 ? 3.463 18.453 8.648 1 98.88 89 PHE B CA 1
ATOM 2891 C C . PHE B 1 89 ? 4.301 17.188 8.57 1 98.88 89 PHE B C 1
ATOM 2893 O O . PHE B 1 89 ? 4.82 16.844 7.508 1 98.88 89 PHE B O 1
ATOM 2900 N N . GLN B 1 90 ? 4.445 16.453 9.672 1 98.81 90 GLN B N 1
ATOM 2901 C CA . GLN B 1 90 ? 5.484 15.438 9.789 1 98.81 90 GLN B CA 1
ATOM 2902 C C . GLN B 1 90 ? 4.93 14.141 10.367 1 98.81 90 GLN B C 1
ATOM 2904 O O . GLN B 1 90 ? 3.93 14.156 11.086 1 98.81 90 GLN B O 1
ATOM 2909 N N . HIS B 1 91 ? 5.645 13.047 10.031 1 98.69 91 HIS B N 1
ATOM 2910 C CA . HIS B 1 91 ? 5.32 11.797 10.695 1 98.69 91 HIS B CA 1
ATOM 2911 C C . HIS B 1 91 ? 6.113 11.633 11.992 1 98.69 91 HIS B C 1
ATOM 2913 O O . HIS B 1 91 ? 7.102 12.336 12.211 1 98.69 91 HIS B O 1
ATOM 2919 N N . GLU B 1 92 ? 5.68 10.758 12.836 1 97.69 92 GLU B N 1
ATOM 2920 C CA . GLU B 1 92 ? 6.195 10.641 14.195 1 97.69 92 GLU B CA 1
ATOM 2921 C C . GLU B 1 92 ? 7.688 10.328 14.188 1 97.69 92 GLU B C 1
ATOM 2923 O O . GLU B 1 92 ? 8.461 10.953 14.914 1 97.69 92 GLU B O 1
ATOM 2928 N N . PRO B 1 93 ? 8.211 9.422 13.344 1 97.69 93 PRO B N 1
ATOM 2929 C CA . PRO B 1 93 ? 9.656 9.18 13.352 1 97.69 93 PRO B CA 1
ATOM 2930 C C . PRO B 1 93 ? 10.469 10.422 13 1 97.69 93 PRO B C 1
ATOM 2932 O O . PRO B 1 93 ? 11.555 10.633 13.539 1 97.69 93 PRO B O 1
ATOM 2935 N N . TYR B 1 94 ? 9.977 11.289 12.094 1 98.5 94 TYR B N 1
ATOM 2936 C CA . TYR B 1 94 ? 10.688 12.523 11.781 1 98.5 94 TYR B CA 1
ATOM 2937 C C . TYR B 1 94 ? 10.766 13.43 13.008 1 98.5 94 TYR B C 1
ATOM 2939 O O . TYR B 1 94 ? 11.836 13.969 13.32 1 98.5 94 TYR B O 1
ATOM 2947 N N . LEU B 1 95 ? 9.648 13.531 13.695 1 98.75 95 LEU B N 1
ATOM 2948 C CA . LEU B 1 95 ? 9.625 14.352 14.898 1 98.75 95 LEU B CA 1
ATOM 2949 C C . LEU B 1 95 ? 10.664 13.867 15.906 1 98.75 95 LEU B C 1
ATOM 2951 O O . LEU B 1 95 ? 11.445 14.664 16.438 1 98.75 95 LEU B O 1
ATOM 2955 N N . GLU B 1 96 ? 10.68 12.586 16.125 1 97.69 96 GLU B N 1
ATOM 2956 C CA . GLU B 1 96 ? 11.578 12.016 17.109 1 97.69 96 GLU B CA 1
ATOM 2957 C C . GLU B 1 96 ? 13.039 12.211 16.703 1 97.69 96 GLU B C 1
ATOM 2959 O O . GLU B 1 96 ? 13.883 12.539 17.547 1 97.69 96 GLU B O 1
ATOM 2964 N N . THR B 1 97 ? 13.297 12 15.469 1 97.69 97 THR B N 1
ATOM 2965 C CA . THR B 1 97 ? 14.656 12.172 14.969 1 97.69 97 THR B CA 1
ATOM 2966 C C . THR B 1 97 ? 15.078 13.641 15.047 1 97.69 97 THR B C 1
ATOM 2968 O O . THR B 1 97 ? 16.203 13.953 15.445 1 97.69 97 THR B O 1
ATOM 2971 N N . PHE B 1 98 ? 14.164 14.508 14.648 1 97.94 98 PHE B N 1
ATOM 2972 C CA . PHE B 1 98 ? 14.438 15.938 14.695 1 97.94 98 PHE B CA 1
ATOM 2973 C C . PHE B 1 98 ? 14.758 16.391 16.125 1 97.94 98 PHE B C 1
ATOM 2975 O O . PHE B 1 98 ? 15.727 17.109 16.344 1 97.94 98 PHE B O 1
ATOM 2982 N N . LYS B 1 99 ? 13.984 15.938 17.047 1 98.06 99 LYS B N 1
ATOM 2983 C CA . LYS B 1 99 ? 14.195 16.266 18.453 1 98.06 99 LYS B CA 1
ATOM 2984 C C . LYS B 1 99 ? 15.586 15.844 18.922 1 98.06 99 LYS B C 1
ATOM 2986 O O . LYS B 1 99 ? 16.281 16.609 19.594 1 98.06 99 LYS B O 1
ATOM 2991 N N . ARG B 1 100 ? 15.891 14.656 18.578 1 96.62 100 ARG B N 1
ATOM 2992 C CA . ARG B 1 100 ? 17.188 14.125 18.984 1 96.62 100 ARG B CA 1
ATOM 2993 C C . ARG B 1 100 ? 18.328 14.898 18.344 1 96.62 100 ARG B C 1
ATOM 2995 O O . ARG B 1 100 ? 19.266 15.312 19.016 1 96.62 100 ARG B O 1
ATOM 3002 N N . GLU B 1 101 ? 18.234 15.148 17.047 1 96.12 101 GLU B N 1
ATOM 3003 C CA . GLU B 1 101 ? 19.312 15.773 16.281 1 96.12 101 GLU B CA 1
ATOM 3004 C C . GLU B 1 101 ? 19.484 17.234 16.672 1 96.12 101 GLU B C 1
ATOM 3006 O O . GLU B 1 101 ? 20.594 17.766 16.672 1 96.12 101 GLU B O 1
ATOM 3011 N N . ARG B 1 102 ? 18.344 17.859 16.969 1 97 102 ARG B N 1
ATOM 3012 C CA . ARG B 1 102 ? 18.391 19.297 17.234 1 97 102 ARG B CA 1
ATOM 3013 C C . ARG B 1 102 ? 18.328 19.562 18.734 1 97 102 ARG B C 1
ATOM 3015 O O . ARG B 1 102 ? 18.281 20.734 19.156 1 97 102 ARG B O 1
ATOM 3022 N N . LYS B 1 103 ? 18.25 18.5 19.578 1 96.5 103 LYS B N 1
ATOM 3023 C CA . LYS B 1 103 ? 18.188 18.594 21.031 1 96.5 103 LYS B CA 1
ATOM 3024 C C . LYS B 1 103 ? 16.984 19.438 21.484 1 96.5 103 LYS B C 1
ATOM 3026 O O . LYS B 1 103 ? 17.141 20.375 22.25 1 96.5 103 LYS B O 1
ATOM 3031 N N . LEU B 1 104 ? 15.883 19.109 20.906 1 97.44 104 LEU B N 1
ATOM 3032 C CA . LEU B 1 104 ? 14.602 19.734 21.25 1 97.44 104 LEU B CA 1
ATOM 3033 C C . LEU B 1 104 ? 13.68 18.734 21.938 1 97.44 104 LEU B C 1
ATOM 3035 O O . LEU B 1 104 ? 12.656 18.344 21.391 1 97.44 104 LEU B O 1
ATOM 3039 N N . PRO B 1 105 ? 13.883 18.469 23.188 1 93.5 105 PRO B N 1
ATOM 3040 C CA . PRO B 1 105 ? 13.156 17.391 23.859 1 93.5 105 PRO B CA 1
ATOM 3041 C C . PRO B 1 105 ? 11.711 17.766 24.188 1 93.5 105 PRO B C 1
ATOM 3043 O O . PRO B 1 105 ? 10.898 16.891 24.469 1 93.5 105 PRO B O 1
ATOM 3046 N N . ASP B 1 106 ? 11.336 19.031 24.078 1 96.75 106 ASP B N 1
ATOM 3047 C CA . ASP B 1 106 ? 10.062 19.469 24.625 1 96.75 106 ASP B CA 1
ATOM 3048 C C . ASP B 1 106 ? 8.961 19.422 23.578 1 96.75 106 ASP B C 1
ATOM 3050 O O . ASP B 1 106 ? 7.832 19.859 23.828 1 96.75 106 ASP B O 1
ATOM 3054 N N . LEU B 1 107 ? 9.242 18.938 22.422 1 98.69 107 LEU B N 1
ATOM 3055 C CA . LEU B 1 107 ? 8.203 18.75 21.406 1 98.69 107 LEU B CA 1
ATOM 3056 C C . LEU B 1 107 ? 7.586 17.359 21.531 1 98.69 107 LEU B C 1
ATOM 3058 O O . LEU B 1 107 ? 8.297 16.375 21.75 1 98.69 107 LEU B O 1
ATOM 3062 N N . VAL B 1 108 ? 6.25 17.281 21.484 1 98.69 108 VAL B N 1
ATOM 3063 C CA . VAL B 1 108 ? 5.59 15.984 21.641 1 98.69 108 VAL B CA 1
ATOM 3064 C C . VAL B 1 108 ? 4.422 15.883 20.656 1 98.69 108 VAL B C 1
ATOM 3066 O O . VAL B 1 108 ? 3.859 16.891 20.25 1 98.69 108 VAL B O 1
ATOM 3069 N N . SER B 1 109 ? 4.133 14.703 20.219 1 98.62 109 SER B N 1
ATOM 3070 C CA . SER B 1 109 ? 2.938 14.406 19.438 1 98.62 109 SER B CA 1
ATOM 3071 C C . SER B 1 109 ? 1.714 14.258 20.328 1 98.62 109 SER B C 1
ATOM 3073 O O . SER B 1 109 ? 1.788 13.625 21.391 1 98.62 109 SER B O 1
ATOM 3075 N N . VAL B 1 110 ? 0.563 14.828 19.922 1 98.81 110 VAL B N 1
ATOM 3076 C CA . VAL B 1 110 ? -0.621 14.734 20.766 1 98.81 110 VAL B CA 1
ATOM 3077 C C . VAL B 1 110 ? -1.729 13.992 20.031 1 98.81 110 VAL B C 1
ATOM 3079 O O . VAL B 1 110 ? -2.744 13.617 20.625 1 98.81 110 VAL B O 1
ATOM 3082 N N . ALA B 1 111 ? -1.548 13.75 18.734 1 98.62 111 ALA B N 1
ATOM 3083 C CA . ALA B 1 111 ? -2.541 13.016 17.953 1 98.62 111 ALA B CA 1
ATOM 3084 C C . ALA B 1 111 ? -1.95 12.539 16.625 1 98.62 111 ALA B C 1
ATOM 3086 O O . ALA B 1 111 ? -1.155 13.242 16 1 98.62 111 ALA B O 1
ATOM 3087 N N . LYS B 1 112 ? -2.295 11.367 16.219 1 97.94 112 LYS B N 1
ATOM 3088 C CA . LYS B 1 112 ? -2.061 10.852 14.867 1 97.94 112 LYS B CA 1
ATOM 3089 C C . LYS B 1 112 ? -3.266 11.109 13.969 1 97.94 112 LYS B C 1
ATOM 3091 O O . LYS B 1 112 ? -4.395 10.758 14.32 1 97.94 112 LYS B O 1
ATOM 3096 N N . ILE B 1 113 ? -3.004 11.703 12.797 1 98.31 113 ILE B N 1
ATOM 3097 C CA . ILE B 1 113 ? -4.141 12.156 12.008 1 98.31 113 ILE B CA 1
ATOM 3098 C C . ILE B 1 113 ? -4.262 11.312 10.742 1 98.31 113 ILE B C 1
ATOM 3100 O O . ILE B 1 113 ? -5.352 10.852 10.398 1 98.31 113 ILE B O 1
ATOM 3104 N N . HIS B 1 114 ? -3.184 11.102 10.039 1 97.38 114 HIS B N 1
ATOM 3105 C CA . HIS B 1 114 ? -3.229 10.352 8.781 1 97.38 114 HIS B CA 1
ATOM 3106 C C . HIS B 1 114 ? -1.854 9.797 8.422 1 97.38 114 HIS B C 1
ATOM 3108 O O . HIS B 1 114 ? -0.845 10.195 9.016 1 97.38 114 HIS B O 1
ATOM 3114 N N . VAL B 1 115 ? -1.887 8.852 7.477 1 95.5 115 VAL B N 1
ATOM 3115 C CA . VAL B 1 115 ? -0.686 8.336 6.832 1 95.5 115 VAL B CA 1
ATOM 3116 C C . VAL B 1 115 ? -0.63 8.82 5.383 1 95.5 115 VAL B C 1
ATOM 3118 O O . VAL B 1 115 ? -1.668 9.008 4.742 1 95.5 115 VAL B O 1
ATOM 3121 N N . GLU B 1 116 ? 0.56 9.117 4.938 1 96.19 116 GLU B N 1
ATOM 3122 C CA . GLU B 1 116 ? 0.868 9.406 3.543 1 96.19 116 GLU B CA 1
ATOM 3123 C C . GLU B 1 116 ? 1.787 8.344 2.945 1 96.19 116 GLU B C 1
ATOM 3125 O O . GLU B 1 116 ? 3.012 8.477 2.996 1 96.19 116 GLU B O 1
ATOM 3130 N N . PRO B 1 117 ? 1.167 7.301 2.32 1 93.94 117 PRO B N 1
ATOM 3131 C CA . PRO B 1 117 ? 2.055 6.309 1.709 1 93.94 117 PRO B CA 1
ATOM 3132 C C . PRO B 1 117 ? 3.016 6.922 0.692 1 93.94 117 PRO B C 1
ATOM 3134 O O . PRO B 1 117 ? 2.604 7.734 -0.138 1 93.94 117 PRO B O 1
ATOM 3137 N N . MET B 1 118 ? 4.27 6.566 0.775 1 95.5 118 MET B N 1
ATOM 3138 C CA . MET B 1 118 ? 5.305 7.129 -0.086 1 95.5 118 MET B CA 1
ATOM 3139 C C . MET B 1 118 ? 5.398 6.359 -1.399 1 95.5 118 MET B C 1
ATOM 3141 O O . MET B 1 118 ? 5.141 5.156 -1.438 1 95.5 118 MET B O 1
ATOM 3145 N N . GLY B 1 119 ? 5.773 7.102 -2.486 1 95 119 GLY B N 1
ATOM 3146 C CA . GLY B 1 119 ? 5.793 6.484 -3.803 1 95 119 GLY B CA 1
ATOM 3147 C C . GLY B 1 119 ? 7.137 6.598 -4.496 1 95 119 GLY B C 1
ATOM 3148 O O . GLY B 1 119 ? 7.867 7.57 -4.289 1 95 119 GLY B O 1
ATOM 3149 N N . PHE B 1 120 ? 7.488 5.578 -5.309 1 97.75 120 PHE B N 1
ATOM 3150 C CA . PHE B 1 120 ? 8.602 5.586 -6.254 1 97.75 120 PHE B CA 1
ATOM 3151 C C . PHE B 1 120 ? 8.102 5.895 -7.664 1 97.75 120 PHE B C 1
ATOM 3153 O O . PHE B 1 120 ? 7.254 5.176 -8.195 1 97.75 120 PHE B O 1
ATOM 3160 N N . TYR B 1 121 ? 8.633 6.973 -8.242 1 97.94 121 TYR B N 1
ATOM 3161 C CA . TYR B 1 121 ? 8.227 7.453 -9.555 1 97.94 121 TYR B CA 1
ATOM 3162 C C . TYR B 1 121 ? 9.328 7.234 -10.586 1 97.94 121 TYR B C 1
ATOM 3164 O O . TYR B 1 121 ? 10.492 7.531 -10.328 1 97.94 121 TYR B O 1
ATOM 3172 N N . LEU B 1 122 ? 8.953 6.742 -11.727 1 97.62 122 LEU B N 1
ATOM 3173 C CA . LEU B 1 122 ? 9.891 6.484 -12.812 1 97.62 122 LEU B CA 1
ATOM 3174 C C . LEU B 1 122 ? 9.422 7.141 -14.102 1 97.62 122 LEU B C 1
ATOM 3176 O O . LEU B 1 122 ? 8.227 7.133 -14.414 1 97.62 122 LEU B O 1
ATOM 3180 N N . LYS B 1 123 ? 10.359 7.688 -14.859 1 97.31 123 LYS B N 1
ATOM 3181 C CA . LYS B 1 123 ? 10.078 8.258 -16.172 1 97.31 123 LYS B CA 1
ATOM 3182 C C . LYS B 1 123 ? 10.086 7.184 -17.25 1 97.31 123 LYS B C 1
ATOM 3184 O O . LYS B 1 123 ? 9.688 7.441 -18.391 1 97.31 123 LYS B O 1
ATOM 3189 N N . LYS B 1 124 ? 10.547 6.035 -16.953 1 95.12 124 LYS B N 1
ATOM 3190 C CA . LYS B 1 124 ? 10.586 4.891 -17.859 1 95.12 124 LYS B CA 1
ATOM 3191 C C . LYS B 1 124 ? 10.195 3.605 -17.141 1 95.12 124 LYS B C 1
ATOM 3193 O O . LYS B 1 124 ? 10.023 3.602 -15.914 1 95.12 124 LYS B O 1
ATOM 3198 N N . GLU B 1 125 ? 10.031 2.564 -17.922 1 93 125 GLU B N 1
ATOM 3199 C CA . GLU B 1 125 ? 9.688 1.275 -17.328 1 93 125 GLU B CA 1
ATOM 3200 C C . GLU B 1 125 ? 10.875 0.659 -16.609 1 93 125 GLU B C 1
ATOM 3202 O O . GLU B 1 125 ? 12.031 0.923 -16.953 1 93 125 GLU B O 1
ATOM 3207 N N . LEU B 1 126 ? 10.555 -0.151 -15.641 1 92.38 126 LEU B N 1
ATOM 3208 C CA . LEU B 1 126 ? 11.594 -0.816 -14.859 1 92.38 126 LEU B CA 1
ATOM 3209 C C . LEU B 1 126 ? 12.539 -1.592 -15.766 1 92.38 126 LEU B C 1
ATOM 3211 O O . LEU B 1 126 ? 13.758 -1.56 -15.578 1 92.38 126 LEU B O 1
ATOM 3215 N N . LYS B 1 127 ? 11.977 -2.262 -16.797 1 91.62 127 LYS B N 1
ATOM 3216 C CA . LYS B 1 127 ? 12.766 -3.104 -17.688 1 91.62 127 LYS B CA 1
ATOM 3217 C C . LYS B 1 127 ? 13.719 -2.264 -18.531 1 91.62 127 LYS B C 1
ATOM 3219 O O . LYS B 1 127 ? 14.664 -2.793 -19.125 1 91.62 127 LYS B O 1
ATOM 3224 N N . ASP B 1 128 ? 13.445 -0.974 -18.594 1 95.88 128 ASP B N 1
ATOM 3225 C CA . ASP B 1 128 ? 14.25 -0.081 -19.406 1 95.88 128 ASP B CA 1
ATOM 3226 C C . ASP B 1 128 ? 15.312 0.626 -18.578 1 95.88 128 ASP B C 1
ATOM 3228 O O . ASP B 1 128 ? 16.094 1.431 -19.109 1 95.88 128 ASP B O 1
ATOM 3232 N N . LEU B 1 129 ? 15.359 0.297 -17.297 1 95.31 129 LEU B N 1
ATOM 3233 C CA . LEU B 1 129 ? 16.406 0.866 -16.469 1 95.31 129 LEU B CA 1
ATOM 3234 C C . LEU B 1 129 ? 17.781 0.371 -16.891 1 95.31 129 LEU B C 1
ATOM 3236 O O . LEU B 1 129 ? 17.922 -0.777 -17.328 1 95.31 129 LEU B O 1
ATOM 3240 N N . LYS B 1 130 ? 18.766 1.278 -16.766 1 95.75 130 LYS B N 1
ATOM 3241 C CA . LYS B 1 130 ? 20.141 0.984 -17.141 1 95.75 130 LYS B CA 1
ATOM 3242 C C . LYS B 1 130 ? 21.109 1.354 -16.031 1 95.75 130 LYS B C 1
ATOM 3244 O O . LYS B 1 130 ? 20.797 2.193 -15.18 1 95.75 130 LYS B O 1
ATOM 3249 N N . LYS B 1 131 ? 22.234 0.637 -16.109 1 97.19 131 LYS B N 1
ATOM 3250 C CA . LYS B 1 131 ? 23.297 1.006 -15.172 1 97.19 131 LYS B CA 1
ATOM 3251 C C . LYS B 1 131 ? 23.625 2.494 -15.266 1 97.19 131 LYS B C 1
ATOM 3253 O O . LYS B 1 131 ? 23.766 3.033 -16.375 1 97.19 131 LYS B O 1
ATOM 3258 N N . GLY B 1 132 ? 23.672 3.127 -14.109 1 98.19 132 GLY B N 1
ATOM 3259 C CA . GLY B 1 132 ? 24.016 4.539 -14.07 1 98.19 132 GLY B CA 1
ATOM 3260 C C . GLY B 1 132 ? 22.812 5.449 -14.023 1 98.19 132 GLY B C 1
ATOM 3261 O O . GLY B 1 132 ? 22.938 6.656 -13.812 1 98.19 132 GLY B O 1
ATOM 3262 N N . ASP B 1 133 ? 21.609 4.898 -14.211 1 98.5 133 ASP B N 1
ATOM 3263 C CA . ASP B 1 133 ? 20.391 5.707 -14.109 1 98.5 133 ASP B CA 1
ATOM 3264 C C . ASP B 1 133 ? 20.297 6.359 -12.727 1 98.5 133 ASP B C 1
ATOM 3266 O O . ASP B 1 133 ? 20.547 5.719 -11.711 1 98.5 133 ASP B O 1
ATOM 3270 N N . LEU B 1 134 ? 19.859 7.605 -12.703 1 98.88 134 LEU B N 1
ATOM 3271 C CA . LEU B 1 134 ? 19.891 8.422 -11.5 1 98.88 134 LEU B CA 1
ATOM 3272 C C . LEU B 1 134 ? 18.516 8.477 -10.844 1 98.88 134 LEU B C 1
ATOM 3274 O O . LEU B 1 134 ? 17.531 8.852 -11.484 1 98.88 134 LEU B O 1
ATOM 3278 N N . ILE B 1 135 ? 18.5 8.086 -9.602 1 98.88 135 ILE B N 1
ATOM 3279 C CA . ILE B 1 135 ? 17.312 8.164 -8.75 1 98.88 135 ILE B CA 1
ATOM 3280 C C . ILE B 1 135 ? 17.562 9.18 -7.633 1 98.88 135 ILE B C 1
ATOM 3282 O O . ILE B 1 135 ? 18.594 9.156 -6.977 1 98.88 135 ILE B O 1
ATOM 3286 N N . ILE B 1 136 ? 16.578 10.078 -7.41 1 98.94 136 ILE B N 1
ATOM 3287 C CA . ILE B 1 136 ? 16.734 11.047 -6.336 1 98.94 136 ILE B CA 1
ATOM 3288 C C . ILE B 1 136 ? 15.82 10.688 -5.168 1 98.94 136 ILE B C 1
ATOM 3290 O O . ILE B 1 136 ? 14.719 10.188 -5.371 1 98.94 136 ILE B O 1
ATOM 3294 N N . VAL B 1 137 ? 16.359 10.867 -3.924 1 98.88 137 VAL B N 1
ATOM 3295 C CA . VAL B 1 137 ? 15.664 10.523 -2.686 1 98.88 137 VAL B CA 1
ATOM 3296 C C . VAL B 1 137 ? 15.773 11.672 -1.689 1 98.88 137 VAL B C 1
ATOM 3298 O O . VAL B 1 137 ? 16.641 12.539 -1.825 1 98.88 137 VAL B O 1
ATOM 3301 N N . PRO B 1 138 ? 14.859 11.766 -0.702 1 98.75 138 PRO B N 1
ATOM 3302 C CA . PRO B 1 138 ? 14.992 12.789 0.333 1 98.75 138 PRO B CA 1
ATOM 3303 C C . PRO B 1 138 ? 16.312 12.695 1.095 1 98.75 138 PRO B C 1
ATOM 3305 O O . PRO B 1 138 ? 16.859 11.602 1.256 1 98.75 138 PRO B O 1
ATOM 3308 N N . ASN B 1 139 ? 16.75 13.836 1.616 1 98.38 139 ASN B N 1
ATOM 3309 C CA . ASN B 1 139 ? 18.062 13.828 2.236 1 98.38 139 ASN B CA 1
ATOM 3310 C C . ASN B 1 139 ? 17.969 13.844 3.76 1 98.38 139 ASN B C 1
ATOM 3312 O O . ASN B 1 139 ? 18.984 13.891 4.449 1 98.38 139 ASN B O 1
ATOM 3316 N N . ASP B 1 140 ? 16.719 13.922 4.293 1 97.75 140 ASP B N 1
ATOM 3317 C CA . ASP B 1 140 ? 16.641 13.828 5.75 1 97.75 140 ASP B CA 1
ATOM 3318 C C . ASP B 1 140 ? 16.641 12.375 6.211 1 97.75 140 ASP B C 1
ATOM 3320 O O . ASP B 1 140 ? 16.266 11.477 5.449 1 97.75 140 ASP B O 1
ATOM 3324 N N . VAL B 1 141 ? 16.891 12.102 7.426 1 97.44 141 VAL B N 1
ATOM 3325 C CA . VAL B 1 141 ? 17.25 10.789 7.953 1 97.44 141 VAL B CA 1
ATOM 3326 C C . VAL B 1 141 ? 16.094 9.812 7.742 1 97.44 141 VAL B C 1
ATOM 3328 O O . VAL B 1 141 ? 16.234 8.805 7.047 1 97.44 141 VAL B O 1
ATOM 3331 N N . THR B 1 142 ? 14.906 10.078 8.273 1 97.94 142 THR B N 1
ATOM 3332 C CA . THR B 1 142 ? 13.828 9.102 8.32 1 97.94 142 THR B CA 1
ATOM 3333 C C . THR B 1 142 ? 13.188 8.93 6.949 1 97.94 142 THR B C 1
ATOM 3335 O O . THR B 1 142 ? 12.812 7.82 6.57 1 97.94 142 THR B O 1
ATOM 3338 N N . ASN B 1 143 ? 13.094 10.008 6.184 1 98.38 143 ASN B N 1
ATOM 3339 C CA . ASN B 1 143 ? 12.492 9.891 4.855 1 98.38 143 ASN B CA 1
ATOM 3340 C C . ASN B 1 143 ? 13.453 9.227 3.867 1 98.38 143 ASN B C 1
ATOM 3342 O O . ASN B 1 143 ? 13.016 8.516 2.963 1 98.38 143 ASN B O 1
ATOM 3346 N N . GLU B 1 144 ? 14.766 9.453 4.012 1 98.44 144 GLU B N 1
ATOM 3347 C CA . GLU B 1 144 ? 15.703 8.672 3.207 1 98.44 144 GLU B CA 1
ATOM 3348 C C . GLU B 1 144 ? 15.617 7.191 3.545 1 98.44 144 GLU B C 1
ATOM 3350 O O . GLU B 1 144 ? 15.492 6.352 2.648 1 98.44 144 GLU B O 1
ATOM 3355 N N . GLY B 1 145 ? 15.68 6.926 4.824 1 97.69 145 GLY B N 1
ATOM 3356 C CA . GLY B 1 145 ? 15.555 5.543 5.254 1 97.69 145 GLY B CA 1
ATOM 3357 C C . GLY B 1 145 ? 14.312 4.859 4.723 1 97.69 145 GLY B C 1
ATOM 3358 O O . GLY B 1 145 ? 14.391 3.773 4.148 1 97.69 145 GLY B O 1
ATOM 3359 N N . ARG B 1 146 ? 13.203 5.512 4.922 1 96.56 146 ARG B N 1
ATOM 3360 C CA . ARG B 1 146 ? 11.922 4.992 4.473 1 96.56 146 ARG B CA 1
ATOM 3361 C C . ARG B 1 146 ? 11.914 4.793 2.959 1 96.56 146 ARG B C 1
ATOM 3363 O O . ARG B 1 146 ? 11.32 3.836 2.457 1 96.56 146 ARG B O 1
ATOM 3370 N N . SER B 1 147 ? 12.523 5.68 2.23 1 97.69 147 SER B N 1
ATOM 3371 C CA . SER B 1 147 ? 12.625 5.594 0.778 1 97.69 147 SER B CA 1
ATOM 3372 C C . SER B 1 147 ? 13.383 4.336 0.353 1 97.69 147 SER B C 1
ATOM 3374 O O . SER B 1 147 ? 12.914 3.588 -0.508 1 97.69 147 SER B O 1
ATOM 3376 N N . LEU B 1 148 ? 14.492 4.137 0.981 1 98.19 148 LEU B N 1
ATOM 3377 C CA . LEU B 1 148 ? 15.344 3.004 0.625 1 98.19 148 LEU B CA 1
ATOM 3378 C C . LEU B 1 148 ? 14.695 1.688 1.035 1 98.19 148 LEU B C 1
ATOM 3380 O O . LEU B 1 148 ? 14.82 0.682 0.332 1 98.19 148 LEU B O 1
ATOM 3384 N N . LEU B 1 149 ? 14.016 1.725 2.158 1 95.75 149 LEU B N 1
ATOM 3385 C CA . LEU B 1 149 ? 13.289 0.537 2.59 1 95.75 149 LEU B CA 1
ATOM 3386 C C . LEU B 1 149 ? 12.195 0.177 1.587 1 95.75 149 LEU B C 1
ATOM 3388 O O . LEU B 1 149 ? 11.945 -1.004 1.335 1 95.75 149 LEU B O 1
ATOM 3392 N N . LEU B 1 150 ? 11.523 1.193 1.042 1 94.69 150 LEU B N 1
ATOM 3393 C CA . LEU B 1 150 ? 10.523 0.952 0.006 1 94.69 150 LEU B CA 1
ATOM 3394 C C . LEU B 1 150 ? 11.141 0.219 -1.181 1 94.69 150 LEU B C 1
ATOM 3396 O O . LEU B 1 150 ? 10.578 -0.77 -1.662 1 94.69 150 LEU B O 1
ATOM 3400 N N . LEU B 1 151 ? 12.281 0.651 -1.673 1 95.94 151 LEU B N 1
ATOM 3401 C CA . LEU B 1 151 ? 12.953 0.02 -2.805 1 95.94 151 LEU B CA 1
ATOM 3402 C C . LEU B 1 151 ? 13.367 -1.405 -2.463 1 95.94 151 LEU B C 1
ATOM 3404 O O . LEU B 1 151 ? 13.289 -2.301 -3.307 1 95.94 151 LEU B O 1
ATOM 3408 N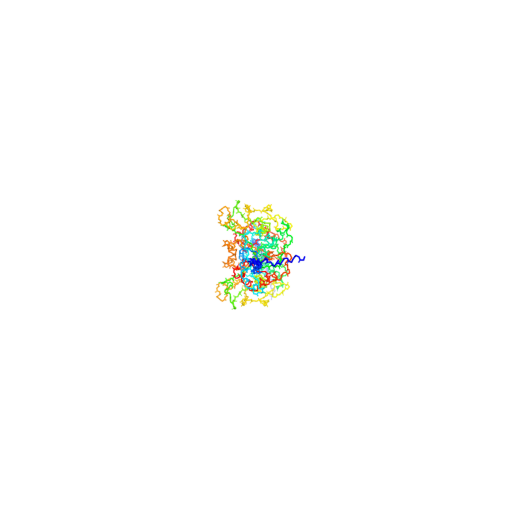 N . GLN B 1 152 ? 13.812 -1.586 -1.246 1 94.19 152 GLN B N 1
ATOM 3409 C CA . GLN B 1 152 ? 14.188 -2.93 -0.818 1 94.19 152 GLN B CA 1
ATOM 3410 C C . GLN B 1 152 ? 12.977 -3.857 -0.79 1 94.19 152 GLN B C 1
ATOM 3412 O O . GLN B 1 152 ? 13.07 -5.02 -1.191 1 94.19 152 GLN B O 1
ATOM 3417 N N . GLU B 1 153 ? 11.938 -3.311 -0.26 1 90.44 153 GLU B N 1
ATOM 3418 C CA . GLU B 1 153 ? 10.711 -4.102 -0.162 1 90.44 153 GLU B CA 1
ATOM 3419 C C . GLU B 1 153 ? 10.297 -4.645 -1.526 1 90.44 153 GLU B C 1
ATOM 3421 O O . GLU B 1 153 ? 9.781 -5.762 -1.626 1 90.44 153 GLU B O 1
ATOM 3426 N N . TYR B 1 154 ? 10.516 -3.898 -2.508 1 90.75 154 TYR B N 1
ATOM 3427 C CA . TYR B 1 154 ? 10.133 -4.305 -3.855 1 90.75 154 TYR B CA 1
ATOM 3428 C C . TYR B 1 154 ? 11.297 -4.973 -4.578 1 90.75 154 TYR B C 1
ATOM 3430 O O . TYR B 1 154 ? 11.203 -5.27 -5.77 1 90.75 154 TYR B O 1
ATOM 3438 N N . GLY B 1 155 ? 12.43 -5.148 -3.951 1 88.56 155 GLY B N 1
ATOM 3439 C CA . GLY B 1 155 ? 13.539 -5.938 -4.465 1 88.56 155 GLY B CA 1
ATOM 3440 C C . GLY B 1 155 ? 14.406 -5.176 -5.449 1 88.56 155 GLY B C 1
ATOM 3441 O O . GLY B 1 155 ? 15.148 -5.781 -6.227 1 88.56 155 GLY B O 1
ATOM 3442 N N . VAL B 1 156 ? 14.281 -3.918 -5.457 1 92.75 156 VAL B N 1
ATOM 3443 C CA . VAL B 1 156 ? 15.078 -3.096 -6.359 1 92.75 156 VAL B CA 1
ATOM 3444 C C . VAL B 1 156 ? 16.516 -2.992 -5.844 1 92.75 156 VAL B C 1
ATOM 3446 O O . VAL B 1 156 ? 17.453 -2.941 -6.629 1 92.75 156 VAL B O 1
ATOM 3449 N N . ILE B 1 157 ? 16.562 -2.953 -4.543 1 95.75 157 ILE B N 1
ATOM 3450 C CA . ILE B 1 157 ? 17.859 -2.949 -3.871 1 95.75 157 ILE B CA 1
ATOM 3451 C C . ILE B 1 157 ? 17.797 -3.799 -2.605 1 95.75 157 ILE B C 1
ATOM 3453 O O . ILE B 1 157 ? 16.719 -4.281 -2.232 1 95.75 157 ILE B O 1
ATOM 3457 N N . LYS B 1 158 ? 18.969 -4.023 -2.055 1 95.5 158 LYS B N 1
ATOM 3458 C CA . LYS B 1 158 ? 19.062 -4.598 -0.716 1 95.5 158 LYS B CA 1
ATOM 3459 C C . LYS B 1 158 ? 19.938 -3.725 0.189 1 95.5 158 LYS B C 1
ATOM 3461 O O . LYS B 1 158 ? 20.953 -3.201 -0.244 1 95.5 158 LYS B O 1
ATOM 3466 N N . LEU B 1 159 ? 19.547 -3.633 1.403 1 98 159 LEU B N 1
ATOM 3467 C CA . LEU B 1 159 ? 20.25 -2.795 2.367 1 98 159 LEU B CA 1
ATOM 3468 C C . LEU B 1 159 ? 20.953 -3.646 3.41 1 98 159 LEU B C 1
ATOM 3470 O O . LEU B 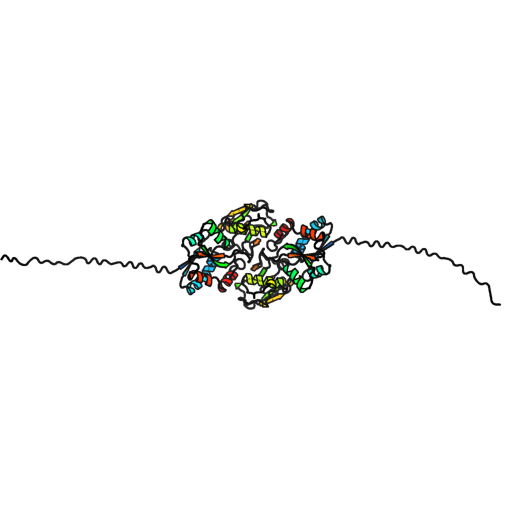1 159 ? 20.5 -4.746 3.74 1 98 159 LEU B O 1
ATOM 3474 N N . ARG B 1 160 ? 22.016 -3.072 3.828 1 97.25 160 ARG B N 1
ATOM 3475 C CA . ARG B 1 160 ? 22.641 -3.637 5.023 1 97.25 160 ARG B CA 1
ATOM 3476 C C . ARG B 1 160 ? 21.688 -3.582 6.211 1 97.25 160 ARG B C 1
ATOM 3478 O O . ARG B 1 160 ? 20.984 -2.59 6.402 1 97.25 160 ARG B O 1
ATOM 3485 N N . GLU B 1 161 ? 21.75 -4.625 6.984 1 94.19 161 GLU B N 1
ATOM 3486 C CA . GLU B 1 161 ? 20.891 -4.652 8.164 1 94.19 161 GLU B CA 1
ATOM 3487 C C . GLU B 1 161 ? 21.328 -3.621 9.195 1 94.19 161 GLU B C 1
ATOM 3489 O O . GLU B 1 161 ? 22.531 -3.443 9.43 1 94.19 161 GLU B O 1
ATOM 3494 N N . ARG B 1 162 ? 20.359 -2.926 9.75 1 93.31 162 ARG B N 1
ATOM 3495 C CA . ARG B 1 162 ? 20.562 -1.978 10.844 1 93.31 162 ARG B CA 1
ATOM 3496 C C . ARG B 1 162 ? 19.578 -2.234 11.984 1 93.31 162 ARG B C 1
ATOM 3498 O O . ARG B 1 162 ? 18.5 -2.777 11.758 1 93.31 162 ARG B O 1
ATOM 3505 N N . GLU B 1 163 ? 20.031 -1.914 13.148 1 91.75 163 GLU B N 1
ATOM 3506 C CA . GLU B 1 163 ? 19.109 -1.981 14.281 1 91.75 163 GLU B CA 1
ATOM 3507 C C . GLU B 1 163 ? 17.859 -1.143 14.031 1 91.75 163 GLU B C 1
ATOM 3509 O O . GLU B 1 163 ? 16.75 -1.615 14.234 1 91.75 163 GLU B O 1
ATOM 3514 N N . ASP B 1 164 ? 18.078 0.105 13.625 1 93.62 164 ASP B N 1
ATOM 3515 C CA . ASP B 1 164 ? 17 0.96 13.156 1 93.62 164 ASP B CA 1
ATOM 3516 C C . ASP B 1 164 ? 17.031 1.115 11.641 1 93.62 164 ASP B C 1
ATOM 3518 O O . ASP B 1 164 ? 17.859 1.861 11.109 1 93.62 164 ASP B O 1
ATOM 3522 N N . PRO B 1 165 ? 16.109 0.522 10.969 1 94 165 PRO B N 1
ATOM 3523 C CA . PRO B 1 165 ? 16.141 0.568 9.508 1 94 165 PRO B CA 1
ATOM 3524 C C . PRO B 1 165 ? 15.883 1.971 8.953 1 94 165 PRO B C 1
ATOM 3526 O O . PRO B 1 165 ? 16.266 2.266 7.82 1 94 165 PRO B O 1
ATOM 3529 N N . LEU B 1 166 ? 15.359 2.828 9.781 1 95.81 166 LEU B N 1
ATOM 3530 C CA . LEU B 1 166 ? 14.977 4.148 9.297 1 95.81 166 LEU B CA 1
ATOM 3531 C C . LEU B 1 166 ? 16.188 5.055 9.156 1 95.81 166 LEU B C 1
ATOM 3533 O O . LEU B 1 166 ? 16.109 6.129 8.555 1 95.81 166 LEU B O 1
ATOM 3537 N N . VAL B 1 167 ? 17.328 4.633 9.648 1 96.5 167 VAL B N 1
ATOM 3538 C CA . VAL B 1 167 ? 18.516 5.484 9.555 1 96.5 167 VAL B CA 1
ATOM 3539 C C . VAL B 1 167 ? 19.359 5.051 8.367 1 96.5 167 VAL B C 1
ATOM 3541 O O . VAL B 1 167 ? 20.484 5.543 8.188 1 96.5 167 VAL B O 1
ATOM 3544 N N . ALA B 1 168 ? 18.859 4.086 7.566 1 97.38 168 ALA B N 1
ATOM 3545 C CA . ALA B 1 168 ? 19.578 3.637 6.379 1 97.38 168 ALA B CA 1
ATOM 3546 C C . ALA B 1 168 ? 19.844 4.797 5.422 1 97.38 168 ALA B C 1
ATOM 3548 O O . ALA B 1 168 ? 18.984 5.664 5.238 1 97.38 168 ALA B O 1
ATOM 3549 N N . THR B 1 169 ? 21.047 4.809 4.789 1 98.06 169 THR B N 1
ATOM 3550 C CA . THR B 1 169 ? 21.438 5.766 3.754 1 98.06 169 THR B CA 1
ATOM 3551 C C . THR B 1 169 ? 21.828 5.047 2.469 1 98.06 169 THR B C 1
ATOM 3553 O O . THR B 1 169 ? 21.875 3.814 2.428 1 98.06 169 THR B O 1
ATOM 3556 N N . ILE B 1 170 ? 22.094 5.805 1.452 1 98.44 170 ILE B N 1
ATOM 3557 C CA . ILE B 1 170 ? 22.5 5.238 0.168 1 98.44 170 ILE B CA 1
ATOM 3558 C C . ILE B 1 170 ? 23.797 4.453 0.33 1 98.44 170 ILE B C 1
ATOM 3560 O O . ILE B 1 170 ? 24.094 3.557 -0.464 1 98.44 170 ILE B O 1
ATOM 3564 N N . LYS B 1 171 ? 24.562 4.695 1.382 1 97.81 171 LYS B N 1
ATOM 3565 C CA . LYS B 1 171 ? 25.812 3.98 1.646 1 97.81 171 LYS B CA 1
ATOM 3566 C C . LYS B 1 171 ? 25.531 2.566 2.146 1 97.81 171 LYS B C 1
ATOM 3568 O O . LYS B 1 171 ? 26.438 1.729 2.188 1 97.81 171 LYS B O 1
ATOM 3573 N N . ASP B 1 172 ? 24.344 2.312 2.508 1 98.38 172 ASP B N 1
ATOM 3574 C CA . ASP B 1 172 ? 23.984 1.019 3.08 1 98.38 172 ASP B CA 1
ATOM 3575 C C . ASP B 1 172 ? 23.5 0.055 1.999 1 98.38 172 ASP B C 1
ATOM 3577 O O . ASP B 1 172 ? 23.125 -1.082 2.295 1 98.38 172 ASP B O 1
ATOM 3581 N N . ILE B 1 173 ? 23.438 0.479 0.775 1 98.25 173 ILE B N 1
ATOM 3582 C CA . ILE B 1 173 ? 23.031 -0.384 -0.323 1 98.25 173 ILE B CA 1
ATOM 3583 C C . ILE B 1 173 ? 24.094 -1.44 -0.587 1 98.25 173 ILE B C 1
ATOM 3585 O O . ILE B 1 173 ? 25.234 -1.109 -0.925 1 98.25 173 ILE B O 1
ATOM 3589 N N . VAL B 1 174 ? 23.688 -2.738 -0.528 1 97.75 174 VAL B N 1
ATOM 3590 C CA . VAL B 1 174 ? 24.672 -3.814 -0.665 1 97.75 174 VAL B CA 1
ATOM 3591 C C . VAL B 1 174 ? 24.375 -4.617 -1.931 1 97.75 174 VAL B C 1
ATOM 3593 O O . VAL B 1 174 ? 25.25 -5.328 -2.436 1 97.75 174 VAL B O 1
ATOM 3596 N N . GLU B 1 175 ? 23.156 -4.629 -2.365 1 95.81 175 GLU B N 1
ATOM 3597 C CA . GLU B 1 175 ? 22.781 -5.176 -3.67 1 95.81 175 GLU B CA 1
ATOM 3598 C C . GLU B 1 175 ? 22.062 -4.137 -4.52 1 95.81 175 GLU B C 1
ATOM 3600 O O . GLU B 1 175 ? 21.203 -3.414 -4.02 1 95.81 175 GLU B O 1
ATOM 3605 N N . ASN B 1 176 ? 22.422 -3.992 -5.684 1 95.94 176 ASN B N 1
ATOM 3606 C CA . ASN B 1 176 ? 21.906 -3.031 -6.652 1 95.94 176 ASN B CA 1
ATOM 3607 C C . ASN B 1 176 ? 21.922 -3.598 -8.07 1 95.94 176 ASN B C 1
ATOM 3609 O O . ASN B 1 176 ? 22.703 -3.141 -8.914 1 95.94 176 ASN B O 1
ATOM 3613 N N . PRO B 1 177 ? 21.016 -4.5 -8.305 1 92.75 177 PRO B N 1
ATOM 3614 C CA . PRO B 1 177 ? 21.078 -5.25 -9.562 1 92.75 177 PRO B CA 1
ATOM 3615 C C . PRO B 1 177 ? 20.844 -4.363 -10.781 1 92.75 177 PRO B C 1
ATOM 3617 O O . PRO B 1 177 ? 21.312 -4.688 -11.883 1 92.75 177 PRO B O 1
ATOM 3620 N N . TYR B 1 178 ? 20.203 -3.258 -10.648 1 93.56 178 TYR B N 1
ATOM 3621 C CA . TYR B 1 178 ? 19.969 -2.369 -11.773 1 93.56 178 TYR B CA 1
ATOM 3622 C C . TYR B 1 178 ? 21.125 -1.393 -11.953 1 93.56 178 TYR B C 1
ATOM 3624 O O . TYR B 1 178 ? 21.156 -0.634 -12.93 1 93.56 178 TYR B O 1
ATOM 3632 N N . GLY B 1 179 ? 22.016 -1.376 -10.961 1 96.69 179 GLY B N 1
ATOM 3633 C CA . GLY B 1 179 ? 23.156 -0.467 -11.031 1 96.69 179 GLY B CA 1
ATOM 3634 C C . GLY B 1 179 ? 22.75 0.995 -10.984 1 96.69 179 GLY B C 1
ATOM 3635 O O . GLY B 1 179 ? 23.328 1.826 -11.688 1 96.69 179 GLY B O 1
ATOM 3636 N N . LEU B 1 180 ? 21.844 1.275 -10.18 1 98.19 180 LEU B N 1
ATOM 3637 C CA . LEU B 1 180 ? 21.297 2.627 -10.086 1 98.19 180 LEU B CA 1
ATOM 3638 C C . LEU B 1 180 ? 22.234 3.533 -9.289 1 98.19 180 LEU B C 1
ATOM 3640 O O . LEU B 1 180 ? 22.984 3.061 -8.43 1 98.19 180 LEU B O 1
ATOM 3644 N N . VAL B 1 181 ? 22.188 4.809 -9.641 1 98.69 181 VAL B N 1
ATOM 3645 C CA . VAL B 1 181 ? 22.859 5.848 -8.875 1 98.69 181 VAL B CA 1
ATOM 3646 C C . VAL B 1 181 ? 21.828 6.66 -8.086 1 98.69 181 VAL B C 1
ATOM 3648 O O . VAL B 1 181 ? 20.766 6.98 -8.609 1 98.69 181 VAL B O 1
ATOM 3651 N N . PHE B 1 182 ? 22.219 6.973 -6.855 1 98.88 182 PHE B N 1
ATOM 3652 C CA . PHE B 1 182 ? 21.281 7.688 -5.992 1 98.88 182 PHE B CA 1
ATOM 3653 C C . PHE B 1 182 ? 21.844 9.039 -5.59 1 98.88 182 PHE B C 1
ATOM 3655 O O . PHE B 1 182 ? 23.047 9.164 -5.312 1 98.88 182 PHE B O 1
ATOM 3662 N N . LYS B 1 183 ? 20.969 10.031 -5.566 1 98.81 183 LYS B N 1
ATOM 3663 C CA . LYS B 1 183 ? 21.312 11.375 -5.105 1 98.81 183 LYS B CA 1
ATOM 3664 C C . LYS B 1 183 ? 20.297 11.891 -4.098 1 98.81 183 LYS B C 1
ATOM 3666 O O . LYS B 1 183 ? 19.094 11.719 -4.285 1 98.81 183 LYS B O 1
ATOM 3671 N N . GLU B 1 184 ? 20.797 12.453 -3.035 1 98.75 184 GLU B N 1
ATOM 3672 C CA . GLU B 1 184 ? 19.953 13.008 -1.983 1 98.75 184 GLU B CA 1
ATOM 3673 C C . GLU B 1 184 ? 19.625 14.469 -2.262 1 98.75 184 GLU B C 1
ATOM 3675 O O . GLU B 1 184 ? 20.484 15.242 -2.67 1 98.75 184 GLU B O 1
ATOM 3680 N N . LEU B 1 185 ? 18.344 14.828 -2.086 1 98.75 185 LEU B N 1
ATOM 3681 C CA . LEU B 1 185 ? 17.875 16.203 -2.219 1 98.75 185 LEU B CA 1
ATOM 3682 C C . LEU B 1 185 ? 16.906 16.562 -1.094 1 98.75 185 LEU B C 1
ATOM 3684 O O . LEU B 1 185 ? 16.297 15.68 -0.49 1 98.75 185 LEU B O 1
ATOM 3688 N N . GLU B 1 186 ? 16.828 17.875 -0.825 1 98.31 186 GLU B N 1
ATOM 3689 C CA . GLU B 1 186 ? 15.75 18.312 0.059 1 98.31 186 GLU B CA 1
ATOM 3690 C C . GLU B 1 186 ? 14.383 17.984 -0.528 1 98.31 186 GLU B C 1
ATOM 3692 O O . GLU B 1 186 ? 14.156 18.156 -1.727 1 98.31 186 GLU B O 1
ATOM 3697 N N . ALA B 1 187 ? 13.492 17.562 0.305 1 98.38 187 ALA B N 1
ATOM 3698 C CA . ALA B 1 187 ? 12.211 16.969 -0.1 1 98.38 187 ALA B CA 1
ATOM 3699 C C . ALA B 1 187 ? 11.438 17.922 -1.006 1 98.38 187 ALA B C 1
ATOM 3701 O O . ALA B 1 187 ? 10.891 17.516 -2.027 1 98.38 187 ALA B O 1
ATOM 3702 N N . PRO B 1 188 ? 11.406 19.25 -0.709 1 98.12 188 PRO B N 1
ATOM 3703 C CA . PRO B 1 188 ? 10.578 20.141 -1.536 1 98.12 188 PRO B CA 1
ATOM 3704 C C . PRO B 1 188 ? 11.047 20.188 -2.988 1 98.12 188 PRO B C 1
ATOM 3706 O O . PRO B 1 188 ? 10.281 20.578 -3.875 1 98.12 188 PRO B O 1
ATOM 3709 N N . TYR B 1 189 ? 12.242 19.781 -3.238 1 98.31 189 TYR B N 1
ATOM 3710 C CA . TYR B 1 189 ? 12.812 19.922 -4.574 1 98.31 189 TYR B CA 1
ATOM 3711 C C . TYR B 1 189 ? 12.648 18.641 -5.379 1 98.31 189 TYR B C 1
ATOM 3713 O O . TYR B 1 189 ? 12.898 18.625 -6.586 1 98.31 189 TYR B O 1
ATOM 3721 N N . LEU B 1 190 ? 12.273 17.609 -4.785 1 98.81 190 LEU B N 1
ATOM 3722 C CA . LEU B 1 190 ? 12.25 16.297 -5.438 1 98.81 190 LEU B CA 1
ATOM 3723 C C . LEU B 1 190 ? 11.266 16.297 -6.602 1 98.81 190 LEU B C 1
ATOM 3725 O O . LEU B 1 190 ? 11.617 15.883 -7.711 1 98.81 190 LEU B O 1
ATOM 3729 N N . PRO B 1 191 ? 10.008 16.844 -6.426 1 98.69 191 PRO B N 1
ATOM 3730 C CA . PRO B 1 191 ? 9.062 16.75 -7.539 1 98.69 191 PRO B CA 1
ATOM 3731 C C . PRO B 1 191 ? 9.508 17.516 -8.773 1 98.69 191 PRO B C 1
ATOM 3733 O O . PRO B 1 191 ? 9.477 17 -9.891 1 98.69 191 PRO B O 1
ATOM 3736 N N . ARG B 1 192 ? 9.922 18.734 -8.562 1 98.12 192 ARG B N 1
ATOM 3737 C CA . ARG B 1 192 ? 10.336 19.547 -9.703 1 98.12 192 ARG B CA 1
ATOM 3738 C C . ARG B 1 192 ? 11.562 18.953 -10.383 1 98.12 192 ARG B C 1
ATOM 3740 O O . ARG B 1 192 ? 11.641 18.922 -11.609 1 98.12 192 ARG B O 1
ATOM 3747 N N . THR B 1 193 ? 12.57 18.531 -9.57 1 98.75 193 THR B N 1
ATOM 3748 C CA . THR B 1 193 ? 13.773 17.922 -10.133 1 98.75 193 THR B CA 1
ATOM 3749 C C . THR B 1 193 ? 13.422 16.672 -10.93 1 98.75 193 THR B C 1
ATOM 3751 O O . THR B 1 193 ? 13.938 16.469 -12.023 1 98.75 193 THR B O 1
ATOM 3754 N N . TYR B 1 194 ? 12.547 15.859 -10.438 1 98.75 194 TYR B N 1
ATOM 3755 C CA . TYR B 1 194 ? 12.078 14.664 -11.133 1 98.75 194 TYR B CA 1
ATOM 3756 C C . TYR B 1 194 ? 11.438 15.031 -12.469 1 98.75 194 TYR B C 1
ATOM 3758 O O . TYR B 1 194 ? 11.742 14.422 -13.5 1 98.75 194 TYR B O 1
ATOM 3766 N N . LYS B 1 195 ? 10.648 16.031 -12.453 1 98.06 195 LYS B N 1
ATOM 3767 C CA . LYS B 1 195 ? 9.883 16.406 -13.641 1 98.06 195 LYS B CA 1
ATOM 3768 C C . LYS B 1 195 ? 10.773 17.078 -14.68 1 98.06 195 LYS B C 1
ATOM 3770 O O . LYS B 1 195 ? 10.648 16.797 -15.875 1 98.06 195 LYS B O 1
ATOM 3775 N N . GLU B 1 196 ? 11.734 17.859 -14.219 1 97.94 196 GLU B N 1
ATOM 3776 C CA . GLU B 1 196 ? 12.375 18.812 -15.133 1 97.94 196 GLU B CA 1
ATOM 3777 C C . GLU B 1 196 ? 13.797 18.359 -15.477 1 97.94 196 GLU B C 1
ATOM 3779 O O . GLU B 1 196 ? 14.312 18.703 -16.547 1 97.94 196 GLU B O 1
ATOM 3784 N N . ASP B 1 197 ? 14.453 17.688 -14.555 1 98.38 197 ASP B N 1
ATOM 3785 C CA . ASP B 1 197 ? 15.836 17.297 -14.82 1 98.38 197 ASP B CA 1
ATOM 3786 C C . ASP B 1 197 ? 15.883 16.047 -15.703 1 98.38 197 ASP B C 1
ATOM 3788 O O . ASP B 1 197 ? 15.508 14.953 -15.281 1 98.38 197 ASP B O 1
ATOM 3792 N N . LYS B 1 198 ? 16.438 16.109 -16.859 1 97.56 198 LYS B N 1
ATOM 3793 C CA . LYS B 1 198 ? 16.453 15.039 -17.844 1 97.56 198 LYS B CA 1
ATOM 3794 C C . LYS B 1 198 ? 17.391 13.914 -17.422 1 97.56 198 LYS B C 1
ATOM 3796 O O . LYS B 1 198 ? 17.281 12.789 -17.922 1 97.56 198 LYS B O 1
ATOM 3801 N N . ASN B 1 199 ? 18.297 14.266 -16.594 1 98.06 199 ASN B N 1
ATOM 3802 C CA . ASN B 1 199 ? 19.234 13.25 -16.125 1 98.06 199 ASN B CA 1
ATOM 3803 C C . ASN B 1 199 ? 18.625 12.359 -15.047 1 98.06 199 ASN B C 1
ATOM 3805 O O . ASN B 1 199 ? 19.156 11.297 -14.742 1 98.06 199 ASN B O 1
ATOM 3809 N N . VAL B 1 200 ? 17.641 12.789 -14.414 1 98.75 200 VAL B N 1
ATOM 3810 C CA . VAL B 1 200 ? 16.938 12.039 -13.367 1 98.75 200 VAL B CA 1
ATOM 3811 C C . VAL B 1 200 ? 15.875 11.148 -14 1 98.75 200 VAL B C 1
ATOM 3813 O O . VAL B 1 200 ? 14.992 11.633 -14.711 1 98.75 200 VAL B O 1
ATOM 3816 N N . VAL B 1 201 ? 15.945 9.812 -13.711 1 98.56 201 VAL B N 1
ATOM 3817 C CA . VAL B 1 201 ? 14.992 8.906 -14.359 1 98.56 201 VAL B CA 1
ATOM 3818 C C . VAL B 1 201 ? 13.906 8.508 -13.359 1 98.56 201 VAL B C 1
ATOM 3820 O O . VAL B 1 201 ? 12.875 7.961 -13.742 1 98.56 201 VAL B O 1
ATOM 3823 N N . GLY B 1 202 ? 14.219 8.719 -12.062 1 98.69 202 GLY B N 1
ATOM 3824 C CA . GLY B 1 202 ? 13.234 8.375 -11.047 1 98.69 202 GLY B CA 1
ATOM 3825 C C . GLY B 1 202 ? 13.445 9.109 -9.734 1 98.69 202 GLY B C 1
ATOM 3826 O O . GLY B 1 202 ? 14.469 9.773 -9.547 1 98.69 202 GLY B O 1
ATOM 3827 N N . ALA B 1 203 ? 12.438 9.039 -8.859 1 98.88 203 ALA B N 1
ATOM 3828 C CA . ALA B 1 203 ? 12.477 9.711 -7.562 1 98.88 203 ALA B CA 1
ATOM 3829 C C . ALA B 1 203 ? 11.555 9.023 -6.559 1 98.88 203 ALA B C 1
ATOM 3831 O O . ALA B 1 203 ? 10.5 8.508 -6.93 1 98.88 203 ALA B O 1
ATOM 3832 N N . ILE B 1 204 ? 11.984 8.977 -5.332 1 98.75 204 ILE B N 1
ATOM 3833 C CA . ILE B 1 204 ? 11.062 8.719 -4.23 1 98.75 204 ILE B CA 1
ATOM 3834 C C . ILE B 1 204 ? 10.656 10.039 -3.58 1 98.75 204 ILE B C 1
ATOM 3836 O O . ILE B 1 204 ? 11.508 10.797 -3.119 1 98.75 204 ILE B O 1
ATOM 3840 N N . ILE B 1 205 ? 9.375 10.297 -3.621 1 98.69 205 ILE B N 1
ATOM 3841 C CA . ILE B 1 205 ? 8.867 11.617 -3.258 1 98.69 205 ILE B CA 1
ATOM 3842 C C . ILE B 1 205 ? 7.82 11.484 -2.154 1 98.69 205 ILE B C 1
ATOM 3844 O O . ILE B 1 205 ? 6.918 10.648 -2.248 1 98.69 205 ILE B O 1
ATOM 3848 N N . ASN B 1 206 ? 8.008 12.25 -1.131 1 98.25 206 ASN B N 1
ATOM 3849 C CA . ASN B 1 206 ? 6.953 12.359 -0.129 1 98.25 206 ASN B CA 1
ATOM 3850 C C . ASN B 1 206 ? 5.613 12.719 -0.762 1 98.25 206 ASN B C 1
ATOM 3852 O O . ASN B 1 206 ? 5.551 13.578 -1.647 1 98.25 206 ASN B O 1
ATOM 3856 N N . THR B 1 207 ? 4.566 12.117 -0.224 1 97.56 207 THR B N 1
ATOM 3857 C CA . THR B 1 207 ? 3.266 12.227 -0.872 1 97.56 207 THR B CA 1
ATOM 3858 C C . THR B 1 207 ? 2.762 13.664 -0.834 1 97.56 207 THR B C 1
ATOM 3860 O O . THR B 1 207 ? 2.156 14.141 -1.798 1 97.56 207 THR B O 1
ATOM 3863 N N . ASN B 1 208 ? 2.986 14.414 0.281 1 98.25 208 ASN B N 1
ATOM 3864 C CA . ASN B 1 208 ? 2.521 15.797 0.344 1 98.25 208 ASN B CA 1
ATOM 3865 C C . ASN B 1 208 ? 3.139 16.641 -0.763 1 98.25 208 ASN B C 1
ATOM 3867 O O . ASN B 1 208 ? 2.445 17.438 -1.405 1 98.25 208 ASN B O 1
ATOM 3871 N N . TYR B 1 209 ? 4.414 16.453 -1.031 1 98.38 209 TYR B N 1
ATOM 3872 C CA . TYR B 1 209 ? 5.078 17.219 -2.084 1 98.38 209 TYR B CA 1
ATOM 3873 C C . TYR B 1 209 ? 4.688 16.688 -3.463 1 98.38 209 TYR B C 1
ATOM 3875 O O . TYR B 1 209 ? 4.59 17.469 -4.418 1 98.38 209 TYR B O 1
ATOM 3883 N N . ALA B 1 210 ? 4.445 15.383 -3.58 1 98.19 210 ALA B N 1
ATOM 3884 C CA . ALA B 1 210 ? 3.971 14.82 -4.844 1 98.19 210 ALA B CA 1
ATOM 3885 C C . ALA B 1 210 ? 2.635 15.438 -5.25 1 98.19 210 ALA B C 1
ATOM 3887 O O . ALA B 1 210 ? 2.49 15.945 -6.363 1 98.19 210 ALA B O 1
ATOM 3888 N N . ILE B 1 211 ? 1.684 15.461 -4.34 1 97.31 211 ILE B N 1
ATOM 3889 C CA . ILE B 1 211 ? 0.357 15.992 -4.625 1 97.31 211 ILE B CA 1
ATOM 3890 C C . ILE B 1 211 ? 0.459 17.484 -4.934 1 97.31 211 ILE B C 1
ATOM 3892 O O . ILE B 1 211 ? -0.152 17.969 -5.887 1 97.31 211 ILE B O 1
ATOM 3896 N N . GLU B 1 212 ? 1.208 18.188 -4.121 1 96.12 212 GLU B N 1
ATOM 3897 C CA . GLU B 1 212 ? 1.379 19.609 -4.324 1 96.12 212 GLU B CA 1
ATOM 3898 C C . GLU B 1 212 ? 1.909 19.906 -5.727 1 96.12 212 GLU B C 1
ATOM 3900 O O . GLU B 1 212 ? 1.543 20.922 -6.332 1 96.12 212 GLU B O 1
ATOM 3905 N N . ALA B 1 213 ? 2.748 19.031 -6.211 1 97.38 213 ALA B N 1
ATOM 3906 C CA . ALA B 1 213 ? 3.385 19.234 -7.508 1 97.38 213 ALA B CA 1
ATOM 3907 C C . ALA B 1 213 ? 2.52 18.688 -8.633 1 97.38 213 ALA B C 1
ATOM 3909 O O . ALA B 1 213 ? 2.941 18.656 -9.797 1 97.38 213 ALA B O 1
ATOM 3910 N N . GLY B 1 214 ? 1.362 18.172 -8.297 1 95.69 214 GLY B N 1
ATOM 3911 C CA . GLY B 1 214 ? 0.425 17.719 -9.312 1 95.69 214 GLY B CA 1
ATOM 3912 C C . GLY B 1 214 ? 0.6 16.266 -9.68 1 95.69 214 GLY B C 1
ATOM 3913 O O . GLY B 1 214 ? 0.039 15.789 -10.672 1 95.69 214 GLY B O 1
ATOM 3914 N N . LEU B 1 215 ? 1.413 15.531 -8.961 1 95.69 215 LEU B N 1
ATOM 3915 C CA . LEU B 1 215 ? 1.51 14.086 -9.141 1 95.69 215 LEU B CA 1
ATOM 3916 C C . LEU B 1 215 ? 0.387 13.375 -8.391 1 95.69 215 LEU B C 1
ATOM 3918 O O . LEU B 1 215 ? -0.014 13.805 -7.309 1 95.69 215 LEU B O 1
ATOM 3922 N N . ASN B 1 216 ? -0.11 12.336 -8.992 1 92.38 216 ASN B N 1
ATOM 3923 C CA . ASN B 1 216 ? -1.04 11.43 -8.328 1 92.38 216 ASN B CA 1
ATOM 3924 C C . ASN B 1 216 ? -0.348 10.141 -7.891 1 92.38 216 ASN B C 1
ATOM 3926 O O . ASN B 1 216 ? -0.066 9.273 -8.711 1 92.38 216 ASN B O 1
ATOM 3930 N N . PRO B 1 217 ? -0.128 9.953 -6.645 1 91.25 217 PRO B N 1
ATOM 3931 C CA . PRO B 1 217 ? 0.622 8.789 -6.168 1 91.25 217 PRO B CA 1
ATOM 3932 C C . PRO B 1 217 ? -0.015 7.469 -6.59 1 91.25 217 PRO B C 1
ATOM 3934 O O . PRO B 1 217 ? 0.695 6.5 -6.875 1 91.25 217 PRO B O 1
ATOM 3937 N N . LEU B 1 218 ? -1.293 7.391 -6.688 1 86.94 218 LEU B N 1
ATOM 3938 C CA . LEU B 1 218 ? -2.004 6.152 -6.984 1 86.94 218 LEU B CA 1
ATOM 3939 C C . LEU B 1 218 ? -1.917 5.82 -8.469 1 86.94 218 LEU B C 1
ATOM 3941 O O . LEU B 1 218 ? -2.188 4.688 -8.875 1 86.94 218 LEU B O 1
ATOM 3945 N N . GLU B 1 219 ? -1.56 6.766 -9.258 1 87.62 219 GLU B N 1
ATOM 3946 C CA . GLU B 1 219 ? -1.528 6.566 -10.703 1 87.62 219 GLU B CA 1
ATOM 3947 C C . GLU B 1 219 ? -0.099 6.621 -11.234 1 87.62 219 GLU B C 1
ATOM 3949 O O . GLU B 1 219 ? 0.26 5.863 -12.141 1 87.62 219 GLU B O 1
ATOM 3954 N N . ASP B 1 220 ? 0.63 7.543 -10.617 1 93.62 220 ASP B N 1
ATOM 3955 C CA . ASP B 1 220 ? 1.909 7.887 -11.234 1 93.62 220 ASP B CA 1
ATOM 3956 C C . ASP B 1 220 ? 3.047 7.07 -10.625 1 93.62 220 ASP B C 1
ATOM 3958 O O . ASP B 1 220 ? 4.121 6.961 -11.219 1 93.62 220 ASP B O 1
ATOM 3962 N N . ALA B 1 221 ? 2.896 6.539 -9.422 1 93.44 221 ALA B N 1
ATOM 3963 C CA . ALA B 1 221 ? 3.973 5.801 -8.758 1 93.44 221 ALA B CA 1
ATOM 3964 C C . ALA B 1 221 ? 4.043 4.363 -9.266 1 93.44 221 ALA B C 1
ATOM 3966 O O . ALA B 1 221 ? 3.008 3.729 -9.492 1 93.44 221 ALA B O 1
ATOM 3967 N N . VAL B 1 222 ? 5.266 3.865 -9.422 1 93.19 222 VAL B N 1
ATOM 3968 C CA . VAL B 1 222 ? 5.473 2.479 -9.828 1 93.19 222 VAL B CA 1
ATOM 3969 C C . VAL B 1 222 ? 5.422 1.567 -8.602 1 93.19 222 VAL B C 1
ATOM 3971 O O . VAL B 1 222 ? 5.016 0.408 -8.703 1 93.19 222 VAL B O 1
ATOM 3974 N N . PHE B 1 223 ? 5.93 2.068 -7.531 1 90.62 223 PHE B N 1
ATOM 3975 C CA . PHE B 1 223 ? 5.82 1.431 -6.227 1 90.62 223 PHE B CA 1
ATOM 3976 C C . PHE B 1 223 ? 5.199 2.383 -5.207 1 90.62 223 PHE B C 1
ATOM 3978 O O . PHE B 1 223 ? 5.398 3.598 -5.289 1 90.62 223 PHE B O 1
ATOM 3985 N N . PHE B 1 224 ? 4.5 1.755 -4.27 1 88.25 224 PHE B N 1
ATOM 3986 C CA . PHE B 1 224 ? 3.781 2.539 -3.271 1 88.25 224 PHE B CA 1
ATOM 3987 C C . PHE B 1 224 ? 3.68 1.779 -1.956 1 88.25 224 PHE B C 1
ATOM 3989 O O . PHE B 1 224 ? 3.457 0.567 -1.948 1 88.25 224 PHE B O 1
ATOM 3996 N N . GLU B 1 225 ? 3.918 2.371 -0.748 1 85.94 225 GLU B N 1
ATOM 3997 C CA . GLU B 1 225 ? 3.912 1.748 0.573 1 85.94 225 GLU B CA 1
ATOM 3998 C C . GLU B 1 225 ? 2.539 1.171 0.905 1 85.94 225 GLU B C 1
ATOM 4000 O O . GLU B 1 225 ? 2.436 0.05 1.406 1 85.94 225 GLU B O 1
ATOM 4005 N N . GLY B 1 226 ? 1.496 1.644 0.814 1 76.62 226 GLY B N 1
ATOM 4006 C CA . GLY B 1 226 ? 0.133 1.287 1.176 1 76.62 226 GLY B CA 1
ATOM 4007 C C . GLY B 1 226 ? -0.311 1.889 2.496 1 76.62 226 GLY B C 1
ATOM 4008 O O . GLY B 1 226 ? 0.399 2.711 3.078 1 76.62 226 GLY B O 1
ATOM 4009 N N . ALA B 1 227 ? -1.447 1.437 3.035 1 75.69 227 ALA B N 1
ATOM 4010 C CA . ALA B 1 227 ? -2.146 2.086 4.141 1 75.69 227 ALA B CA 1
ATOM 4011 C C . ALA B 1 227 ? -1.562 1.659 5.484 1 75.69 227 ALA B C 1
ATOM 4013 O O . ALA B 1 227 ? -1.776 2.324 6.504 1 75.69 227 ALA B O 1
ATOM 4014 N N . GLN B 1 228 ? -0.834 0.603 5.488 1 76.06 228 GLN B N 1
ATOM 4015 C CA . GLN B 1 228 ? -0.348 0.088 6.762 1 76.06 228 GLN B CA 1
ATOM 4016 C C . GLN B 1 228 ? 0.993 0.716 7.133 1 76.06 228 GLN B C 1
ATOM 4018 O O . GLN B 1 228 ? 1.677 0.24 8.039 1 76.06 228 GLN B O 1
ATOM 4023 N N . SER B 1 229 ? 1.269 1.75 6.57 1 79.88 229 SER B N 1
ATOM 4024 C CA . SER B 1 229 ? 2.506 2.471 6.844 1 79.88 229 SER B CA 1
ATOM 4025 C C . SER B 1 229 ? 2.555 2.957 8.289 1 79.88 229 SER B C 1
ATOM 4027 O O . SER B 1 229 ? 1.581 3.518 8.797 1 79.88 229 SER B O 1
ATOM 4029 N N . PRO B 1 230 ? 3.611 2.723 9.008 1 85.94 230 PRO B N 1
ATOM 4030 C CA . PRO B 1 230 ? 3.74 3.166 10.398 1 85.94 230 PRO B CA 1
ATOM 4031 C C . PRO B 1 230 ? 4.109 4.641 10.516 1 85.94 230 PRO B C 1
ATOM 4033 O O . PRO B 1 230 ? 4.535 5.094 11.578 1 85.94 230 PRO B O 1
ATOM 4036 N N . TYR B 1 231 ? 3.9 5.414 9.523 1 94.44 231 TYR B N 1
ATOM 4037 C CA . TYR B 1 231 ? 4.375 6.793 9.469 1 94.44 231 TYR B CA 1
ATOM 4038 C C . TYR B 1 231 ? 3.213 7.773 9.547 1 94.44 231 TYR B C 1
ATOM 4040 O O . TYR B 1 231 ? 3.062 8.641 8.68 1 94.44 231 TYR B O 1
ATOM 4048 N N . ALA B 1 232 ? 2.502 7.699 10.648 1 96.62 232 ALA B N 1
ATOM 4049 C CA . ALA B 1 232 ? 1.381 8.617 10.828 1 96.62 232 ALA B CA 1
ATOM 4050 C C . ALA B 1 232 ? 1.872 10.047 11.039 1 96.62 232 ALA B C 1
ATOM 4052 O O . ALA B 1 232 ? 2.84 10.273 11.766 1 96.62 232 ALA B O 1
ATOM 4053 N N . ASN B 1 233 ? 1.224 10.938 10.312 1 98.69 233 ASN B N 1
ATOM 4054 C CA . ASN B 1 233 ? 1.453 12.352 10.562 1 98.69 233 ASN B CA 1
ATOM 4055 C C . ASN B 1 233 ? 0.721 12.828 11.82 1 98.69 233 ASN B C 1
ATOM 4057 O O . ASN B 1 233 ? -0.419 12.43 12.062 1 98.69 233 ASN B O 1
ATOM 4061 N N . VAL B 1 234 ? 1.387 13.742 12.539 1 98.88 234 VAL B N 1
ATOM 4062 C CA . VAL B 1 234 ? 0.929 14.016 13.898 1 98.88 234 VAL B CA 1
ATOM 4063 C C . VAL B 1 234 ? 0.733 15.516 14.086 1 98.88 234 VAL B C 1
ATOM 4065 O O . VAL B 1 234 ? 1.256 16.312 13.312 1 98.88 234 VAL B O 1
ATOM 4068 N N . ILE B 1 235 ? -0.076 15.836 15.062 1 98.94 235 ILE B N 1
ATOM 4069 C CA . ILE B 1 235 ? -0.062 17.172 15.648 1 98.94 235 ILE B CA 1
ATOM 4070 C C . ILE B 1 235 ? 1.021 17.25 16.719 1 98.94 235 ILE B C 1
ATOM 4072 O O . ILE B 1 235 ? 1.038 16.453 17.656 1 98.94 235 ILE B O 1
ATOM 4076 N N . ALA B 1 236 ? 1.917 18.188 16.547 1 98.94 236 ALA B N 1
ATOM 4077 C CA . ALA B 1 236 ? 2.988 18.375 17.516 1 98.94 236 ALA B CA 1
ATOM 4078 C C . ALA B 1 236 ? 2.814 19.672 18.297 1 98.94 236 ALA B C 1
ATOM 4080 O O . ALA B 1 236 ? 2.43 20.703 17.719 1 98.94 236 ALA B O 1
ATOM 4081 N N . VAL B 1 237 ? 3.059 19.641 19.562 1 98.88 237 VAL B N 1
ATOM 4082 C CA . VAL B 1 237 ? 3.027 20.812 20.438 1 98.88 237 VAL B CA 1
ATOM 4083 C C . VAL B 1 237 ? 4.211 20.75 21.406 1 98.88 237 VAL B C 1
ATOM 4085 O O . VAL B 1 237 ? 4.938 19.766 21.453 1 98.88 237 VAL B O 1
ATOM 4088 N N . LYS B 1 238 ? 4.41 21.906 22.062 1 98.5 238 LYS B N 1
ATOM 4089 C CA . LYS B 1 238 ? 5.324 21.859 23.188 1 98.5 238 LYS B CA 1
ATOM 4090 C C . LYS B 1 238 ? 4.727 21.062 24.344 1 98.5 238 LYS B C 1
ATOM 4092 O O . LYS B 1 238 ? 3.525 21.141 24.609 1 98.5 238 LYS B O 1
ATOM 4097 N N . GLU B 1 239 ? 5.562 20.328 25 1 98 239 GLU B N 1
ATOM 4098 C CA . GLU B 1 239 ? 5.137 19.469 26.109 1 98 239 GLU B CA 1
ATOM 4099 C C . GLU B 1 239 ? 4.285 20.25 27.109 1 98 239 GLU B C 1
ATOM 4101 O O . GLU B 1 239 ? 3.324 19.719 27.656 1 98 239 GLU B O 1
ATOM 4106 N N . SER B 1 240 ? 4.59 21.484 27.359 1 97.62 240 SER B N 1
ATOM 4107 C CA . SER B 1 240 ? 3.895 22.328 28.328 1 97.62 240 SER B CA 1
ATOM 4108 C C . SER B 1 240 ? 2.461 22.609 27.891 1 97.62 240 SER B C 1
ATOM 4110 O O . SER B 1 240 ? 1.645 23.078 28.672 1 97.62 240 SER B O 1
ATOM 4112 N N . ARG B 1 241 ? 2.146 22.266 26.641 1 97.69 241 ARG B N 1
ATOM 4113 C CA . ARG B 1 241 ? 0.834 22.609 26.109 1 97.69 241 ARG B CA 1
ATOM 4114 C C . ARG B 1 241 ? -0.028 21.375 25.906 1 97.69 241 ARG B C 1
ATOM 4116 O O . ARG B 1 241 ? -1.1 21.453 25.297 1 97.69 241 ARG B O 1
ATOM 4123 N N . VAL B 1 242 ? 0.326 20.219 26.359 1 98 242 VAL B N 1
ATOM 4124 C CA . VAL B 1 242 ? -0.376 18.953 26.125 1 98 242 VAL B CA 1
ATOM 4125 C C . VAL B 1 242 ? -1.779 19.031 26.734 1 98 242 VAL B C 1
ATOM 4127 O O . VAL B 1 242 ? -2.729 18.484 26.172 1 98 242 VAL B O 1
ATOM 4130 N N . ASP B 1 243 ? -1.95 19.812 27.812 1 97.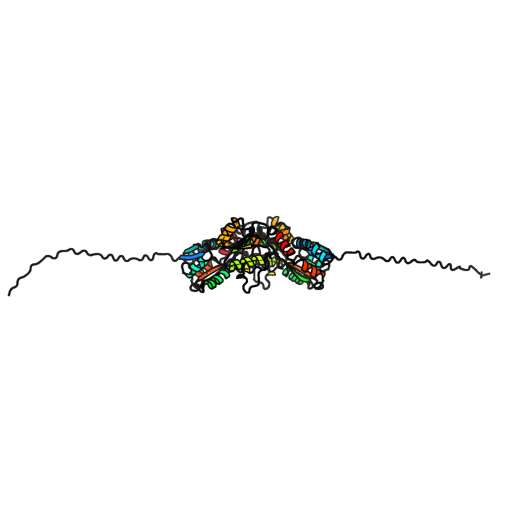25 243 ASP B N 1
ATOM 4131 C CA . ASP B 1 243 ? -3.24 19.906 28.484 1 97.25 243 ASP B CA 1
ATOM 4132 C C . ASP B 1 243 ? -3.959 21.203 28.141 1 97.25 243 ASP B C 1
ATOM 4134 O O . ASP B 1 243 ? -4.977 21.531 28.75 1 97.25 243 ASP B O 1
ATOM 4138 N N . ASP B 1 244 ? -3.393 21.875 27.234 1 97.31 244 ASP B N 1
ATOM 4139 C CA . ASP B 1 244 ? -4.008 23.109 26.75 1 97.31 244 ASP B CA 1
ATOM 4140 C C . ASP B 1 244 ? -5.363 22.844 26.109 1 97.31 244 ASP B C 1
ATOM 4142 O O . ASP B 1 244 ? -5.473 21.969 25.234 1 97.31 244 ASP B O 1
ATOM 4146 N N . GLU B 1 245 ? -6.375 23.578 26.531 1 98 245 GLU B N 1
ATOM 4147 C CA . GLU B 1 245 ? -7.738 23.344 26.047 1 98 245 GLU B CA 1
ATOM 4148 C C . GLU B 1 245 ? -7.848 23.594 24.547 1 98 245 GLU B C 1
ATOM 4150 O O . GLU B 1 245 ? -8.633 22.922 23.875 1 98 245 GLU B O 1
ATOM 4155 N N . LEU B 1 246 ? -7.09 24.5 24.016 1 98.31 246 LEU B N 1
ATOM 4156 C CA . LEU B 1 246 ? -7.117 24.766 22.594 1 98.31 246 LEU B CA 1
ATOM 4157 C C . LEU B 1 246 ? -6.488 23.625 21.812 1 98.31 246 LEU B C 1
ATOM 4159 O O . LEU B 1 246 ? -6.941 23.297 20.703 1 98.31 246 LEU B O 1
ATOM 4163 N N . VAL B 1 247 ? -5.441 23.031 22.359 1 98.69 247 VAL B N 1
ATOM 4164 C CA . VAL B 1 247 ? -4.824 21.844 21.75 1 98.69 247 VAL B CA 1
ATOM 4165 C C . VAL B 1 247 ? -5.82 20.703 21.734 1 98.69 247 VAL B C 1
ATOM 4167 O O . VAL B 1 247 ? -6.008 20.047 20.703 1 98.69 247 VAL B O 1
ATOM 4170 N N . LYS B 1 248 ? -6.453 20.453 22.844 1 98.62 248 LYS B N 1
ATOM 4171 C CA . LYS B 1 248 ? -7.457 19.406 22.922 1 98.62 248 LYS B CA 1
ATOM 4172 C C . LYS B 1 248 ? -8.586 19.641 21.922 1 98.62 248 LYS B C 1
ATOM 4174 O O . LYS B 1 248 ? -9.031 18.703 21.266 1 98.62 248 LYS B O 1
ATOM 4179 N N . ALA B 1 249 ? -9.016 20.875 21.828 1 98.69 249 ALA B N 1
ATOM 4180 C CA . ALA B 1 249 ? -10.078 21.219 20.875 1 98.69 249 ALA B CA 1
ATOM 4181 C C . ALA B 1 249 ? -9.641 20.953 19.438 1 98.69 249 ALA B C 1
ATOM 4183 O O . ALA B 1 249 ? -10.422 20.469 18.625 1 98.69 249 ALA B O 1
ATOM 4184 N N . LEU B 1 250 ? -8.398 21.281 19.094 1 98.81 250 LEU B N 1
ATOM 4185 C CA . LEU B 1 250 ? -7.871 21.031 17.766 1 98.81 250 LEU B CA 1
ATOM 4186 C C . LEU B 1 250 ? -7.918 19.547 17.438 1 98.81 250 LEU B C 1
ATOM 4188 O O . LEU B 1 250 ? -8.406 19.156 16.375 1 98.81 250 LEU B O 1
ATOM 4192 N N . VAL B 1 251 ? -7.426 18.75 18.359 1 98.88 251 VAL B N 1
ATOM 4193 C CA . VAL B 1 251 ? -7.41 17.312 18.156 1 98.88 251 VAL B CA 1
ATOM 4194 C C . VAL B 1 251 ? -8.836 16.797 17.984 1 98.88 251 VAL B C 1
ATOM 4196 O O . VAL B 1 251 ? -9.109 15.984 17.094 1 98.88 251 VAL B O 1
ATOM 4199 N N . GLU B 1 252 ? -9.742 17.312 18.75 1 98.69 252 GLU B N 1
ATOM 4200 C CA . GLU B 1 252 ? -11.133 16.859 18.703 1 98.69 252 GLU B CA 1
ATOM 4201 C C . GLU B 1 252 ? -11.766 17.188 17.344 1 98.69 252 GLU B C 1
ATOM 4203 O O . GLU B 1 252 ? -12.43 16.328 16.75 1 98.69 252 GLU B O 1
ATOM 4208 N N . VAL B 1 253 ? -11.539 18.359 16.828 1 98.75 253 VAL B N 1
ATOM 4209 C CA . VAL B 1 253 ? -12.203 18.734 15.578 1 98.75 253 VAL B CA 1
ATOM 4210 C C . VAL B 1 253 ? -11.531 18.016 14.406 1 98.75 253 VAL B C 1
ATOM 4212 O O . VAL B 1 253 ? -12.156 17.797 13.367 1 98.75 253 VAL B O 1
ATOM 4215 N N . LEU B 1 254 ? -10.297 17.562 14.547 1 98.81 254 LEU B N 1
ATOM 4216 C CA . LEU B 1 254 ? -9.555 16.922 13.469 1 98.81 254 LEU B CA 1
ATOM 4217 C C . LEU B 1 254 ? -9.898 15.438 13.398 1 98.81 254 LEU B C 1
ATOM 4219 O O . LEU B 1 254 ? -9.625 14.781 12.391 1 98.81 254 LEU B O 1
ATOM 4223 N N . THR B 1 255 ? -10.359 14.891 14.461 1 97.69 255 THR B N 1
ATOM 4224 C CA . THR B 1 255 ? -10.555 13.445 14.516 1 97.69 255 THR B CA 1
ATOM 4225 C C . THR B 1 255 ? -12.039 13.094 14.531 1 97.69 255 THR B C 1
ATOM 4227 O O . THR B 1 255 ? -12.5 12.312 15.367 1 97.69 255 THR B O 1
ATOM 4230 N N . THR B 1 256 ? -12.758 13.672 13.531 1 96.12 256 THR B N 1
ATOM 4231 C CA . THR B 1 256 ? -14.18 13.43 13.344 1 96.12 256 THR B CA 1
ATOM 4232 C C . THR B 1 256 ? -14.43 12.633 12.07 1 96.12 256 THR B C 1
ATOM 4234 O O . THR B 1 256 ? -13.578 12.586 11.188 1 96.12 256 THR B O 1
ATOM 4237 N N . ASP B 1 257 ? -15.625 12.094 11.969 1 92.31 257 ASP B N 1
ATOM 4238 C CA . ASP B 1 257 ? -16.047 11.406 10.75 1 92.31 257 ASP B CA 1
ATOM 4239 C C . ASP B 1 257 ? -16.078 12.367 9.562 1 92.31 257 ASP B C 1
ATOM 4241 O O . ASP B 1 257 ? -15.805 11.977 8.43 1 92.31 257 ASP B O 1
ATOM 4245 N N . LYS B 1 258 ? -16.453 13.547 9.93 1 94.62 258 LYS B N 1
ATOM 4246 C CA . LYS B 1 258 ? -16.5 14.586 8.906 1 94.62 258 LYS B CA 1
ATOM 4247 C C . LYS B 1 258 ? -15.125 14.781 8.266 1 94.62 258 LYS B C 1
ATOM 4249 O O . LYS B 1 258 ? -15.016 14.883 7.039 1 94.62 258 LYS B O 1
ATOM 4254 N N . VAL B 1 259 ? -14.102 14.805 9.055 1 97.38 259 VAL B N 1
ATOM 4255 C CA . VAL B 1 259 ? -12.742 15 8.57 1 97.38 259 VAL B CA 1
ATOM 4256 C C . VAL B 1 259 ? -12.266 13.742 7.852 1 97.38 259 VAL B C 1
ATOM 4258 O O . VAL B 1 259 ? -11.617 13.82 6.805 1 97.38 259 VAL B O 1
ATOM 4261 N N . ARG B 1 260 ? -12.539 12.617 8.391 1 95.25 260 ARG B N 1
ATOM 4262 C CA . ARG B 1 260 ? -12.227 11.359 7.715 1 95.25 260 ARG B CA 1
ATOM 4263 C C . ARG B 1 260 ? -12.773 11.352 6.293 1 95.25 260 ARG B C 1
ATOM 4265 O O . ARG B 1 260 ? -12.047 11.039 5.344 1 95.25 260 ARG B O 1
ATOM 4272 N N . LYS B 1 261 ? -14.031 11.719 6.105 1 92.94 261 LYS B N 1
ATOM 4273 C CA . LYS B 1 261 ? -14.68 11.75 4.801 1 92.94 261 LYS B CA 1
ATOM 4274 C C . LYS B 1 261 ? -14.008 12.766 3.877 1 92.94 261 LYS B C 1
ATOM 4276 O O . LYS B 1 261 ? -13.789 12.492 2.697 1 92.94 261 LYS B O 1
ATOM 4281 N N . PHE B 1 262 ? -13.758 13.906 4.457 1 97 262 PHE B N 1
ATOM 4282 C CA . PHE B 1 262 ? -13.086 14.93 3.672 1 97 262 PHE B CA 1
ATOM 4283 C C . PHE B 1 262 ? -11.773 14.406 3.1 1 97 262 PHE B C 1
ATOM 4285 O O . PHE B 1 262 ? -11.492 14.578 1.91 1 97 262 PHE B O 1
ATOM 4292 N N . ILE B 1 263 ? -10.922 13.719 3.977 1 97.19 263 ILE B N 1
ATOM 4293 C CA . ILE B 1 263 ? -9.617 13.203 3.559 1 97.19 263 ILE B CA 1
ATOM 4294 C C . ILE B 1 263 ? -9.805 12.164 2.455 1 97.19 263 ILE B C 1
ATOM 4296 O O . ILE B 1 263 ? -9.164 12.25 1.402 1 97.19 263 ILE B O 1
ATOM 4300 N N . LEU B 1 264 ? -10.664 11.266 2.65 1 93.06 264 LEU B N 1
ATOM 4301 C CA . LEU B 1 264 ? -10.852 10.172 1.698 1 93.06 264 LEU B CA 1
ATOM 4302 C C . LEU B 1 264 ? -11.383 10.703 0.37 1 93.06 264 LEU B C 1
ATOM 4304 O O . LEU B 1 264 ? -10.898 10.312 -0.695 1 93.06 264 LEU B O 1
ATOM 4308 N N . GLU B 1 265 ? -12.32 11.617 0.417 1 93.38 265 GLU B N 1
ATOM 4309 C CA . GLU B 1 265 ? -12.984 12.102 -0.79 1 93.38 265 GLU B CA 1
ATOM 4310 C C . GLU B 1 265 ? -12.07 13.031 -1.587 1 93.38 265 GLU B C 1
ATOM 4312 O O . GLU B 1 265 ? -12.227 13.172 -2.801 1 93.38 265 GLU B O 1
ATOM 4317 N N . ASN B 1 266 ? -11.164 13.648 -0.903 1 94.62 266 ASN B N 1
ATOM 4318 C CA . ASN B 1 266 ? -10.328 14.625 -1.6 1 94.62 266 ASN B CA 1
ATOM 4319 C C . ASN B 1 266 ? -9 14.016 -2.045 1 94.62 266 ASN B C 1
ATOM 4321 O O . ASN B 1 266 ? -8.391 14.477 -3.008 1 94.62 266 ASN B O 1
ATOM 4325 N N . TYR B 1 267 ? -8.547 12.922 -1.339 1 93.56 267 TYR B N 1
ATOM 4326 C CA . TYR B 1 267 ? -7.203 12.43 -1.632 1 93.56 267 TYR B CA 1
ATOM 4327 C C . TYR B 1 267 ? -7.227 10.93 -1.934 1 93.56 267 TYR B C 1
ATOM 4329 O O . TYR B 1 267 ? -6.188 10.336 -2.219 1 93.56 267 TYR B O 1
ATOM 4337 N N . ASN B 1 268 ? -8.344 10.32 -1.878 1 87.81 268 ASN B N 1
ATOM 4338 C CA . ASN B 1 268 ? -8.438 8.875 -2.086 1 87.81 268 ASN B CA 1
ATOM 4339 C C . ASN B 1 268 ? -7.395 8.125 -1.264 1 87.81 268 ASN B C 1
ATOM 4341 O O . ASN B 1 268 ? -7.176 8.438 -0.092 1 87.81 268 ASN B O 1
ATOM 4345 N N . GLY B 1 269 ? -6.824 7.148 -1.763 1 88.25 269 GLY B N 1
ATOM 4346 C CA . GLY B 1 269 ? -5.883 6.324 -1.016 1 88.25 269 GLY B CA 1
ATOM 4347 C C . GLY B 1 269 ? -4.508 6.953 -0.899 1 88.25 269 GLY B C 1
ATOM 4348 O O . GLY B 1 269 ? -3.627 6.41 -0.228 1 88.25 269 GLY B O 1
ATOM 4349 N N . ALA B 1 270 ? -4.305 8.18 -1.431 1 92 270 ALA B N 1
ATOM 4350 C CA . ALA B 1 270 ? -3.02 8.859 -1.306 1 92 270 ALA B CA 1
ATOM 4351 C C . ALA B 1 270 ? -2.811 9.383 0.113 1 92 270 ALA B C 1
ATOM 4353 O O . ALA B 1 270 ? -1.676 9.617 0.533 1 92 270 ALA B O 1
ATOM 4354 N N . VAL B 1 271 ? -3.846 9.703 0.818 1 95 271 VAL B N 1
ATOM 4355 C CA . VAL B 1 271 ? -3.854 10.078 2.229 1 95 271 VAL B CA 1
ATOM 4356 C C . VAL B 1 271 ? -4.855 9.219 2.988 1 95 271 VAL B C 1
ATOM 4358 O O . VAL B 1 271 ? -6.02 9.102 2.588 1 95 271 VAL B O 1
ATOM 4361 N N . VAL B 1 272 ? -4.379 8.641 4.102 1 93.5 272 VAL B N 1
ATOM 4362 C CA . VAL B 1 272 ? -5.207 7.664 4.801 1 93.5 272 VAL B CA 1
ATOM 4363 C C . VAL B 1 272 ? -5.406 8.094 6.25 1 93.5 272 VAL B C 1
ATOM 4365 O O . VAL B 1 272 ? -4.457 8.109 7.035 1 93.5 272 VAL B O 1
ATOM 4368 N N . PRO B 1 273 ? -6.66 8.43 6.582 1 94.88 273 PRO B N 1
ATOM 4369 C CA . PRO B 1 273 ? -6.895 8.773 7.984 1 94.88 273 PRO B CA 1
ATOM 4370 C C . PRO B 1 273 ? -6.625 7.609 8.938 1 94.88 273 PRO B C 1
ATOM 4372 O O . PRO B 1 273 ? -6.855 6.449 8.578 1 94.88 273 PRO B O 1
ATOM 4375 N N . VAL B 1 274 ? -6.211 7.93 10.227 1 93.06 274 VAL B N 1
ATOM 4376 C CA . VAL B 1 274 ? -5.832 6.824 11.102 1 93.06 274 VAL B CA 1
ATOM 4377 C C . VAL B 1 274 ? -6.625 6.902 12.406 1 93.06 274 VAL B C 1
ATOM 4379 O O . VAL B 1 274 ? -6.246 6.293 13.406 1 93.06 274 VAL B O 1
ATOM 4382 N N . PHE B 1 275 ? -7.633 7.684 12.453 1 90.75 275 PHE B N 1
ATOM 4383 C CA . PHE B 1 275 ? -8.492 7.793 13.625 1 90.75 275 PHE B CA 1
ATOM 4384 C C . PHE B 1 275 ? -9.875 7.223 13.344 1 90.75 275 PHE B C 1
ATOM 4386 O O . PHE B 1 275 ? -10.266 7.066 12.188 1 90.75 275 PHE B O 1
#

pLDDT: mean 88.31, std 22.31, range [17.05, 98.94]